Protein AF-A0A9P1MD81-F1 (afdb_monomer_lite)

pLDDT: mean 84.67, std 17.76, range [21.66, 98.81]

Radius of gyration: 27.83 Å; chains: 1; bounding box: 69×68×73 Å

Foldseek 3Di:
DPPQDPVNLCVLPPPDDLQPPVCSPPPFAKEFAVVLLLVLLVLLVLLCVLLVAAEEEEALLALDLVSLCSNQDDPLAHASHYEYQDLVSLVVCLVVLVVSVVSVHHAAYEDPDADDLVCQLSQLVSCLSNDPPHYEYEHAAQVCLVSQLSSCVSNVAGHEYEFEPELPPPPDGDDFPDPRNLVSLVSVLVCCVVRSHPDAAYEYEPPVLLLAQAQVSLLLSLLSLLVSRLVSVVSCCVPPVPDAHEREYDELLNSSSSSACVNNVVPDDPDDPPRSNVSSVSSSVSSVVSVVSRYRYYYYYYLSSQPFLSNLNNNNDDCVSRDPVSRRIWTKWFQQDKDAQPAPPRWIKTKIQAFCLQQPDAFADQNDPDPPQFGGAFWAWDQDVVFVRDDDGDDSPHRNDDWAWTFPAGDHGMTMTTGGDDRVPHDDPDRRMTIIRGGDSSSRNSVRDPDHDYDDDDDDDDDDDDDDDDDDDDDDDDDDFDFQLNFVCVDPQQNVLNVLLVLAVVSSVQRPDLVWAKEFAGEGPVQQVPDPDHQLDDPVLCVVPNPCSLPDPNNVVSSSVSSNVQRVQRMDRDPDDDPVCVPPSCPPPVWDWPAWRDATSRYTYIYTHHGGPSD

InterPro domains:
  IPR000782 FAS1 domain [PS50213] (481-615)
  IPR001608 Alanine racemase, N-terminal [PF01168] (33-258)
  IPR026956 D-serine dehydratase-like domain [PF14031] (329-426)
  IPR026956 D-serine dehydratase-like domain [SM01119] (328-450)
  IPR029066 PLP-binding barrel [G3DSA:3.20.20.10] (35-272)
  IPR029066 PLP-binding barrel [SSF51419] (33-256)
  IPR036378 FAS1 domain superfamily [SSF82153] (484-612)
  IPR042208 D-serine dehydratase-like domain superfamily [G3DSA:2.40.37.20] (283-443)
  IPR051466 D-amino acid metabolism enzyme [PTHR28004] (24-425)

Secondary structure (DSSP, 8-state):
-PPPPHHHHHHHHTT--TT-TT--SPSSEEEEEHHHHHHHHHHHHHHHHHTT-EEEEEGGGT--HHHHHHHH-S-TTS-EEEEESSHHHHHHHHHHHHHHHHTT--EEEEEEEE--GGGHHHHHHHHHHH-TT-EEEEE-STTHHHHHHHHHHHHSSPPEEEEEE--SS-SSSBPTT-HHHHHHHHHHHHHHHTTS-EEEEEEE--GGGGG--SHHHHHHHHHHHHHHHHHHHHTTGGG-TT---EEEE--HHHHHGGG-HHHH-TT--S---HHHHHHHHHHHHHHHHHHHTT-EEEEEESSTTT--HHHHTTT-S-TTTSSGGG--EEEEEEEEEEETT-SGGGPPEEEES--HHHH-SPPPPP-SSSTTTS---SEEEPPBGGGTB--PPPPTTTTTS--EEEEEEE-SS-EEEEEES-GGG-----SSEEEEEE-S-HHHHTTT-S-EEEES-----PPPP------------------HHHHTTT-GGGHHHHHHHHSSHHHHHHHH-TTS-EEEEEE-HHHHHT-SS-TT--HHHHHHH-TTTT-HHHHHHHHHHHHHHHHHTTEES--SPPTTTTTTSSTTT-PPEEEEEEEETTEEEEEESS-SS--

Sequence (615 aa):
MNRVTQETLRQRVLGKSLLDSSYAIESPSAILDLAVLEQNCERMLSAVGALGLEWRAHVKTHKTTELTRLQVGNDAASPVNLVVSTIIEAENLVPLLKEYQAAGRAVSILYGFPLPPAGVGRLATISRELGAGSLSVMIDHPDQLEYARALKEAAGHPPLVFVKVDGGYHRAGVIPQSQESLYLLDLLSRSDSQGIIEFYGLYIHAGHSYDSRENWQALKYLLEEFSVLGQFADSLRPNSPSKTLTLSVGASPTSTSLQHPCLTQSAQVRDCSHQDSEICRALLTQLQELKSKGYRLEAHAGVYPTLDLQQLATHARSPELLSSNDIGITILADVVSLYPGRGPNGTTEALINVGCLGLGREPCKDMGSEKGIHYTGWGLVKPWLEAGLDYPPPTPDFPAIHGGWQVVKVSQEHGILGWKGNKADEEHATTAVTLISISSPVCSLVLGLNLFRFLGETTQLPLMAPSNDKTNQPAAAGQGEVILSDVIGRDKSINIFSGFTRDVACIETRLDDFKVNTTVLAPLNSAIEKLPRKPWEDPRDYGAFGADAYEGEDGIDRAQRNLRRFVESHIVPRSPWAENDKVQAIKPDNIEVVNVASSVSNGEVWIIKGVINYA

Organism: NCBI:txid1442378

Structure (mmCIF, N/CA/C/O backbone):
data_AF-A0A9P1MD81-F1
#
_entry.id   AF-A0A9P1MD81-F1
#
loop_
_atom_site.group_PDB
_atom_site.id
_atom_site.type_symbol
_atom_site.label_atom_id
_atom_site.label_alt_id
_atom_site.label_comp_id
_atom_site.label_asym_id
_atom_site.label_entity_id
_atom_site.label_seq_id
_atom_site.pdbx_PDB_ins_code
_atom_site.Cartn_x
_atom_site.Cartn_y
_atom_site.Cartn_z
_atom_site.occupancy
_atom_site.B_iso_or_equiv
_atom_site.auth_seq_id
_atom_site.auth_comp_id
_atom_site.auth_asym_id
_atom_site.auth_atom_id
_atom_site.pdbx_PDB_model_num
ATOM 1 N N . MET A 1 1 ? -7.051 -28.292 -16.653 1.00 38.72 1 MET A N 1
ATOM 2 C CA . MET A 1 1 ? -5.614 -28.208 -16.308 1.00 38.72 1 MET A CA 1
ATOM 3 C C . MET A 1 1 ? -5.424 -28.792 -14.919 1.00 38.72 1 MET A C 1
ATOM 5 O O . MET A 1 1 ? -6.100 -28.338 -14.004 1.00 38.72 1 MET A O 1
ATOM 9 N N . ASN A 1 2 ? -4.575 -29.809 -14.755 1.00 41.16 2 ASN A N 1
ATOM 10 C CA . ASN A 1 2 ? -4.194 -30.285 -13.421 1.00 41.16 2 ASN A CA 1
ATOM 11 C C . ASN A 1 2 ? -3.499 -29.133 -12.680 1.00 41.16 2 ASN A C 1
ATOM 13 O O . ASN A 1 2 ? -2.551 -28.563 -13.217 1.00 41.16 2 ASN A O 1
ATOM 17 N N . ARG A 1 3 ? -3.980 -28.759 -11.487 1.00 54.56 3 ARG A N 1
ATOM 18 C CA . ARG A 1 3 ? -3.299 -27.764 -10.644 1.00 54.56 3 ARG A CA 1
ATOM 19 C C . ARG A 1 3 ? -1.910 -28.303 -10.305 1.00 54.56 3 ARG A C 1
ATOM 21 O O . ARG A 1 3 ? -1.800 -29.363 -9.695 1.00 54.56 3 ARG A O 1
ATOM 28 N N . VAL A 1 4 ? -0.866 -27.587 -10.712 1.00 71.31 4 VAL A N 1
ATOM 29 C CA . VAL A 1 4 ? 0.502 -27.878 -10.274 1.00 71.31 4 VAL A CA 1
ATOM 30 C C . VAL A 1 4 ? 0.542 -27.701 -8.755 1.00 71.31 4 VAL A C 1
ATOM 32 O O . VAL A 1 4 ? 0.061 -26.693 -8.238 1.00 71.31 4 VAL A O 1
ATOM 35 N N . THR A 1 5 ? 1.049 -28.695 -8.026 1.00 83.38 5 THR A N 1
ATOM 36 C CA . THR A 1 5 ? 1.148 -28.600 -6.561 1.00 83.38 5 THR A CA 1
ATOM 37 C C . THR A 1 5 ? 2.330 -27.715 -6.159 1.00 83.38 5 THR A C 1
ATOM 39 O O . THR A 1 5 ? 3.302 -27.600 -6.908 1.00 83.38 5 THR A O 1
ATOM 42 N N . GLN A 1 6 ? 2.282 -27.123 -4.960 1.00 79.62 6 GLN A N 1
ATOM 43 C CA . GLN A 1 6 ? 3.405 -26.346 -4.415 1.00 79.62 6 GLN A CA 1
ATOM 44 C C . GLN A 1 6 ? 4.696 -27.180 -4.358 1.00 79.62 6 GLN A C 1
ATOM 46 O O . GLN A 1 6 ? 5.771 -26.669 -4.653 1.00 79.62 6 GLN A O 1
ATOM 51 N N . GLU A 1 7 ? 4.586 -28.472 -4.047 1.00 83.75 7 GLU A N 1
ATOM 52 C CA . GLU A 1 7 ? 5.727 -29.389 -3.998 1.00 83.75 7 GLU A CA 1
ATOM 53 C C . GLU A 1 7 ? 6.355 -29.600 -5.380 1.00 83.75 7 GLU A C 1
ATOM 55 O O . GLU A 1 7 ? 7.567 -29.491 -5.546 1.00 83.75 7 GLU A O 1
ATOM 60 N N . THR A 1 8 ? 5.527 -29.806 -6.407 1.00 84.50 8 THR A N 1
ATOM 61 C CA . THR A 1 8 ? 6.004 -29.914 -7.792 1.00 84.50 8 THR A CA 1
ATOM 62 C C . THR A 1 8 ? 6.705 -28.632 -8.250 1.00 84.50 8 THR A C 1
ATOM 64 O O . THR A 1 8 ? 7.730 -28.701 -8.928 1.00 84.50 8 THR A O 1
ATOM 67 N N . LEU A 1 9 ? 6.190 -27.459 -7.864 1.00 82.31 9 LEU A N 1
ATOM 68 C CA . LEU A 1 9 ? 6.839 -26.179 -8.160 1.00 82.31 9 LEU A CA 1
ATOM 69 C C . LEU A 1 9 ? 8.195 -26.065 -7.462 1.00 82.31 9 LEU A C 1
ATOM 71 O O . LEU A 1 9 ? 9.168 -25.709 -8.121 1.00 82.31 9 LEU A O 1
ATOM 75 N N . ARG A 1 10 ? 8.284 -26.426 -6.173 1.00 84.25 10 ARG A N 1
ATOM 76 C CA . ARG A 1 10 ? 9.553 -26.435 -5.427 1.00 84.25 10 ARG A CA 1
ATOM 77 C C . ARG A 1 10 ? 10.589 -27.323 -6.099 1.00 84.25 10 ARG A C 1
ATOM 79 O O . ARG A 1 10 ? 11.677 -26.846 -6.389 1.00 84.25 10 ARG A O 1
ATOM 86 N N . GLN A 1 11 ? 10.243 -28.566 -6.424 1.00 85.12 11 GLN A N 1
ATOM 87 C CA . GLN A 1 11 ? 11.177 -29.487 -7.083 1.00 85.12 11 GLN A CA 1
ATOM 88 C C . GLN A 1 11 ? 11.686 -28.964 -8.431 1.00 85.12 11 GLN A C 1
ATOM 90 O O . GLN A 1 11 ? 12.827 -29.229 -8.804 1.00 85.12 11 GLN A O 1
ATOM 95 N N . ARG A 1 12 ? 10.857 -28.205 -9.159 1.00 82.81 12 ARG A N 1
ATOM 96 C CA . ARG A 1 12 ? 11.238 -27.617 -10.446 1.00 82.81 12 ARG A CA 1
ATOM 97 C C . ARG A 1 12 ? 12.214 -26.444 -10.302 1.00 82.81 12 ARG A C 1
ATOM 99 O O . ARG A 1 12 ? 13.080 -26.290 -11.158 1.00 82.81 12 ARG A O 1
ATOM 106 N N . VAL A 1 13 ? 12.048 -25.604 -9.279 1.00 84.19 13 VAL A N 1
ATOM 107 C CA . VAL A 1 13 ? 12.676 -24.266 -9.221 1.00 84.19 13 VAL A CA 1
ATOM 108 C C . VAL A 1 13 ? 13.725 -24.105 -8.124 1.00 84.19 13 VAL A C 1
ATOM 110 O O . VAL A 1 13 ? 14.572 -23.223 -8.225 1.00 84.19 13 VAL A O 1
ATOM 113 N N . LEU A 1 14 ? 13.686 -24.932 -7.079 1.00 86.81 14 LEU A N 1
ATOM 114 C CA . LEU A 1 14 ? 14.584 -24.800 -5.937 1.00 86.81 14 LEU A CA 1
ATOM 115 C C . LEU A 1 14 ? 16.035 -25.078 -6.360 1.00 86.81 14 LEU A C 1
ATOM 117 O O . LEU A 1 14 ? 16.318 -26.077 -7.023 1.00 86.81 14 LEU A O 1
ATOM 121 N N . GLY A 1 15 ? 16.946 -24.180 -5.978 1.00 85.75 15 GLY A N 1
ATOM 122 C CA . GLY A 1 15 ? 18.373 -24.272 -6.306 1.00 85.75 15 GLY A CA 1
ATOM 123 C C . GLY A 1 15 ? 18.716 -24.000 -7.776 1.00 85.75 15 GLY A C 1
ATOM 124 O O . GLY A 1 15 ? 19.849 -24.240 -8.189 1.00 85.75 15 GLY A O 1
ATOM 125 N N . LYS A 1 16 ? 17.759 -23.530 -8.586 1.00 86.56 16 LYS A N 1
ATOM 126 C CA . LYS A 1 16 ? 17.985 -23.184 -9.995 1.00 86.56 16 LYS A CA 1
ATOM 127 C C . LYS A 1 16 ? 18.448 -21.739 -10.145 1.00 86.56 16 LYS A C 1
ATOM 129 O O . LYS A 1 16 ? 17.974 -20.853 -9.440 1.00 86.56 16 LYS A O 1
ATOM 134 N N . SER A 1 17 ? 19.351 -21.512 -11.097 1.00 86.12 17 SER A N 1
ATOM 135 C CA . SER A 1 17 ? 19.766 -20.165 -11.497 1.00 86.12 17 SER A CA 1
ATOM 136 C C . SER A 1 17 ? 18.712 -19.523 -12.401 1.00 86.12 17 SER A C 1
ATOM 138 O O . SER A 1 17 ? 18.064 -20.208 -13.192 1.00 86.12 17 SER A O 1
ATOM 140 N N . LEU A 1 18 ? 18.578 -18.196 -12.334 1.00 84.88 18 LEU A N 1
ATOM 141 C CA . LEU A 1 18 ? 17.766 -17.423 -13.283 1.00 84.88 18 LEU A CA 1
ATOM 142 C C . LEU A 1 18 ? 18.350 -17.439 -14.707 1.00 84.88 18 LEU A C 1
ATOM 144 O O . LEU A 1 18 ? 17.613 -17.240 -15.664 1.00 84.88 18 LEU A O 1
ATOM 148 N N . LEU A 1 19 ? 19.655 -17.705 -14.842 1.00 81.44 19 LEU A N 1
ATOM 149 C CA . LEU A 1 19 ? 20.362 -17.852 -16.123 1.00 81.44 19 LEU A CA 1
ATOM 150 C C . LEU A 1 19 ? 20.495 -19.315 -16.561 1.00 81.44 19 LEU A C 1
ATOM 152 O O . LEU A 1 19 ? 21.299 -19.642 -17.434 1.00 81.44 19 LEU A O 1
ATOM 156 N N . ASP A 1 20 ? 19.762 -20.228 -15.923 1.00 78.12 20 ASP A N 1
ATOM 157 C CA . ASP A 1 20 ? 19.830 -21.644 -16.260 1.00 78.12 20 ASP A CA 1
ATOM 158 C C . ASP A 1 20 ? 19.351 -21.880 -17.704 1.00 78.12 20 ASP A C 1
ATOM 160 O O . ASP A 1 20 ? 18.182 -21.684 -18.031 1.00 78.12 20 ASP A O 1
ATOM 164 N N . SER A 1 21 ? 20.260 -22.371 -18.553 1.00 72.69 21 SER A N 1
ATOM 165 C CA . SER A 1 21 ? 19.995 -22.743 -19.952 1.00 72.69 21 SER A CA 1
ATOM 166 C C . SER A 1 21 ? 18.894 -23.797 -20.140 1.00 72.69 21 SER A C 1
ATOM 168 O O . SER A 1 21 ? 18.399 -23.977 -21.250 1.00 72.69 21 SER A O 1
ATOM 170 N N . SER A 1 22 ? 18.498 -24.502 -19.073 1.00 73.38 22 SER A N 1
ATOM 171 C CA . SER A 1 22 ? 17.361 -25.427 -19.087 1.00 73.38 22 SER A CA 1
ATOM 172 C C . SER A 1 22 ? 15.998 -24.735 -18.969 1.00 73.38 22 SER A C 1
ATOM 174 O O . SER A 1 22 ? 14.976 -25.418 -19.045 1.00 73.38 22 SER A O 1
ATOM 176 N N . TYR A 1 23 ? 15.962 -23.406 -18.783 1.00 74.50 23 TYR A N 1
ATOM 177 C CA . TYR A 1 23 ? 14.741 -22.609 -18.611 1.00 74.50 23 TYR A CA 1
ATOM 178 C C . TYR A 1 23 ? 13.821 -23.174 -17.515 1.00 74.50 23 TYR A C 1
ATOM 180 O O . TYR A 1 23 ? 12.593 -23.223 -17.634 1.00 74.50 23 TYR A O 1
ATOM 188 N N . ALA A 1 24 ? 14.421 -23.627 -16.406 1.00 77.56 24 ALA A N 1
ATOM 189 C CA . ALA A 1 24 ? 13.677 -24.146 -15.259 1.00 77.56 24 ALA A CA 1
ATOM 190 C C . ALA A 1 24 ? 12.684 -23.105 -14.700 1.00 77.56 24 ALA A C 1
ATOM 192 O O . ALA A 1 24 ? 11.598 -23.461 -14.219 1.00 77.56 24 ALA A O 1
ATOM 193 N N . ILE A 1 25 ? 13.039 -21.821 -14.814 1.00 83.62 25 ILE A N 1
ATOM 194 C CA . ILE A 1 25 ? 12.187 -20.671 -14.525 1.00 83.62 25 ILE A CA 1
ATOM 195 C C . ILE A 1 25 ? 11.693 -20.093 -15.853 1.00 83.62 25 ILE A C 1
ATOM 197 O O . ILE A 1 25 ? 12.451 -19.486 -16.597 1.00 83.62 25 ILE A O 1
ATOM 201 N N . GLU A 1 26 ? 10.413 -20.315 -16.147 1.00 84.88 26 GLU A N 1
ATOM 202 C CA . GLU A 1 26 ? 9.753 -19.794 -17.349 1.00 84.88 26 GLU A CA 1
ATOM 203 C C . GLU A 1 26 ? 9.512 -18.288 -17.220 1.00 84.88 26 GLU A C 1
ATOM 205 O O . GLU A 1 26 ? 9.054 -17.821 -16.173 1.00 84.88 26 GLU A O 1
ATOM 210 N N . SER A 1 27 ? 9.780 -17.535 -18.282 1.00 86.75 27 SER A N 1
ATOM 211 C CA . SER A 1 27 ? 9.389 -16.133 -18.400 1.00 86.75 27 SER A CA 1
ATOM 212 C C . SER A 1 27 ? 8.007 -16.006 -19.083 1.00 86.75 27 SER A C 1
ATOM 214 O O . SER A 1 27 ? 7.640 -16.857 -19.899 1.00 86.75 27 SER A O 1
ATOM 216 N N . PRO A 1 28 ? 7.220 -14.964 -18.761 1.00 89.44 28 PRO A N 1
ATOM 217 C CA . PRO A 1 28 ? 7.483 -13.988 -17.711 1.00 89.44 28 PRO A CA 1
ATOM 218 C C . PRO A 1 28 ? 7.279 -14.551 -16.294 1.00 89.44 28 PRO A C 1
ATOM 220 O O . PRO A 1 28 ? 6.339 -15.301 -16.040 1.00 89.44 28 PRO A O 1
ATOM 223 N N . SER A 1 29 ? 8.142 -14.162 -15.350 1.00 87.88 29 SER A N 1
ATOM 224 C CA . SER A 1 29 ? 8.016 -14.524 -13.926 1.00 87.88 29 SER A CA 1
ATOM 225 C C . SER A 1 29 ? 8.367 -13.349 -13.014 1.00 87.88 29 SER A C 1
ATOM 227 O O . SER A 1 29 ? 9.380 -12.690 -13.231 1.00 87.88 29 SER A O 1
ATOM 229 N N . ALA A 1 30 ? 7.584 -13.129 -11.952 1.00 90.56 30 ALA A N 1
ATOM 230 C CA . ALA A 1 30 ? 7.967 -12.219 -10.871 1.00 90.56 30 ALA A CA 1
ATOM 231 C C . ALA A 1 30 ? 9.014 -12.869 -9.963 1.00 90.56 30 ALA A C 1
ATOM 233 O O . ALA A 1 30 ? 8.791 -13.950 -9.403 1.00 90.56 30 ALA A O 1
ATOM 234 N N . ILE A 1 31 ? 10.140 -12.180 -9.813 1.00 90.69 31 ILE A N 1
ATOM 235 C CA . ILE A 1 31 ? 11.284 -12.587 -9.009 1.00 90.69 31 ILE A CA 1
ATOM 236 C C . ILE A 1 31 ? 11.356 -11.695 -7.776 1.00 90.69 31 ILE A C 1
ATOM 238 O O . ILE A 1 31 ? 11.378 -10.468 -7.890 1.00 90.69 31 ILE A O 1
ATOM 242 N N . LEU A 1 32 ? 11.388 -12.336 -6.610 1.00 92.50 32 LEU A N 1
ATOM 243 C CA . LEU A 1 32 ? 11.516 -11.703 -5.306 1.00 92.50 32 LEU A CA 1
ATOM 244 C C . LEU A 1 32 ? 12.905 -11.993 -4.722 1.00 92.50 32 LEU A C 1
ATOM 246 O O . LEU A 1 32 ? 13.243 -13.153 -4.467 1.00 92.50 32 LEU A O 1
ATOM 250 N N . ASP A 1 33 ? 13.693 -10.941 -4.506 1.00 93.38 33 ASP A N 1
ATOM 251 C CA . ASP A 1 33 ? 15.000 -11.013 -3.848 1.00 93.38 33 ASP A CA 1
ATOM 252 C C . ASP A 1 33 ? 14.811 -11.018 -2.328 1.00 93.38 33 ASP A C 1
ATOM 254 O O . ASP A 1 33 ? 14.594 -9.974 -1.715 1.00 93.38 33 ASP A O 1
ATOM 258 N N . LEU A 1 34 ? 14.847 -12.203 -1.713 1.00 94.56 34 LEU A N 1
ATOM 259 C CA . LEU A 1 34 ? 14.520 -12.357 -0.296 1.00 94.56 34 LEU A CA 1
ATOM 260 C C . LEU A 1 34 ? 15.412 -11.505 0.611 1.00 94.56 34 LEU A C 1
ATOM 262 O O . LEU A 1 34 ? 14.887 -10.904 1.541 1.00 94.56 34 LEU A O 1
ATOM 266 N N . ALA A 1 35 ? 16.711 -11.400 0.316 1.00 96.12 35 ALA A N 1
ATOM 267 C CA . ALA A 1 35 ? 17.646 -10.646 1.148 1.00 96.12 35 ALA A CA 1
ATOM 268 C C . ALA A 1 35 ? 17.293 -9.151 1.170 1.00 96.12 35 ALA A C 1
ATOM 270 O O . ALA A 1 35 ? 17.301 -8.516 2.225 1.00 96.12 35 ALA A O 1
ATOM 271 N N . VAL A 1 36 ? 16.910 -8.599 0.014 1.00 96.25 36 VAL A N 1
ATOM 272 C CA . VAL A 1 36 ? 16.438 -7.211 -0.088 1.00 96.25 36 VAL A CA 1
ATOM 273 C C . VAL A 1 36 ? 15.111 -7.025 0.655 1.00 96.25 36 VAL A C 1
ATOM 275 O O . VAL A 1 36 ? 14.939 -6.053 1.391 1.00 96.25 36 VAL A O 1
ATOM 278 N N . LEU A 1 37 ? 14.172 -7.967 0.512 1.00 96.75 37 LEU A N 1
ATOM 279 C CA . LEU A 1 37 ? 12.866 -7.899 1.179 1.00 96.75 37 LEU A CA 1
ATOM 280 C C . LEU A 1 37 ? 12.991 -7.979 2.708 1.00 96.75 37 LEU A C 1
ATOM 282 O O . LEU A 1 37 ? 12.323 -7.220 3.414 1.00 96.75 37 LEU A O 1
ATOM 286 N N . GLU A 1 38 ? 13.845 -8.872 3.214 1.00 97.50 38 GLU A N 1
ATOM 287 C CA . GLU A 1 38 ? 14.181 -9.006 4.636 1.00 97.50 38 GLU A CA 1
ATOM 288 C C . GLU A 1 38 ? 14.787 -7.707 5.162 1.00 97.50 38 GLU A C 1
ATOM 290 O O . GLU A 1 38 ? 14.259 -7.124 6.111 1.00 97.50 38 GLU A O 1
ATOM 295 N N . GLN A 1 39 ? 15.806 -7.181 4.479 1.00 97.25 39 GLN A N 1
ATOM 296 C CA . GLN A 1 39 ? 16.458 -5.933 4.861 1.00 97.25 39 GLN A CA 1
ATOM 297 C C . GLN A 1 39 ? 15.475 -4.752 4.902 1.00 97.25 39 GLN A C 1
ATOM 299 O O . GLN A 1 39 ? 15.480 -3.963 5.851 1.00 97.25 39 GLN A O 1
ATOM 304 N N . ASN A 1 40 ? 14.600 -4.626 3.903 1.00 97.56 40 ASN A N 1
ATOM 305 C CA . ASN A 1 40 ? 13.579 -3.579 3.863 1.00 97.56 40 ASN A CA 1
ATOM 306 C C . ASN A 1 40 ? 12.573 -3.706 5.020 1.00 97.56 40 ASN A C 1
ATOM 308 O O . ASN A 1 40 ? 12.192 -2.697 5.626 1.00 97.56 40 ASN A O 1
ATOM 312 N N . CYS A 1 41 ? 12.163 -4.935 5.353 1.00 98.12 41 CYS A N 1
ATOM 313 C CA . CYS A 1 41 ? 11.293 -5.218 6.494 1.00 98.12 41 CYS A CA 1
ATOM 314 C C . CYS A 1 41 ? 11.957 -4.860 7.827 1.00 98.12 41 CYS A C 1
ATOM 316 O O . CYS A 1 41 ? 11.373 -4.122 8.624 1.00 98.12 41 CYS A O 1
ATOM 318 N N . GLU A 1 42 ? 13.192 -5.306 8.036 1.00 97.31 42 GLU A N 1
ATOM 319 C CA . GLU A 1 42 ? 13.966 -5.052 9.250 1.00 97.31 42 GLU A CA 1
ATOM 320 C C . GLU A 1 42 ? 14.228 -3.562 9.477 1.00 97.31 42 GLU A C 1
ATOM 322 O O . GLU A 1 42 ? 14.037 -3.070 10.591 1.00 97.31 42 GLU A O 1
ATOM 327 N N . ARG A 1 43 ? 14.593 -2.806 8.429 1.00 96.44 43 ARG A N 1
ATOM 328 C CA . ARG A 1 43 ? 14.784 -1.347 8.525 1.00 96.44 43 ARG A CA 1
ATOM 329 C C . ARG A 1 43 ? 13.520 -0.642 9.017 1.00 96.44 43 ARG A C 1
ATOM 331 O O . ARG A 1 43 ? 13.603 0.259 9.850 1.00 96.44 43 ARG A O 1
ATOM 338 N N . MET A 1 44 ? 12.351 -1.050 8.524 1.00 97.62 44 MET A N 1
ATOM 339 C CA . MET A 1 44 ? 11.079 -0.453 8.932 1.00 97.62 44 MET A CA 1
ATOM 340 C C . MET A 1 44 ? 10.728 -0.800 10.380 1.00 97.62 44 MET A C 1
ATOM 342 O O . MET A 1 44 ? 10.411 0.103 11.152 1.00 97.62 44 MET A O 1
ATOM 346 N N . LEU A 1 45 ? 10.847 -2.076 10.764 1.00 97.75 45 LEU A N 1
ATOM 347 C CA . LEU A 1 45 ? 10.601 -2.542 12.134 1.00 97.75 45 LEU A CA 1
ATOM 348 C C . LEU A 1 45 ? 11.553 -1.882 13.146 1.00 97.75 45 LEU A C 1
ATOM 350 O O . LEU A 1 45 ? 11.131 -1.471 14.227 1.00 97.75 45 LEU A O 1
ATOM 354 N N . SER A 1 46 ? 12.821 -1.707 12.776 1.00 96.38 46 SER A N 1
ATOM 355 C CA . SER A 1 46 ? 13.809 -0.994 13.588 1.00 96.38 46 SER A CA 1
ATOM 356 C C . SER A 1 46 ? 13.442 0.485 13.764 1.00 96.38 46 SER A C 1
ATOM 358 O O . SER A 1 46 ? 13.452 0.995 14.884 1.00 96.38 46 SER A O 1
ATOM 360 N N . ALA A 1 47 ? 13.038 1.170 12.688 1.00 96.12 47 ALA A N 1
ATOM 361 C CA . ALA A 1 47 ? 12.676 2.587 12.740 1.00 96.12 47 ALA A CA 1
ATOM 362 C C . ALA A 1 47 ? 11.437 2.862 13.612 1.00 96.12 47 ALA A C 1
ATOM 364 O O . ALA A 1 47 ? 11.457 3.776 14.439 1.00 96.12 47 ALA A O 1
ATOM 365 N N . VAL A 1 48 ? 10.371 2.061 13.479 1.00 97.00 48 VAL A N 1
ATOM 366 C CA . VAL A 1 48 ? 9.180 2.198 14.345 1.00 97.00 48 VAL A CA 1
ATOM 367 C C . VAL A 1 48 ? 9.496 1.856 15.798 1.00 97.00 48 VAL A C 1
ATOM 369 O O . VAL A 1 48 ? 9.057 2.579 16.694 1.00 97.00 48 VAL A O 1
ATOM 372 N N . GLY A 1 49 ? 10.317 0.826 16.036 1.00 95.50 49 GLY A N 1
ATOM 373 C CA . GLY A 1 49 ? 10.769 0.443 17.372 1.00 95.50 49 GLY A CA 1
ATOM 374 C C . GLY A 1 49 ? 11.578 1.548 18.053 1.00 95.50 49 GLY A C 1
ATOM 375 O O . GLY A 1 49 ? 11.289 1.907 19.193 1.00 95.50 49 GLY A O 1
ATOM 376 N N . ALA A 1 50 ? 12.525 2.160 17.335 1.00 94.69 50 ALA A N 1
ATOM 377 C CA . ALA A 1 50 ? 13.348 3.263 17.837 1.00 94.69 50 ALA A CA 1
ATOM 378 C C . ALA A 1 50 ? 12.517 4.488 18.262 1.00 94.69 50 ALA A C 1
ATOM 380 O O . ALA A 1 50 ? 12.875 5.189 19.207 1.00 94.69 50 ALA A O 1
ATOM 381 N N . LEU A 1 51 ? 11.386 4.728 17.593 1.00 95.44 51 LEU A N 1
ATOM 382 C CA . LEU A 1 51 ? 10.474 5.836 17.890 1.00 95.44 51 LEU A CA 1
ATOM 383 C C . LEU A 1 51 ? 9.339 5.444 18.849 1.00 95.44 51 LEU A C 1
ATOM 385 O O . LEU A 1 51 ? 8.532 6.296 19.238 1.00 95.44 51 LEU A O 1
ATOM 389 N N . GLY A 1 52 ? 9.268 4.171 19.252 1.00 95.56 52 GLY A N 1
ATOM 390 C CA . GLY A 1 52 ? 8.194 3.609 20.069 1.00 95.56 52 GLY A CA 1
ATOM 391 C C . GLY A 1 52 ? 6.817 3.816 19.437 1.00 95.56 52 GLY A C 1
ATOM 392 O O . GLY A 1 52 ? 5.907 4.288 20.122 1.00 95.56 52 GLY A O 1
ATOM 393 N N . LEU A 1 53 ? 6.706 3.601 18.127 1.00 97.81 53 LEU A N 1
ATOM 394 C CA . LEU A 1 53 ? 5.445 3.604 17.385 1.00 97.81 53 LEU A CA 1
ATOM 395 C C . LEU A 1 53 ? 4.934 2.168 17.244 1.00 97.81 53 LEU A C 1
ATOM 397 O O . LEU A 1 53 ? 5.722 1.232 17.118 1.00 97.81 53 LEU A O 1
ATOM 401 N N . GLU A 1 54 ? 3.617 1.999 17.221 1.00 97.69 54 GLU A N 1
ATOM 402 C CA . GLU A 1 54 ? 3.003 0.755 16.767 1.00 97.69 54 GLU A CA 1
ATOM 403 C C . GLU A 1 54 ? 3.154 0.623 15.247 1.00 97.69 54 GLU A C 1
ATOM 405 O O . GLU A 1 54 ? 3.245 1.613 14.514 1.00 97.69 54 GLU A O 1
ATOM 410 N N . TRP A 1 55 ? 3.170 -0.615 14.765 1.00 98.31 55 TRP A N 1
ATOM 411 C CA . TRP A 1 55 ? 3.331 -0.919 13.351 1.00 98.31 55 TRP A CA 1
ATOM 412 C C . TRP A 1 55 ? 2.136 -1.692 12.830 1.00 98.31 55 TRP A C 1
ATOM 414 O O . TRP A 1 55 ? 1.754 -2.693 13.433 1.00 98.31 55 TRP A O 1
ATOM 424 N N . ARG A 1 56 ? 1.584 -1.263 11.691 1.00 98.56 56 ARG A N 1
ATOM 425 C CA . ARG A 1 56 ? 0.549 -2.003 10.971 1.00 98.56 56 ARG A CA 1
ATOM 426 C C . ARG A 1 56 ? 0.946 -2.229 9.517 1.00 98.56 56 ARG A C 1
ATOM 428 O O . ARG A 1 56 ? 0.931 -1.319 8.689 1.00 98.56 56 ARG A O 1
ATOM 435 N N . ALA A 1 57 ? 1.257 -3.475 9.186 1.00 98.44 57 ALA A N 1
ATOM 436 C CA . ALA A 1 57 ? 1.721 -3.859 7.861 1.00 98.44 57 ALA A CA 1
ATOM 437 C C . ALA A 1 57 ? 0.565 -3.946 6.856 1.00 98.44 57 ALA A C 1
ATOM 439 O O . ALA A 1 57 ? -0.400 -4.685 7.055 1.00 98.44 57 ALA A O 1
ATOM 440 N N . HIS A 1 58 ? 0.656 -3.226 5.738 1.00 98.19 58 HIS A N 1
ATOM 441 C CA . HIS A 1 58 ? -0.328 -3.340 4.668 1.00 98.19 58 HIS A CA 1
ATOM 442 C C . HIS A 1 58 ? 0.103 -4.403 3.649 1.00 98.19 58 HIS A C 1
ATOM 444 O O . HIS A 1 58 ? 1.122 -4.261 2.976 1.00 98.19 58 HIS A O 1
ATOM 450 N N . VAL A 1 59 ? -0.708 -5.449 3.483 1.00 96.69 59 VAL A N 1
ATOM 451 C CA . VAL A 1 59 ? -0.327 -6.634 2.687 1.00 96.69 59 VAL A CA 1
ATOM 452 C C . VAL A 1 59 ? -0.661 -6.531 1.194 1.00 96.69 59 VAL A C 1
ATOM 454 O O . VAL A 1 59 ? -0.286 -7.407 0.416 1.00 96.69 59 VAL A O 1
ATOM 457 N N . LYS A 1 60 ? -1.380 -5.479 0.765 1.00 93.00 60 LYS A N 1
ATOM 458 C CA . LYS A 1 60 ? -1.947 -5.367 -0.599 1.00 93.00 60 LYS A CA 1
ATOM 459 C C . LYS A 1 60 ? -0.912 -5.461 -1.724 1.00 93.00 60 LYS A C 1
ATOM 461 O O . LYS A 1 60 ? -1.273 -5.800 -2.846 1.00 93.00 60 LYS A O 1
ATOM 466 N N . THR A 1 61 ? 0.343 -5.147 -1.411 1.00 90.75 61 THR A N 1
ATOM 467 C CA . THR A 1 61 ? 1.477 -5.131 -2.339 1.00 90.75 61 THR A CA 1
ATOM 468 C C . THR A 1 61 ? 1.878 -6.515 -2.799 1.00 90.75 61 THR A C 1
ATOM 470 O O . THR A 1 61 ? 2.300 -6.647 -3.931 1.00 90.75 61 THR A O 1
ATOM 473 N N . HIS A 1 62 ? 1.770 -7.531 -1.946 1.00 92.69 62 HIS A N 1
ATOM 474 C CA . HIS A 1 62 ? 2.272 -8.875 -2.246 1.00 92.69 62 HIS A CA 1
ATOM 475 C C . HIS A 1 62 ? 1.201 -9.950 -2.027 1.00 92.69 62 HIS A C 1
ATOM 477 O O . HIS A 1 62 ? 1.174 -10.938 -2.746 1.00 92.69 62 HIS A O 1
ATOM 483 N N . LYS A 1 63 ? 0.276 -9.755 -1.075 1.00 93.25 63 LYS A N 1
ATOM 484 C CA . LYS A 1 63 ? -0.854 -10.658 -0.776 1.00 93.25 63 LYS A CA 1
ATOM 485 C C . LYS A 1 63 ? -0.442 -12.116 -0.501 1.00 93.25 63 LYS A C 1
ATOM 487 O O . LYS A 1 63 ? -1.200 -13.043 -0.763 1.00 93.25 63 LYS A O 1
ATOM 492 N N . THR A 1 64 ? 0.754 -12.306 0.051 1.00 93.88 64 THR A N 1
ATOM 493 C CA . THR A 1 64 ? 1.346 -13.611 0.392 1.00 93.88 64 THR A CA 1
ATOM 494 C C . THR A 1 64 ? 1.536 -13.755 1.897 1.00 93.88 64 THR A C 1
ATOM 496 O O . THR A 1 64 ? 2.041 -12.828 2.534 1.00 93.88 64 THR A O 1
ATOM 499 N N . THR A 1 65 ? 1.275 -14.942 2.439 1.00 95.81 65 THR A N 1
ATOM 500 C CA . THR A 1 65 ? 1.590 -15.299 3.831 1.00 95.81 65 THR A CA 1
ATOM 501 C C . THR A 1 65 ? 3.073 -15.100 4.146 1.00 95.81 65 THR A C 1
ATOM 503 O O . THR A 1 65 ? 3.412 -14.571 5.198 1.00 95.81 65 THR A O 1
ATOM 506 N N . GLU A 1 66 ? 3.957 -15.486 3.228 1.00 94.94 66 GLU A N 1
ATOM 507 C CA . GLU A 1 66 ? 5.409 -15.483 3.401 1.00 94.94 66 GLU A CA 1
ATOM 508 C C . GLU A 1 66 ? 5.945 -14.069 3.643 1.00 94.94 66 GLU A C 1
ATOM 510 O O . GLU A 1 66 ? 6.559 -13.816 4.676 1.00 94.94 66 GLU A O 1
ATOM 515 N N . LEU A 1 67 ? 5.642 -13.114 2.757 1.00 96.50 67 LEU A N 1
ATOM 516 C CA . LEU A 1 67 ? 6.074 -11.728 2.957 1.00 96.50 67 LEU A CA 1
ATOM 517 C C . LEU A 1 67 ? 5.361 -11.037 4.129 1.00 96.50 67 LEU A C 1
ATOM 519 O O . LEU A 1 67 ? 5.960 -10.174 4.763 1.00 96.50 67 LEU A O 1
ATOM 523 N N . THR A 1 68 ? 4.132 -11.443 4.485 1.00 98.06 68 THR A N 1
ATOM 524 C CA . THR A 1 68 ? 3.485 -10.947 5.712 1.00 98.06 68 THR A CA 1
ATOM 525 C C . THR A 1 68 ? 4.315 -11.298 6.947 1.00 98.06 68 THR A C 1
ATOM 527 O O . THR A 1 68 ? 4.440 -10.454 7.829 1.00 98.06 68 THR A O 1
ATOM 530 N N . ARG A 1 69 ? 4.934 -12.490 7.005 1.00 98.12 69 ARG A N 1
ATOM 531 C CA . ARG A 1 69 ? 5.821 -12.867 8.123 1.00 98.12 69 ARG A CA 1
ATOM 532 C C . ARG A 1 69 ? 7.011 -11.923 8.249 1.00 98.12 69 ARG A C 1
ATOM 534 O O . ARG A 1 69 ? 7.332 -11.513 9.360 1.00 98.12 69 ARG A O 1
ATOM 541 N N . LEU A 1 70 ? 7.616 -11.540 7.124 1.00 98.25 70 LEU A N 1
ATOM 542 C CA . LEU A 1 70 ? 8.720 -10.578 7.118 1.00 98.25 70 LEU A CA 1
ATOM 543 C C . LEU A 1 70 ? 8.254 -9.203 7.610 1.00 98.25 70 LEU A C 1
ATOM 545 O O . LEU A 1 70 ? 8.896 -8.611 8.473 1.00 98.25 70 LEU A O 1
ATOM 549 N N . GLN A 1 71 ? 7.097 -8.725 7.134 1.00 97.88 71 GLN A N 1
ATOM 550 C CA . GLN A 1 71 ? 6.567 -7.412 7.515 1.00 97.88 71 GLN A CA 1
ATOM 551 C C . GLN A 1 71 ? 6.272 -7.264 9.015 1.00 97.88 71 GLN A C 1
ATOM 553 O O . GLN A 1 71 ? 6.311 -6.142 9.520 1.00 97.88 71 GLN A O 1
ATOM 558 N N . VAL A 1 72 ? 5.927 -8.355 9.711 1.00 97.38 72 VAL A N 1
ATOM 559 C CA . VAL A 1 72 ? 5.560 -8.339 11.145 1.00 97.38 72 VAL A CA 1
ATOM 560 C C . VAL A 1 72 ? 6.663 -8.858 12.067 1.00 97.38 72 VAL A C 1
ATOM 562 O O . VAL A 1 72 ? 6.520 -8.797 13.291 1.00 97.38 72 VAL A O 1
ATOM 565 N N . GLY A 1 73 ? 7.747 -9.378 11.488 1.00 96.44 73 GLY A N 1
ATOM 566 C CA . GLY A 1 73 ? 8.909 -9.887 12.201 1.00 96.44 73 GLY A CA 1
ATOM 567 C C . GLY A 1 73 ? 8.621 -11.049 13.159 1.00 96.44 73 GLY A C 1
ATOM 568 O O . GLY A 1 73 ? 7.503 -11.564 13.287 1.00 96.44 73 GLY A O 1
ATOM 569 N N . ASN A 1 74 ? 9.676 -11.449 13.870 1.00 93.06 74 ASN A N 1
ATOM 570 C CA . ASN A 1 74 ? 9.674 -12.595 14.784 1.00 93.06 74 ASN A CA 1
ATOM 571 C C . ASN A 1 74 ? 9.604 -12.206 16.269 1.00 93.06 74 ASN A C 1
ATOM 573 O O . ASN A 1 74 ? 9.630 -13.087 17.125 1.00 93.06 74 ASN A O 1
ATOM 577 N N . ASP A 1 75 ? 9.520 -10.912 16.592 1.00 93.69 75 ASP A N 1
ATOM 578 C CA . ASP A 1 75 ? 9.399 -10.469 17.980 1.00 93.69 75 ASP A CA 1
ATOM 579 C C . ASP A 1 75 ? 8.043 -10.889 18.569 1.00 93.69 75 ASP A C 1
ATOM 581 O O . ASP A 1 75 ? 6.985 -10.389 18.179 1.00 93.69 75 ASP A O 1
ATOM 585 N N . ALA A 1 76 ? 8.088 -11.816 19.527 1.00 90.75 76 ALA A N 1
ATOM 586 C CA . ALA A 1 76 ? 6.912 -12.354 20.199 1.00 90.75 76 ALA A CA 1
ATOM 587 C C . ALA A 1 76 ? 6.203 -11.325 21.095 1.00 90.75 76 ALA A C 1
ATOM 589 O O . ALA A 1 76 ? 5.020 -11.497 21.383 1.00 90.75 76 ALA A O 1
ATOM 590 N N . ALA A 1 77 ? 6.892 -10.261 21.526 1.00 90.50 77 ALA A N 1
ATOM 591 C CA . ALA A 1 77 ? 6.277 -9.185 22.300 1.00 90.50 77 ALA A CA 1
ATOM 592 C C . ALA A 1 77 ? 5.488 -8.205 21.415 1.00 90.50 77 ALA A C 1
ATOM 594 O O . ALA A 1 77 ? 4.574 -7.536 21.898 1.00 90.50 77 ALA A O 1
ATOM 595 N N . SER A 1 78 ? 5.814 -8.138 20.121 1.00 93.44 78 SER A N 1
ATOM 596 C CA . SER A 1 78 ? 5.182 -7.222 19.176 1.00 93.44 78 SER A CA 1
ATOM 597 C C . SER A 1 78 ? 3.881 -7.804 18.594 1.00 93.44 78 SER A C 1
ATOM 599 O O . SER A 1 78 ? 3.873 -8.952 18.119 1.00 93.44 78 SER A O 1
ATOM 601 N N . PRO A 1 79 ? 2.776 -7.030 18.573 1.00 96.38 79 PRO A N 1
ATOM 602 C CA . PRO A 1 79 ? 1.514 -7.472 17.990 1.00 96.38 79 PRO A CA 1
ATOM 603 C C . PRO A 1 79 ? 1.625 -7.645 16.470 1.00 96.38 79 PRO A C 1
ATOM 605 O O . PRO A 1 79 ? 2.468 -7.044 15.805 1.00 96.38 79 PRO A O 1
ATOM 608 N N . VAL A 1 80 ? 0.732 -8.454 15.908 1.00 98.44 80 VAL A N 1
ATOM 609 C CA . VAL A 1 80 ? 0.586 -8.660 14.464 1.00 98.44 80 VAL A CA 1
ATOM 610 C C . VAL A 1 80 ? -0.604 -7.837 13.987 1.00 98.44 80 VAL A C 1
ATOM 612 O O . VAL A 1 80 ? -1.738 -8.316 13.940 1.00 98.44 80 VAL A O 1
ATOM 615 N N . ASN A 1 81 ? -0.342 -6.578 13.645 1.00 98.50 81 ASN A N 1
ATOM 616 C CA . ASN A 1 81 ? -1.350 -5.675 13.102 1.00 98.50 81 ASN A CA 1
ATOM 617 C C . ASN A 1 81 ? -1.212 -5.606 11.577 1.00 98.50 81 ASN A C 1
ATOM 619 O O . ASN A 1 81 ? -0.156 -5.247 11.055 1.00 98.50 81 ASN A O 1
ATOM 623 N N . LEU A 1 82 ? -2.290 -5.905 10.853 1.00 98.75 82 LEU A N 1
ATOM 624 C CA . LEU A 1 82 ? -2.331 -5.918 9.391 1.00 98.75 82 LEU A CA 1
ATOM 625 C C . LEU A 1 82 ? -3.378 -4.936 8.845 1.00 98.75 82 LEU A C 1
ATOM 627 O O . LEU A 1 82 ? -4.407 -4.698 9.482 1.00 98.75 82 LEU A O 1
ATOM 631 N N . VAL A 1 83 ? -3.140 -4.399 7.645 1.00 98.75 83 VAL A N 1
ATOM 632 C CA . VAL A 1 83 ? -4.162 -3.788 6.775 1.00 98.75 83 VAL A CA 1
ATOM 633 C C . VAL A 1 83 ? -4.326 -4.640 5.523 1.00 98.75 83 VAL A C 1
ATOM 635 O O . VAL A 1 83 ? -3.355 -4.895 4.800 1.00 98.75 83 VAL A O 1
ATOM 638 N N . VAL A 1 84 ? -5.567 -4.993 5.205 1.00 98.38 84 VAL A N 1
ATOM 639 C CA . VAL A 1 84 ? -5.943 -5.590 3.920 1.00 98.38 84 VAL A CA 1
ATOM 640 C C . VAL A 1 84 ? -6.753 -4.612 3.081 1.00 98.38 84 VAL A C 1
ATOM 642 O O . VAL A 1 84 ? -7.474 -3.770 3.604 1.00 98.38 84 VAL A O 1
ATOM 645 N N . SER A 1 85 ? -6.649 -4.724 1.763 1.00 95.75 85 SER A N 1
ATOM 646 C CA . SER A 1 85 ? -7.456 -3.953 0.811 1.00 95.75 85 SER A CA 1
ATOM 647 C C . SER A 1 85 ? -8.730 -4.680 0.383 1.00 95.75 85 SER A C 1
ATOM 649 O O . SER A 1 85 ? -9.679 -4.051 -0.077 1.00 95.75 85 SER A O 1
ATOM 651 N N . THR A 1 86 ? -8.774 -6.004 0.550 1.00 96.06 86 THR A N 1
ATOM 652 C CA . THR A 1 86 ? -9.920 -6.837 0.177 1.00 96.06 86 THR A CA 1
ATOM 653 C C . THR A 1 86 ? -10.263 -7.834 1.280 1.00 96.06 86 THR A C 1
ATOM 655 O O . THR A 1 86 ? -9.417 -8.223 2.080 1.00 96.06 86 THR A O 1
ATOM 658 N N . ILE A 1 87 ? -11.517 -8.282 1.319 1.00 97.38 87 ILE A N 1
ATOM 659 C C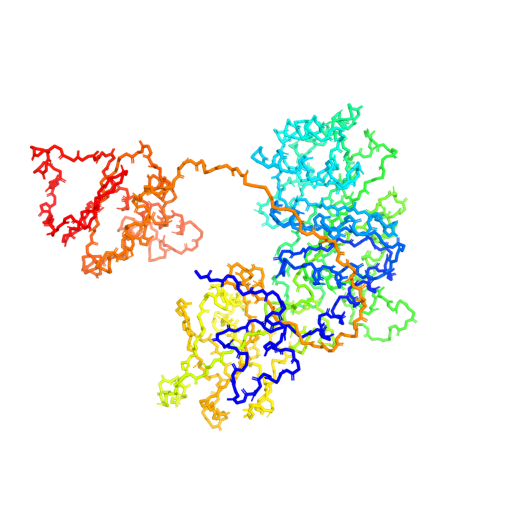A . ILE A 1 87 ? -11.959 -9.276 2.310 1.00 97.38 87 ILE A CA 1
ATOM 660 C C . ILE A 1 87 ? -11.299 -10.640 2.054 1.00 97.38 87 ILE A C 1
ATOM 662 O O . ILE A 1 87 ? -10.972 -11.345 3.001 1.00 97.38 87 ILE A O 1
ATOM 666 N N . ILE A 1 88 ? -11.029 -10.987 0.789 1.00 96.25 88 ILE A N 1
ATOM 667 C CA . ILE A 1 88 ? -10.362 -12.251 0.444 1.00 96.25 88 ILE A CA 1
ATOM 668 C C . ILE A 1 88 ? -8.911 -12.303 0.947 1.00 96.25 88 ILE A C 1
ATOM 670 O O . ILE A 1 88 ? -8.442 -13.360 1.355 1.00 96.25 88 ILE A O 1
ATOM 674 N N . GLU A 1 89 ? -8.210 -11.164 0.990 1.00 97.44 89 GLU A N 1
ATOM 675 C CA . GLU A 1 89 ? -6.902 -11.075 1.654 1.00 97.44 89 GLU A CA 1
ATOM 676 C C . GLU A 1 89 ? -7.018 -11.412 3.144 1.00 97.44 89 GLU A C 1
ATOM 678 O O . GLU A 1 89 ? -6.197 -12.170 3.653 1.00 97.44 89 GLU A O 1
ATOM 683 N N . ALA A 1 90 ? -8.045 -10.903 3.835 1.00 97.81 90 ALA A N 1
ATOM 684 C CA . ALA A 1 90 ? -8.254 -11.223 5.245 1.00 97.81 90 ALA A CA 1
ATOM 685 C C . ALA A 1 90 ? -8.572 -12.701 5.468 1.00 97.81 90 ALA A C 1
ATOM 687 O O . ALA A 1 90 ? -7.954 -13.318 6.329 1.00 97.81 90 ALA A O 1
ATOM 688 N N . GLU A 1 91 ? -9.475 -13.277 4.673 1.00 98.25 91 GLU A N 1
ATOM 689 C CA . GLU A 1 91 ? -9.819 -14.704 4.744 1.00 98.25 91 GLU A CA 1
ATOM 690 C C . GLU A 1 91 ? -8.582 -15.593 4.561 1.00 98.25 91 GLU A C 1
ATOM 692 O O . GLU A 1 91 ? -8.355 -16.507 5.353 1.00 98.25 91 GLU A O 1
ATOM 697 N N . ASN A 1 92 ? -7.734 -15.281 3.575 1.00 97.19 92 ASN A N 1
ATOM 698 C CA . ASN A 1 92 ? -6.504 -16.032 3.310 1.00 97.19 92 ASN A CA 1
ATOM 699 C C . ASN A 1 92 ? -5.467 -15.923 4.440 1.00 97.19 92 ASN A C 1
ATOM 701 O O . ASN A 1 92 ? -4.636 -16.816 4.595 1.00 97.19 92 ASN A O 1
ATOM 705 N N . LEU A 1 93 ? -5.498 -14.847 5.230 1.00 98.31 93 LEU A N 1
ATOM 706 C CA . LEU A 1 93 ? -4.556 -14.618 6.327 1.00 98.31 93 LEU A CA 1
ATOM 707 C C . LEU A 1 93 ? -5.025 -15.192 7.670 1.00 98.31 93 LEU A C 1
ATOM 709 O O . LEU A 1 93 ? -4.207 -15.297 8.582 1.00 98.31 93 LEU A O 1
ATOM 713 N N . VAL A 1 94 ? -6.285 -15.626 7.804 1.00 98.50 94 VAL A N 1
ATOM 714 C CA . VAL A 1 94 ? -6.807 -16.214 9.055 1.00 98.50 94 VAL A CA 1
ATOM 715 C C . VAL A 1 94 ? -5.934 -17.361 9.592 1.00 98.50 94 VAL A C 1
ATOM 717 O O . VAL A 1 94 ? -5.628 -17.331 10.787 1.00 98.50 94 VAL A O 1
ATOM 720 N N . PRO A 1 95 ? -5.468 -18.340 8.784 1.00 98.50 95 PRO A N 1
ATOM 721 C CA . PRO A 1 95 ? -4.601 -19.407 9.291 1.00 98.50 95 PRO A CA 1
ATOM 722 C C . PRO A 1 95 ? -3.292 -18.884 9.898 1.00 98.50 95 PRO A C 1
ATOM 724 O O . PRO A 1 95 ? -2.890 -19.341 10.966 1.00 98.50 95 PRO A O 1
ATOM 727 N N . LEU A 1 96 ? -2.663 -17.889 9.260 1.00 98.38 96 LEU A N 1
ATOM 728 C CA . LEU A 1 96 ? -1.440 -17.257 9.763 1.00 98.38 96 LEU A CA 1
ATOM 729 C C . LEU A 1 96 ? -1.699 -16.498 11.070 1.00 98.38 96 LEU A C 1
ATOM 731 O O . LEU A 1 96 ? -0.915 -16.583 12.010 1.00 98.38 96 LEU A O 1
ATOM 735 N N . LEU A 1 97 ? -2.806 -15.759 11.152 1.00 98.44 97 LEU A N 1
ATOM 736 C CA . LEU A 1 97 ? -3.160 -15.024 12.365 1.00 98.44 97 LEU A CA 1
ATOM 737 C C . LEU A 1 97 ? -3.448 -15.977 13.533 1.00 98.44 97 LEU A C 1
ATOM 739 O O . LEU A 1 97 ? -2.980 -15.729 14.640 1.00 98.44 97 LEU A O 1
ATOM 743 N N . LYS A 1 98 ? -4.119 -17.108 13.288 1.00 98.50 98 LYS A N 1
ATOM 744 C CA . LYS A 1 98 ? -4.322 -18.157 14.301 1.00 98.50 98 LYS A CA 1
ATOM 745 C C . LYS A 1 98 ? -3.009 -18.775 14.779 1.00 98.50 98 LYS A C 1
ATOM 747 O O . LYS A 1 98 ? -2.872 -19.050 15.968 1.00 98.50 98 LYS A O 1
ATOM 752 N N . GLU A 1 99 ? -2.040 -18.968 13.885 1.00 97.94 99 GLU A N 1
ATOM 753 C CA . GLU A 1 99 ? -0.693 -19.411 14.262 1.00 97.94 99 GLU A CA 1
ATOM 754 C C . GLU A 1 99 ? -0.033 -18.418 15.230 1.00 97.94 99 GLU A C 1
ATOM 756 O O . GLU A 1 99 ? 0.478 -18.818 16.276 1.00 97.94 99 GLU A O 1
ATOM 761 N N . TYR A 1 100 ? -0.113 -17.117 14.943 1.00 98.25 100 TYR A N 1
ATOM 762 C CA . TYR A 1 100 ? 0.420 -16.089 15.836 1.00 98.25 100 TYR A CA 1
ATOM 763 C C . TYR A 1 100 ? -0.322 -16.007 17.176 1.00 98.25 100 TYR A C 1
ATOM 765 O O . TYR A 1 100 ? 0.326 -15.865 18.213 1.00 98.25 100 TYR A O 1
ATOM 773 N N . GLN A 1 101 ? -1.647 -16.176 17.185 1.00 97.56 101 GLN A N 1
ATOM 774 C CA . GLN A 1 101 ? -2.425 -16.268 18.425 1.00 97.56 101 GLN A CA 1
ATOM 775 C C . GLN A 1 101 ? -2.021 -17.479 19.268 1.00 97.56 101 GLN A C 1
ATOM 777 O O . GLN A 1 101 ? -1.866 -17.356 20.482 1.00 97.56 101 GLN A O 1
ATOM 782 N N . ALA A 1 102 ? -1.807 -18.638 18.639 1.00 97.50 102 ALA A N 1
ATOM 783 C CA . ALA A 1 102 ? -1.328 -19.837 19.323 1.00 97.50 102 ALA A CA 1
ATOM 784 C C . ALA A 1 102 ? 0.078 -19.641 19.916 1.00 97.50 102 ALA A C 1
ATOM 786 O O . ALA A 1 102 ? 0.389 -20.210 20.961 1.00 97.50 102 ALA A O 1
ATOM 787 N N . ALA A 1 103 ? 0.900 -18.792 19.293 1.00 96.75 103 ALA A N 1
ATOM 788 C CA . ALA A 1 103 ? 2.189 -18.348 19.821 1.00 96.75 103 ALA A CA 1
ATOM 789 C C . ALA A 1 103 ? 2.081 -17.221 20.875 1.00 96.75 103 ALA A C 1
ATOM 791 O O . ALA A 1 103 ? 3.104 -16.716 21.333 1.00 96.75 103 ALA A O 1
ATOM 792 N N . GLY A 1 104 ? 0.868 -16.814 21.267 1.00 96.38 104 GLY A N 1
ATOM 793 C CA . GLY A 1 104 ? 0.622 -15.792 22.288 1.00 96.38 104 GLY A CA 1
ATOM 794 C C . GLY A 1 104 ? 0.722 -14.344 21.801 1.00 96.38 104 GLY A C 1
ATOM 795 O O . GLY A 1 104 ? 0.659 -13.430 22.622 1.00 96.38 104 GLY A O 1
ATOM 796 N N . ARG A 1 105 ? 0.857 -14.104 20.490 1.00 97.25 105 ARG A N 1
ATOM 797 C CA . ARG A 1 105 ? 0.893 -12.749 19.922 1.00 97.25 105 ARG A CA 1
ATOM 798 C C . ARG A 1 105 ? -0.526 -12.224 19.719 1.00 97.25 105 ARG A C 1
ATOM 800 O O . ARG A 1 105 ? -1.377 -12.909 19.150 1.00 97.25 105 ARG A O 1
ATOM 807 N N . ALA A 1 106 ? -0.773 -10.985 20.138 1.00 97.00 106 ALA A N 1
ATOM 808 C CA . ALA A 1 106 ? -2.008 -10.286 19.799 1.00 97.00 106 ALA A CA 1
ATOM 809 C C . ALA A 1 106 ? -2.081 -10.062 18.282 1.00 97.00 106 ALA A C 1
ATOM 811 O O . ALA A 1 106 ? -1.071 -9.741 17.653 1.00 97.00 106 ALA A O 1
ATOM 812 N N . VAL A 1 107 ? -3.270 -10.218 17.700 1.00 98.25 107 VAL A N 1
ATOM 813 C CA . VAL A 1 107 ? -3.492 -10.047 16.260 1.00 98.25 107 VAL A CA 1
ATOM 814 C C . VAL A 1 107 ? -4.607 -9.046 16.006 1.00 98.25 107 VAL A C 1
ATOM 816 O O . VAL A 1 107 ? -5.616 -9.053 16.707 1.00 98.25 107 VAL A O 1
ATOM 819 N N . SER A 1 108 ? -4.441 -8.210 14.986 1.00 97.75 108 SER A N 1
ATOM 820 C CA . SER A 1 108 ? -5.467 -7.286 14.509 1.00 97.75 108 SER A CA 1
ATOM 821 C C . SER A 1 108 ? -5.411 -7.196 12.991 1.00 97.75 108 SER A C 1
ATOM 823 O O . SER A 1 108 ? -4.361 -6.919 12.419 1.00 97.75 108 SER A O 1
ATOM 825 N N . ILE A 1 109 ? -6.545 -7.368 12.323 1.00 98.56 109 ILE A N 1
ATOM 826 C CA . ILE A 1 109 ? -6.681 -7.166 10.886 1.00 98.56 109 ILE A CA 1
ATOM 827 C C . ILE A 1 109 ? -7.663 -6.032 10.610 1.00 98.56 109 ILE A C 1
ATOM 829 O O . ILE A 1 109 ? -8.822 -6.074 11.009 1.00 98.56 109 ILE A O 1
ATOM 833 N N . LEU A 1 110 ? -7.182 -4.994 9.933 1.00 98.81 110 LEU A N 1
ATOM 834 C CA . LEU A 1 110 ? -7.979 -3.857 9.495 1.00 98.81 110 LEU A CA 1
ATOM 835 C C . LEU A 1 110 ? -8.417 -4.068 8.048 1.00 98.81 110 LEU A C 1
ATOM 837 O O . LEU A 1 110 ? -7.575 -4.171 7.152 1.00 98.81 110 LEU A O 1
ATOM 841 N N . TYR A 1 111 ? -9.727 -4.067 7.806 1.00 98.50 111 TYR A N 1
ATOM 842 C CA . TYR A 1 111 ? -10.249 -3.895 6.456 1.00 98.50 111 TYR A CA 1
ATOM 843 C C . TYR A 1 111 ? -10.103 -2.424 6.039 1.00 98.50 111 TYR A C 1
ATOM 845 O O . TYR A 1 111 ? -10.804 -1.547 6.538 1.00 98.50 111 TYR A O 1
ATOM 853 N N . GLY A 1 112 ? -9.143 -2.158 5.151 1.00 96.44 112 GLY A N 1
ATOM 854 C CA . GLY A 1 112 ? -8.650 -0.831 4.773 1.00 96.44 112 GLY A CA 1
ATOM 855 C C . GLY A 1 112 ? -9.544 -0.030 3.825 1.00 96.44 112 GLY A C 1
ATOM 856 O O . GLY A 1 112 ? -9.035 0.793 3.062 1.00 96.44 112 GLY A O 1
ATOM 857 N N . PHE A 1 113 ? -10.849 -0.291 3.831 1.00 95.38 113 PHE A N 1
ATOM 858 C CA . PHE A 1 113 ? -11.846 0.392 3.013 1.00 95.38 113 PHE A CA 1
ATOM 859 C C . PHE A 1 113 ? -13.109 0.652 3.852 1.00 95.38 113 PHE A C 1
ATOM 861 O O . PHE A 1 113 ? -13.417 -0.179 4.715 1.00 95.38 113 PHE A O 1
ATOM 868 N N . PRO A 1 114 ? -13.836 1.771 3.638 1.00 96.50 114 PRO A N 1
ATOM 869 C CA . PRO A 1 114 ? -15.059 2.056 4.384 1.00 96.50 114 PRO A CA 1
ATOM 870 C C . PRO A 1 114 ? -16.060 0.905 4.294 1.00 96.50 114 PRO A C 1
ATOM 872 O O . PRO A 1 114 ? -16.289 0.371 3.210 1.00 96.50 114 PRO A O 1
ATOM 875 N N . LEU A 1 115 ? -16.612 0.493 5.437 1.00 97.38 115 LEU A N 1
ATOM 876 C CA . LEU A 1 115 ? -17.368 -0.752 5.590 1.00 97.38 115 LEU A CA 1
ATOM 877 C C . LEU A 1 115 ? -18.587 -0.815 4.644 1.00 97.38 115 LEU A C 1
ATOM 879 O O . LEU A 1 115 ? -19.556 -0.087 4.864 1.00 97.38 115 LEU A O 1
ATOM 883 N N . PRO A 1 116 ? -18.606 -1.708 3.633 1.00 95.12 116 PRO A N 1
ATOM 884 C CA . PRO A 1 116 ? -19.766 -1.886 2.774 1.00 95.12 116 PRO A CA 1
ATOM 885 C C . PRO A 1 116 ? -20.733 -2.928 3.363 1.00 95.12 116 PRO A C 1
ATOM 887 O O . PRO A 1 116 ? -20.291 -3.900 3.989 1.00 95.12 116 PRO A O 1
ATOM 890 N N . PRO A 1 117 ? -22.045 -2.835 3.074 1.00 96.25 117 PRO A N 1
ATOM 891 C CA . PRO A 1 117 ? -23.033 -3.798 3.567 1.00 96.25 117 PRO A CA 1
ATOM 892 C C . PRO A 1 117 ? -22.755 -5.228 3.077 1.00 96.25 117 PRO A C 1
ATOM 894 O O . PRO A 1 117 ? -22.879 -6.188 3.836 1.00 96.25 117 PRO A O 1
ATOM 897 N N . ALA A 1 118 ? -22.296 -5.383 1.830 1.00 94.38 118 ALA A N 1
ATOM 898 C CA . ALA A 1 118 ? -21.980 -6.686 1.239 1.00 94.38 118 ALA A CA 1
ATOM 899 C C . ALA A 1 118 ? -20.817 -7.420 1.941 1.00 94.38 118 ALA A C 1
ATOM 901 O O . ALA A 1 118 ? -20.673 -8.633 1.795 1.00 94.38 118 ALA A O 1
ATOM 902 N N . GLY A 1 119 ? -19.981 -6.703 2.702 1.00 95.56 119 GLY A N 1
ATOM 903 C CA . GLY A 1 119 ? -18.833 -7.277 3.404 1.00 95.56 119 GLY A CA 1
ATOM 904 C C . GLY A 1 119 ? -19.153 -7.860 4.781 1.00 95.56 119 GLY A C 1
ATOM 905 O O . GLY A 1 119 ? -18.374 -8.668 5.288 1.00 95.56 119 GLY A O 1
ATOM 906 N N . VAL A 1 120 ? -20.293 -7.488 5.376 1.00 98.19 120 VAL A N 1
ATOM 907 C CA . VAL A 1 120 ? -20.609 -7.731 6.795 1.00 98.19 120 VAL A CA 1
ATOM 908 C C . VAL A 1 120 ? -20.513 -9.208 7.176 1.00 98.19 120 VAL A C 1
ATOM 910 O O . VAL A 1 120 ? -19.802 -9.545 8.117 1.00 98.19 120 VAL A O 1
ATOM 913 N N . GLY A 1 121 ? -21.168 -10.109 6.437 1.00 98.38 121 GLY A N 1
ATOM 914 C CA . GLY A 1 121 ? -21.199 -11.535 6.796 1.00 98.38 121 GLY A CA 1
ATOM 915 C C . GLY A 1 121 ? -19.828 -12.224 6.733 1.00 98.38 121 GLY A C 1
ATOM 916 O O . GLY A 1 121 ? -19.494 -13.049 7.588 1.00 98.38 121 GLY A O 1
ATOM 917 N N . ARG A 1 122 ? -19.004 -11.855 5.745 1.00 98.50 122 ARG A N 1
ATOM 918 C CA . ARG A 1 122 ? -17.648 -12.401 5.576 1.00 98.50 122 ARG A CA 1
ATOM 919 C C . ARG A 1 122 ? -16.708 -11.879 6.662 1.00 98.50 122 ARG A C 1
ATOM 921 O O . ARG A 1 122 ? -16.021 -12.663 7.311 1.00 98.50 122 ARG A O 1
ATOM 928 N N . LEU A 1 123 ? -16.755 -10.575 6.935 1.00 98.75 123 LEU A N 1
ATOM 929 C CA . LEU A 1 123 ? -15.988 -9.952 8.015 1.00 98.75 123 LEU A CA 1
ATOM 930 C C . LEU A 1 123 ? -16.401 -10.479 9.397 1.00 98.75 123 LEU A C 1
ATOM 932 O O . LEU A 1 123 ? -15.535 -10.768 10.215 1.00 98.75 123 LEU A O 1
ATOM 936 N N . ALA A 1 124 ? -17.694 -10.701 9.645 1.00 98.69 124 ALA A N 1
ATOM 937 C CA . ALA A 1 124 ? -18.169 -11.307 10.888 1.00 98.69 124 ALA A CA 1
ATOM 938 C C . ALA A 1 124 ? -17.630 -12.733 11.094 1.00 98.69 124 ALA A C 1
ATOM 940 O O . ALA A 1 124 ? -17.344 -13.130 12.222 1.00 98.69 124 ALA A O 1
ATOM 941 N N . THR A 1 125 ? -17.448 -13.496 10.012 1.00 98.69 125 THR A N 1
ATOM 942 C CA . THR A 1 125 ? -16.832 -14.830 10.077 1.00 98.69 125 THR A CA 1
ATOM 943 C C . THR A 1 125 ? -15.364 -14.746 10.483 1.00 98.69 125 THR A C 1
ATOM 945 O O . THR A 1 125 ? -14.970 -15.429 11.423 1.00 98.69 125 THR A O 1
ATOM 948 N N . ILE A 1 126 ? -14.590 -13.848 9.865 1.00 98.56 126 ILE A N 1
ATOM 949 C CA . ILE A 1 126 ? -13.198 -13.577 10.262 1.00 98.56 126 ILE A CA 1
ATOM 950 C C . ILE A 1 126 ? -13.129 -13.142 11.732 1.00 98.56 126 ILE A C 1
ATOM 952 O O . ILE A 1 126 ? -12.338 -13.681 12.501 1.00 98.56 126 ILE A O 1
ATOM 956 N N . SER A 1 127 ? -13.991 -12.202 12.132 1.00 98.50 127 SER A N 1
ATOM 957 C CA . SER A 1 127 ? -14.057 -11.673 13.497 1.00 98.50 127 SER A CA 1
ATOM 958 C C . SER A 1 127 ? -14.312 -12.778 14.521 1.00 98.50 127 SER A C 1
ATOM 960 O O . SER A 1 127 ? -13.583 -12.879 15.500 1.00 98.50 127 SER A O 1
ATOM 962 N N . ARG A 1 128 ? -15.277 -13.666 14.259 1.00 98.38 128 ARG A N 1
ATOM 963 C CA . ARG A 1 128 ? -15.588 -14.811 15.125 1.00 98.38 128 ARG A CA 1
ATOM 964 C C . ARG A 1 128 ? -14.451 -15.831 15.185 1.00 98.38 128 ARG A C 1
ATOM 966 O O . ARG A 1 128 ? -14.213 -16.418 16.234 1.00 98.38 128 ARG A O 1
ATOM 973 N N . GLU A 1 129 ? -13.767 -16.071 14.068 1.00 98.25 129 GLU A N 1
ATOM 974 C CA . GLU A 1 129 ? -12.659 -17.028 14.007 1.00 98.25 129 GLU A CA 1
ATOM 975 C C . GLU A 1 129 ? -11.402 -16.563 14.743 1.00 98.25 129 GLU A C 1
ATOM 977 O O . GLU A 1 129 ? -10.671 -17.406 15.264 1.00 98.25 129 GLU A O 1
ATOM 982 N N . LEU A 1 130 ? -11.149 -15.255 14.758 1.00 98.25 130 LEU A N 1
ATOM 983 C CA . LEU A 1 130 ? -9.997 -14.643 15.418 1.00 98.25 130 LEU A CA 1
ATOM 984 C C . LEU A 1 130 ? -10.336 -14.106 16.822 1.00 98.25 130 LEU A C 1
ATOM 986 O O . LEU A 1 130 ? -9.433 -13.859 17.615 1.00 98.25 130 LEU A O 1
ATOM 990 N N . GLY A 1 131 ? -11.615 -13.957 17.166 1.00 98.06 131 GLY A N 1
ATOM 991 C CA . GLY A 1 131 ? -12.089 -13.521 18.481 1.00 98.06 131 GLY A CA 1
ATOM 992 C C . GLY A 1 131 ? -12.138 -12.001 18.676 1.00 98.06 131 GLY A C 1
ATOM 993 O O . GLY A 1 131 ? -11.827 -11.210 17.782 1.00 98.06 131 GLY A O 1
ATOM 994 N N . ALA A 1 132 ? -12.556 -11.571 19.868 1.00 97.19 132 ALA A N 1
ATOM 995 C CA . ALA A 1 132 ? -12.722 -10.156 20.201 1.00 97.19 132 ALA A CA 1
ATOM 996 C C . ALA A 1 132 ? -11.405 -9.365 20.085 1.00 97.19 132 ALA A C 1
ATOM 998 O O . ALA A 1 132 ? -10.329 -9.883 20.373 1.00 97.19 132 ALA A O 1
ATOM 999 N N . GLY A 1 133 ? -11.496 -8.107 19.641 1.00 95.94 133 GLY A N 1
ATOM 1000 C CA . GLY A 1 133 ? -10.338 -7.223 19.444 1.00 95.94 133 GLY A CA 1
ATOM 1001 C C . GLY A 1 133 ? -9.481 -7.521 18.204 1.00 95.94 133 GLY A C 1
ATOM 1002 O O . GLY A 1 133 ? -8.508 -6.815 17.957 1.00 95.94 133 GLY A O 1
ATOM 1003 N N . SER A 1 134 ? -9.831 -8.534 17.402 1.00 97.56 134 SER A N 1
ATOM 1004 C CA . SER A 1 134 ? -9.018 -8.955 16.252 1.00 97.56 134 SER A CA 1
ATOM 1005 C C . SER A 1 134 ? -9.391 -8.304 14.921 1.00 97.56 134 SER A C 1
ATOM 1007 O O . SER A 1 134 ? -8.559 -8.251 14.020 1.00 97.56 134 SER A O 1
ATOM 1009 N N . LEU A 1 135 ? -10.622 -7.811 14.763 1.00 98.62 135 LEU A N 1
ATOM 1010 C CA . LEU A 1 135 ? -11.087 -7.194 13.523 1.00 98.62 135 LEU A CA 1
ATOM 1011 C C . LEU A 1 135 ? -11.311 -5.700 13.724 1.00 98.62 135 LEU A C 1
ATOM 1013 O O . LEU A 1 135 ? -12.118 -5.300 14.565 1.00 98.62 135 LEU A O 1
ATOM 1017 N N . SER A 1 136 ? -10.675 -4.909 12.865 1.00 98.50 136 SER A N 1
ATOM 1018 C CA . SER A 1 136 ? -10.931 -3.481 12.724 1.00 98.50 136 SER A CA 1
ATOM 1019 C C . SER A 1 136 ? -11.586 -3.167 11.377 1.00 98.50 136 SER A C 1
ATOM 1021 O O . SER A 1 136 ? -11.245 -3.756 10.348 1.00 98.50 136 SER A O 1
ATOM 1023 N N . VAL A 1 137 ? -12.508 -2.207 11.363 1.00 98.62 137 VAL A N 1
ATOM 1024 C CA . VAL A 1 137 ? -13.172 -1.692 10.152 1.00 98.62 137 VAL A CA 1
ATOM 1025 C C . VAL A 1 137 ? -13.039 -0.173 10.066 1.00 98.62 137 VAL A C 1
ATOM 1027 O O . VAL A 1 137 ? -12.824 0.495 11.080 1.00 98.62 137 VAL A O 1
ATOM 1030 N N . MET A 1 138 ? -13.164 0.374 8.856 1.00 98.00 138 MET A N 1
ATOM 1031 C CA . MET A 1 138 ? -13.188 1.820 8.634 1.00 98.00 138 MET A CA 1
ATOM 1032 C C . MET A 1 138 ? -14.620 2.340 8.540 1.00 98.00 138 MET A C 1
ATOM 1034 O O . MET A 1 138 ? -15.450 1.752 7.844 1.00 98.00 138 MET A O 1
ATOM 1038 N N . ILE A 1 139 ? -14.875 3.463 9.208 1.00 98.19 139 ILE A N 1
ATOM 1039 C CA . ILE A 1 139 ? -16.114 4.232 9.097 1.00 98.19 139 ILE A CA 1
ATOM 1040 C C . ILE A 1 139 ? -15.775 5.677 8.717 1.00 98.19 139 ILE A C 1
ATOM 1042 O O . ILE A 1 139 ? -14.903 6.301 9.316 1.00 98.19 139 ILE A O 1
ATOM 1046 N N . ASP A 1 140 ? -16.468 6.213 7.723 1.00 97.31 140 ASP A N 1
ATOM 1047 C CA . ASP A 1 140 ? -16.452 7.625 7.331 1.00 97.31 140 ASP A CA 1
ATOM 1048 C C . ASP A 1 140 ? -17.851 8.191 7.052 1.00 97.31 140 ASP A C 1
ATOM 1050 O O . ASP A 1 140 ? -17.983 9.376 6.754 1.00 97.31 140 ASP A O 1
ATOM 1054 N N . HIS A 1 141 ? -18.903 7.382 7.208 1.00 98.00 141 HIS A N 1
ATOM 1055 C CA . HIS A 1 141 ? -20.286 7.803 7.017 1.00 98.00 141 HIS A CA 1
ATOM 1056 C C . HIS A 1 141 ? -21.219 7.220 8.099 1.00 98.00 141 HIS A C 1
ATOM 1058 O O . HIS A 1 141 ? -21.092 6.038 8.428 1.00 98.00 141 HIS A O 1
ATOM 1064 N N . PRO A 1 142 ? -22.198 7.990 8.624 1.00 97.62 142 PRO A N 1
ATOM 1065 C CA . PRO A 1 142 ? -23.138 7.525 9.653 1.00 97.62 142 PRO A CA 1
ATOM 1066 C C . PRO A 1 142 ? -23.850 6.204 9.335 1.00 97.62 142 PRO A C 1
ATOM 1068 O O . PRO A 1 142 ? -23.939 5.337 10.201 1.00 97.62 142 PRO A O 1
ATOM 1071 N N . ASP A 1 143 ? -24.299 6.016 8.092 1.00 96.75 143 ASP A N 1
ATOM 1072 C CA . ASP A 1 143 ? -25.030 4.809 7.666 1.00 96.75 143 ASP A CA 1
ATOM 1073 C C . ASP A 1 143 ? -24.240 3.508 7.882 1.00 96.75 143 ASP A C 1
ATOM 1075 O O . ASP A 1 143 ? -24.824 2.437 8.054 1.00 96.75 143 ASP A O 1
ATOM 1079 N N . GLN A 1 144 ? -22.906 3.586 7.926 1.00 98.25 144 GLN A N 1
ATOM 1080 C CA . GLN A 1 144 ? -22.046 2.421 8.133 1.00 98.25 144 GLN A CA 1
ATOM 1081 C C . GLN A 1 144 ? -22.129 1.867 9.566 1.00 98.25 144 GLN A C 1
ATOM 1083 O O . GLN A 1 144 ? -21.737 0.722 9.803 1.00 98.25 144 GLN A O 1
ATOM 1088 N N . LEU A 1 145 ? -22.675 2.627 10.524 1.00 97.88 145 LEU A N 1
ATOM 1089 C CA . LEU A 1 145 ? -22.894 2.157 11.897 1.00 97.88 145 LEU A CA 1
ATOM 1090 C C . LEU A 1 145 ? -23.904 1.014 11.970 1.00 97.88 145 LEU A C 1
ATOM 1092 O O . LEU A 1 145 ? -23.728 0.097 12.773 1.00 97.88 145 LEU A O 1
ATOM 1096 N N . GLU A 1 146 ? -24.917 1.012 11.104 1.00 97.94 146 GLU A N 1
ATOM 1097 C CA . GLU A 1 146 ? -25.870 -0.099 11.039 1.00 97.94 146 GLU A CA 1
ATOM 1098 C C . GLU A 1 146 ? -25.203 -1.373 10.500 1.00 97.94 146 GLU A C 1
ATOM 1100 O O . GLU A 1 146 ? -25.503 -2.481 10.948 1.00 97.94 146 GLU A O 1
ATOM 1105 N N . TYR A 1 147 ? -24.207 -1.236 9.622 1.00 98.50 147 TYR A N 1
ATOM 1106 C CA . TYR A 1 147 ? -23.406 -2.371 9.158 1.00 98.50 147 TYR A CA 1
ATOM 1107 C C . TYR A 1 147 ? -22.470 -2.883 10.255 1.00 98.50 147 TYR A C 1
ATOM 1109 O O . TYR A 1 147 ? -22.302 -4.093 10.399 1.00 98.50 147 TYR A O 1
ATOM 1117 N N . ALA A 1 148 ? -21.896 -1.989 11.063 1.00 98.38 148 ALA A N 1
ATOM 1118 C CA . ALA A 1 148 ? -21.090 -2.368 12.220 1.00 98.38 148 ALA A CA 1
ATOM 1119 C C . ALA A 1 148 ? -21.932 -3.074 13.301 1.00 98.38 148 ALA A C 1
ATOM 1121 O O . ALA A 1 148 ? -21.476 -4.061 13.882 1.00 98.38 148 ALA A O 1
ATOM 1122 N N . ARG A 1 149 ? -23.184 -2.639 13.512 1.00 98.50 149 ARG A N 1
ATOM 1123 C CA . ARG A 1 149 ? -24.164 -3.327 14.370 1.00 98.50 149 ARG A CA 1
ATOM 1124 C C . ARG A 1 149 ? -24.455 -4.737 13.863 1.00 98.50 149 ARG A C 1
ATOM 1126 O O . ARG A 1 149 ? -24.312 -5.689 14.626 1.00 98.50 149 ARG A O 1
ATOM 1133 N N . ALA A 1 150 ? -24.788 -4.880 12.581 1.00 98.56 150 ALA A N 1
ATOM 1134 C CA . ALA A 1 150 ? -25.032 -6.186 11.971 1.00 98.56 150 ALA A CA 1
ATOM 1135 C C . ALA A 1 150 ? -23.791 -7.099 12.041 1.00 98.56 150 ALA A C 1
ATOM 1137 O O . ALA A 1 150 ? -23.908 -8.301 12.282 1.00 98.56 150 ALA A O 1
ATOM 1138 N N . LEU A 1 151 ? -22.589 -6.530 11.887 1.00 98.62 151 LEU A N 1
ATOM 1139 C CA . LEU A 1 151 ? -21.329 -7.254 12.051 1.00 98.62 151 LEU A CA 1
ATOM 1140 C C . LEU A 1 151 ? -21.181 -7.768 13.482 1.00 98.62 151 LEU A C 1
ATOM 1142 O O . LEU A 1 151 ? -20.943 -8.961 13.659 1.00 98.62 151 LEU A O 1
ATOM 1146 N N . LYS A 1 152 ? -21.376 -6.910 14.493 1.00 98.50 152 LYS A N 1
ATOM 1147 C CA . LYS A 1 152 ? -21.358 -7.316 15.904 1.00 98.50 152 LYS A CA 1
ATOM 1148 C C . LYS A 1 152 ? -22.333 -8.459 16.168 1.00 98.50 152 LYS A C 1
ATOM 1150 O O . LYS A 1 152 ? -21.957 -9.433 16.812 1.00 98.50 152 LYS A O 1
ATOM 1155 N N . GLU A 1 153 ? -23.577 -8.337 15.711 1.00 98.31 153 GLU A N 1
ATOM 1156 C CA . GLU A 1 153 ? -24.615 -9.352 15.929 1.00 98.31 153 GLU A CA 1
ATOM 1157 C C . GLU A 1 153 ? -24.217 -10.705 15.325 1.00 98.31 153 GLU A C 1
ATOM 1159 O O . GLU A 1 153 ? -24.381 -11.742 15.965 1.00 98.31 153 GLU A O 1
ATOM 1164 N N . ALA A 1 154 ? -23.623 -10.698 14.129 1.00 98.12 154 ALA A N 1
ATOM 1165 C CA . ALA A 1 154 ? -23.167 -11.908 13.452 1.00 98.12 154 ALA A CA 1
ATOM 1166 C C . ALA A 1 154 ? -21.846 -12.485 14.014 1.00 98.12 154 ALA A C 1
ATOM 1168 O O . ALA A 1 154 ? -21.619 -13.698 13.937 1.00 98.12 154 ALA A O 1
ATOM 1169 N N . ALA A 1 155 ? -20.958 -11.642 14.548 1.00 98.12 155 ALA A N 1
ATOM 1170 C CA . ALA A 1 155 ? -19.673 -12.049 15.124 1.00 98.12 155 ALA A CA 1
ATOM 1171 C C . ALA A 1 155 ? -19.789 -12.478 16.598 1.00 98.12 155 ALA A C 1
ATOM 1173 O O . ALA A 1 155 ? -19.049 -13.352 17.043 1.00 98.12 155 ALA A O 1
ATOM 1174 N N . GLY A 1 156 ? -20.728 -11.887 17.343 1.00 98.06 156 GLY A N 1
ATOM 1175 C CA . GLY A 1 156 ? -20.921 -12.073 18.784 1.00 98.06 156 GLY A CA 1
ATOM 1176 C C . GLY A 1 156 ? -20.189 -11.050 19.665 1.00 98.06 156 GLY A C 1
ATOM 1177 O O . GLY A 1 156 ? -20.380 -11.051 20.879 1.00 98.06 156 GLY A O 1
ATOM 1178 N N . HIS A 1 157 ? -19.379 -10.162 19.084 1.00 98.06 157 HIS A N 1
ATOM 1179 C CA . HIS A 1 157 ? -18.643 -9.102 19.782 1.00 98.06 157 HIS A CA 1
ATOM 1180 C C . HIS A 1 157 ? -18.431 -7.885 18.864 1.00 98.06 157 HIS A C 1
ATOM 1182 O O . HIS A 1 157 ? -18.450 -8.040 17.640 1.00 98.06 157 HIS A O 1
ATOM 1188 N N . PRO A 1 158 ? -18.271 -6.669 19.422 1.00 98.12 158 PRO A N 1
ATOM 1189 C CA . PRO A 1 158 ? -18.104 -5.460 18.620 1.00 98.12 158 PRO A CA 1
ATOM 1190 C C . PRO A 1 158 ? -16.817 -5.496 17.773 1.00 98.12 158 PRO A C 1
ATOM 1192 O O . PRO A 1 158 ? -15.796 -6.015 18.234 1.00 98.12 158 PRO A O 1
ATOM 1195 N N . PRO A 1 159 ? -16.830 -4.942 16.544 1.00 98.25 159 PRO A N 1
ATOM 1196 C CA . PRO A 1 159 ? -15.602 -4.664 15.809 1.00 98.25 159 PRO A CA 1
ATOM 1197 C C . PRO A 1 159 ? -14.894 -3.431 16.383 1.00 98.25 159 PRO A C 1
ATOM 1199 O O . PRO A 1 159 ? -15.540 -2.494 16.867 1.00 98.25 159 PRO A O 1
ATOM 1202 N N . LEU A 1 160 ? -13.570 -3.388 16.240 1.00 98.44 160 LEU A N 1
ATOM 1203 C CA . LEU A 1 160 ? -12.803 -2.159 16.418 1.00 98.44 160 LEU A CA 1
ATOM 1204 C C . LEU A 1 160 ? -13.111 -1.203 15.252 1.00 98.44 160 LEU A C 1
ATOM 1206 O O . LEU A 1 160 ? -13.188 -1.624 14.097 1.00 98.44 160 LEU A O 1
ATOM 1210 N N . VAL A 1 161 ? -13.256 0.092 15.521 1.00 98.44 161 VAL A N 1
ATOM 1211 C CA . VAL A 1 161 ? -13.557 1.095 14.487 1.00 98.44 161 VAL A CA 1
ATOM 1212 C C . VAL A 1 161 ? -12.464 2.145 14.406 1.00 98.44 161 VAL A C 1
ATOM 1214 O O . VAL A 1 161 ? -12.177 2.839 15.383 1.00 98.44 161 VAL A O 1
ATOM 1217 N N . PHE A 1 162 ? -11.911 2.302 13.207 1.00 98.50 162 PHE A N 1
ATOM 1218 C CA . PHE A 1 162 ? -11.169 3.492 12.817 1.00 98.50 162 PHE A CA 1
ATOM 1219 C C . PHE A 1 162 ? -12.083 4.460 12.071 1.00 98.50 162 PHE A C 1
ATOM 1221 O O . PHE A 1 162 ? -12.798 4.053 11.154 1.00 98.50 162 PHE A O 1
ATOM 1228 N N . VAL A 1 163 ? -12.002 5.750 12.395 1.00 98.00 163 VAL A N 1
ATOM 1229 C CA . VAL A 1 163 ? -12.543 6.786 11.508 1.00 98.00 163 VAL A CA 1
ATOM 1230 C C . VAL A 1 163 ? -11.533 7.067 10.414 1.00 98.00 163 VAL A C 1
ATOM 1232 O O . VAL A 1 163 ? -10.389 7.427 10.705 1.00 98.00 163 VAL A O 1
ATOM 1235 N N . LYS A 1 164 ? -11.947 6.907 9.157 1.00 97.69 164 LYS A N 1
ATOM 1236 C CA . LYS A 1 164 ? -11.115 7.301 8.024 1.00 97.69 164 LYS A CA 1
ATOM 1237 C C . LYS A 1 164 ? -11.179 8.817 7.883 1.00 97.69 164 LYS A C 1
ATOM 1239 O O . LYS A 1 164 ? -12.259 9.387 7.772 1.00 97.69 164 LYS A O 1
ATOM 1244 N N . VAL A 1 165 ? -10.020 9.456 7.881 1.00 97.31 165 VAL A N 1
ATOM 1245 C CA . VAL A 1 165 ? -9.873 10.908 7.790 1.00 97.31 165 VAL A CA 1
ATOM 1246 C C . VAL A 1 165 ? -9.226 11.256 6.453 1.00 97.31 165 VAL A C 1
ATOM 1248 O O . VAL A 1 165 ? -8.267 10.596 6.035 1.00 97.31 165 VAL A O 1
ATOM 1251 N N . ASP A 1 166 ? -9.756 12.275 5.779 1.00 94.69 166 ASP A N 1
ATOM 1252 C CA . ASP A 1 166 ? -9.127 12.833 4.585 1.00 94.69 166 ASP A CA 1
ATOM 1253 C C . ASP A 1 166 ? -7.954 13.731 4.998 1.00 94.69 166 ASP A C 1
ATOM 1255 O O . ASP A 1 166 ? -8.131 14.783 5.610 1.00 94.69 166 ASP A O 1
ATOM 1259 N N . GLY A 1 167 ? -6.741 13.290 4.668 1.00 84.12 167 GLY A N 1
ATOM 1260 C CA . GLY A 1 167 ? -5.504 14.045 4.873 1.00 84.12 167 GLY A CA 1
ATOM 1261 C C . GLY A 1 167 ? -5.125 14.943 3.691 1.00 84.12 167 GLY A C 1
ATOM 1262 O O . GLY A 1 167 ? -3.955 15.276 3.565 1.00 84.12 167 GLY A O 1
ATOM 1263 N N . GLY A 1 168 ? -6.057 15.258 2.782 1.00 81.62 168 GLY A N 1
ATOM 1264 C CA . GLY A 1 168 ? -5.822 16.090 1.592 1.00 81.62 168 GLY A CA 1
ATOM 1265 C C . GLY A 1 168 ? -5.582 15.303 0.300 1.00 81.62 168 GLY A C 1
ATOM 1266 O O . GLY A 1 168 ? -5.204 15.877 -0.713 1.00 81.62 168 GLY A O 1
ATOM 1267 N N . TYR A 1 169 ? -5.773 13.979 0.314 1.00 75.12 169 TYR A N 1
ATOM 1268 C CA . TYR A 1 169 ? -5.722 13.166 -0.911 1.00 75.12 169 TYR A CA 1
ATOM 1269 C C . TYR A 1 169 ? -7.085 13.111 -1.622 1.00 75.12 169 TYR A C 1
ATOM 1271 O O . TYR A 1 169 ? -7.148 12.682 -2.771 1.00 75.12 169 TYR A O 1
ATOM 1279 N N . HIS A 1 170 ? -8.172 13.515 -0.947 1.00 84.81 170 HIS A N 1
ATOM 1280 C CA . HIS A 1 170 ? -9.525 13.626 -1.510 1.00 84.81 170 HIS A CA 1
ATOM 1281 C C . HIS A 1 170 ? -10.076 12.329 -2.121 1.00 84.81 170 HIS A C 1
ATOM 1283 O O . HIS A 1 170 ? -10.907 12.343 -3.024 1.00 84.81 170 HIS A O 1
ATOM 1289 N N . ARG A 1 171 ? -9.621 11.177 -1.610 1.00 85.94 171 ARG A N 1
ATOM 1290 C CA . ARG A 1 171 ? -10.097 9.858 -2.052 1.00 85.94 171 ARG A CA 1
ATOM 1291 C C . ARG A 1 171 ? -11.257 9.329 -1.215 1.00 85.94 171 ARG A C 1
ATOM 1293 O O . ARG A 1 171 ? -12.198 8.769 -1.762 1.00 85.94 171 ARG A O 1
ATOM 1300 N N . ALA A 1 172 ? -11.116 9.383 0.104 1.00 91.50 172 ALA A N 1
ATOM 1301 C CA . ALA A 1 172 ? -12.073 8.871 1.081 1.00 91.50 172 ALA A CA 1
ATOM 1302 C C . ALA A 1 172 ? -11.741 9.446 2.461 1.00 91.50 172 ALA A C 1
ATOM 1304 O O . ALA A 1 172 ? -10.599 9.857 2.697 1.00 91.50 172 ALA A O 1
ATOM 1305 N N . GLY A 1 173 ? -12.696 9.357 3.382 1.00 95.94 173 GLY A N 1
ATOM 1306 C CA . GLY A 1 173 ? -12.565 9.869 4.736 1.00 95.94 173 GLY A CA 1
ATOM 1307 C C . GLY A 1 173 ? -13.277 11.192 4.966 1.00 95.94 173 GLY A C 1
ATOM 1308 O O . GLY A 1 173 ? -13.565 11.948 4.042 1.00 95.94 173 GLY A O 1
ATOM 1309 N N . VAL A 1 174 ? -13.556 11.458 6.237 1.00 96.88 174 VAL A N 1
ATOM 1310 C CA . VAL A 1 174 ? -14.189 12.702 6.667 1.00 96.88 174 VAL A CA 1
ATOM 1311 C C . VAL A 1 174 ? -13.200 13.858 6.619 1.00 96.88 174 VAL A C 1
ATOM 1313 O O . VAL A 1 174 ? -12.018 13.689 6.928 1.00 96.88 174 VAL A O 1
ATOM 1316 N N . ILE A 1 175 ? -13.704 15.046 6.296 1.00 95.88 175 ILE A N 1
ATOM 1317 C CA . ILE A 1 175 ? -12.947 16.288 6.442 1.00 95.88 175 ILE A CA 1
ATOM 1318 C C . ILE A 1 175 ? -12.812 16.571 7.949 1.00 95.88 175 ILE A C 1
ATOM 1320 O O . ILE A 1 175 ? -13.838 16.700 8.623 1.00 95.88 175 ILE A O 1
ATOM 1324 N N . PRO A 1 176 ? -11.590 16.660 8.505 1.00 93.44 176 PRO A N 1
ATOM 1325 C CA . PRO A 1 176 ? -11.397 16.910 9.930 1.00 93.44 176 PRO A CA 1
ATOM 1326 C C . PRO A 1 176 ? -12.127 18.175 10.394 1.00 93.44 176 PRO A C 1
ATOM 1328 O O . PRO A 1 176 ? -12.069 19.207 9.730 1.00 93.44 176 PRO A O 1
ATOM 1331 N N . GLN A 1 177 ? -12.768 18.111 11.564 1.00 90.56 177 GLN A N 1
ATOM 1332 C CA . GLN A 1 177 ? -13.447 19.244 12.219 1.00 90.56 177 GLN A CA 1
ATOM 1333 C C . GLN A 1 177 ? -14.627 19.854 11.431 1.00 90.56 177 GLN A C 1
ATOM 1335 O O . GLN A 1 177 ? -15.181 20.869 11.853 1.00 90.56 177 GLN A O 1
ATOM 1340 N N . SER A 1 178 ? -15.069 19.232 10.332 1.00 94.69 178 SER A N 1
ATOM 1341 C CA . SER A 1 178 ? -16.326 19.606 9.673 1.00 94.69 178 SER A CA 1
ATOM 1342 C C . SER A 1 178 ? -17.530 19.263 10.557 1.00 94.69 178 SER A C 1
ATOM 1344 O O . SER A 1 178 ? -17.446 18.373 11.412 1.00 94.69 178 SER A O 1
ATOM 1346 N N . GLN A 1 179 ? -18.673 19.915 10.329 1.00 94.88 179 GLN A N 1
ATOM 1347 C CA . GLN A 1 179 ? -19.905 19.630 11.070 1.00 94.88 179 GLN A CA 1
ATOM 1348 C C . GLN A 1 179 ? -20.319 18.153 10.946 1.00 94.88 179 GLN A C 1
ATOM 1350 O O . GLN A 1 179 ? -20.720 17.533 11.930 1.00 94.88 179 GLN A O 1
ATOM 1355 N N . GLU A 1 180 ? -20.168 17.575 9.756 1.00 95.19 180 GLU A N 1
ATOM 1356 C CA . GLU A 1 180 ? -20.469 16.176 9.447 1.00 95.19 180 GLU A CA 1
ATOM 1357 C C . GLU A 1 180 ? -19.527 15.228 10.193 1.00 95.19 180 GLU A C 1
ATOM 1359 O O . GLU A 1 180 ? -19.975 14.240 10.776 1.00 95.19 180 GLU A O 1
ATOM 1364 N N . SER A 1 181 ? -18.229 15.546 10.229 1.00 95.56 181 SER A N 1
ATOM 1365 C CA . SER A 1 181 ? -17.237 14.739 10.942 1.00 95.56 181 SER A CA 1
ATOM 1366 C C . SER A 1 181 ? -17.496 14.737 12.453 1.00 95.56 181 SER A C 1
ATOM 1368 O O . SER A 1 181 ? -17.479 13.679 13.078 1.00 95.56 181 SER A O 1
ATOM 1370 N N . LEU A 1 182 ? -17.829 15.893 13.039 1.00 93.38 182 LEU A N 1
ATOM 1371 C CA . LEU A 1 182 ? -18.152 16.022 14.461 1.00 93.38 182 LEU A CA 1
ATOM 1372 C C . LEU A 1 182 ? -19.458 15.295 14.813 1.00 93.38 182 LEU A C 1
ATOM 1374 O O . LEU A 1 182 ? -19.547 14.658 15.862 1.00 93.38 182 LEU A O 1
ATOM 1378 N N . TYR A 1 183 ? -20.452 15.335 13.922 1.00 94.38 183 TYR A N 1
ATOM 1379 C CA . TYR A 1 183 ? -21.686 14.565 14.070 1.00 94.38 183 TYR A CA 1
ATOM 1380 C C . TYR A 1 183 ? -21.430 13.050 14.044 1.00 94.38 183 TYR A C 1
ATOM 1382 O O . TYR A 1 183 ? -21.949 12.318 14.891 1.00 94.38 183 TYR A O 1
ATOM 1390 N N . LEU A 1 184 ? -20.593 12.574 13.118 1.00 95.62 184 LEU A N 1
ATOM 1391 C CA . LEU A 1 184 ? -20.195 11.167 13.059 1.00 95.62 184 LEU A CA 1
ATOM 1392 C C . LEU A 1 184 ? -19.480 10.731 14.346 1.00 95.62 184 LEU A C 1
ATOM 1394 O O . LEU A 1 184 ? -19.766 9.662 14.881 1.00 95.62 184 LEU A O 1
ATOM 1398 N N . LEU A 1 185 ? -18.581 11.565 14.869 1.00 93.00 185 LEU A N 1
ATOM 1399 C CA . LEU A 1 185 ? -17.873 11.304 16.120 1.00 93.00 185 LEU A CA 1
ATOM 1400 C C . LEU A 1 185 ? -18.817 11.162 17.327 1.00 93.00 185 LEU A C 1
ATOM 1402 O O . LEU A 1 185 ? -18.630 10.258 18.145 1.00 93.00 185 LEU A O 1
ATOM 1406 N N . ASP A 1 186 ? -19.853 11.998 17.427 1.00 92.12 186 ASP A N 1
ATOM 1407 C CA . ASP A 1 186 ? -20.884 11.869 18.466 1.00 92.12 186 ASP A CA 1
ATOM 1408 C C . ASP A 1 186 ? -21.663 10.545 18.346 1.00 92.12 186 ASP A C 1
ATOM 1410 O O . ASP A 1 186 ? -21.861 9.831 19.335 1.00 92.12 186 ASP A O 1
ATOM 1414 N N . LEU A 1 187 ? -22.051 10.160 17.125 1.00 94.94 187 LEU A N 1
ATOM 1415 C CA . LEU A 1 187 ? -22.711 8.875 16.875 1.00 94.94 187 LEU A CA 1
ATOM 1416 C C . LEU A 1 187 ? -21.825 7.678 17.245 1.00 94.94 187 LEU A C 1
ATOM 1418 O O . LEU A 1 187 ? -22.314 6.700 17.822 1.00 94.94 187 LEU A O 1
ATOM 1422 N N . LEU A 1 188 ? -20.529 7.750 16.939 1.00 94.44 188 LEU A N 1
ATOM 1423 C CA . LEU A 1 188 ? -19.550 6.724 17.293 1.00 94.44 188 LEU A CA 1
ATOM 1424 C C . LEU A 1 188 ? -19.395 6.602 18.810 1.00 94.44 188 LEU A C 1
ATOM 1426 O O . LEU A 1 188 ? -19.429 5.489 19.325 1.00 94.44 188 LEU A O 1
ATOM 1430 N N . SER A 1 189 ? -19.303 7.722 19.534 1.00 91.94 189 SER A N 1
ATOM 1431 C CA . SER A 1 189 ? -19.216 7.731 21.003 1.00 91.94 189 SER A CA 1
ATOM 1432 C C . SER A 1 189 ? -20.449 7.089 21.661 1.00 91.94 189 SER A C 1
ATOM 1434 O O . SER A 1 189 ? -20.330 6.262 22.573 1.00 91.94 189 SER A O 1
ATOM 1436 N N . ARG A 1 190 ? -21.650 7.386 21.144 1.00 92.88 190 ARG A N 1
ATOM 1437 C CA . ARG A 1 190 ? -22.896 6.742 21.592 1.00 92.88 190 ARG A CA 1
ATOM 1438 C C . ARG A 1 190 ? -22.918 5.245 21.283 1.00 92.88 190 ARG A C 1
ATOM 1440 O O . ARG A 1 190 ? -23.288 4.452 22.147 1.00 92.88 190 ARG A O 1
ATOM 1447 N N . SER A 1 191 ? -22.504 4.856 20.079 1.00 95.75 191 SER A N 1
ATOM 1448 C CA . SER A 1 191 ? -22.467 3.450 19.646 1.00 95.75 191 SER A CA 1
ATOM 1449 C C . SER A 1 191 ? -21.462 2.626 20.453 1.00 95.75 191 SER A C 1
ATOM 1451 O O . SER A 1 191 ? -21.733 1.479 20.809 1.00 95.75 191 SER A O 1
ATOM 1453 N N . ASP A 1 192 ? -20.327 3.230 20.791 1.00 94.75 192 ASP A N 1
ATOM 1454 C CA . ASP A 1 192 ? -19.299 2.662 21.656 1.00 94.75 192 ASP A CA 1
ATOM 1455 C C . ASP A 1 192 ? -19.807 2.447 23.088 1.00 94.75 192 ASP A C 1
ATOM 1457 O O . ASP A 1 192 ? -19.694 1.353 23.634 1.00 94.75 192 ASP A O 1
ATOM 1461 N N . SER A 1 193 ? -20.490 3.443 23.662 1.00 93.12 193 SER A N 1
ATOM 1462 C CA . SER A 1 193 ? -21.109 3.335 24.995 1.00 93.12 193 SER A CA 1
ATOM 1463 C C . SER A 1 193 ? -22.205 2.260 25.064 1.00 93.12 193 SER A C 1
ATOM 1465 O O . SER A 1 193 ? -22.469 1.695 26.123 1.00 93.12 193 SER A O 1
ATOM 1467 N N . GLN A 1 194 ? -22.846 1.957 23.930 1.00 95.50 194 GLN A N 1
ATOM 1468 C CA . GLN A 1 194 ? -23.821 0.869 23.778 1.00 95.50 194 GLN A CA 1
ATOM 1469 C C . GLN A 1 194 ? -23.159 -0.494 23.494 1.00 95.50 194 GLN A C 1
ATOM 1471 O O . GLN A 1 194 ? -23.852 -1.505 23.331 1.00 95.50 194 GLN A O 1
ATOM 1476 N N . GLY A 1 195 ? -21.828 -0.535 23.388 1.00 96.19 195 GLY A N 1
ATOM 1477 C CA . GLY A 1 195 ? -21.054 -1.720 23.036 1.00 96.19 195 GLY A CA 1
ATOM 1478 C C . GLY A 1 195 ? -21.380 -2.258 21.645 1.00 96.19 195 GLY A C 1
ATOM 1479 O O . GLY A 1 195 ? -21.308 -3.468 21.439 1.00 96.19 195 GLY A O 1
ATOM 1480 N N . ILE A 1 196 ? -21.850 -1.417 20.717 1.00 97.69 196 ILE A N 1
ATOM 1481 C CA . ILE A 1 196 ? -22.109 -1.793 19.313 1.00 97.69 196 ILE A CA 1
ATOM 1482 C C . ILE A 1 196 ? -20.787 -1.931 18.561 1.00 97.69 196 ILE A C 1
ATOM 1484 O O . ILE A 1 196 ? -20.610 -2.848 17.764 1.00 97.69 196 ILE A O 1
ATOM 1488 N N . ILE A 1 197 ? -19.866 -1.026 18.860 1.00 97.75 197 ILE A N 1
ATOM 1489 C CA . ILE A 1 197 ? -18.517 -0.959 18.318 1.00 97.75 197 ILE A CA 1
ATOM 1490 C C . ILE A 1 197 ? -17.538 -0.740 19.466 1.00 97.75 197 ILE A C 1
ATOM 1492 O O . ILE A 1 197 ? -17.947 -0.376 20.565 1.00 97.75 197 ILE A O 1
ATOM 1496 N N . GLU A 1 198 ? -16.255 -0.894 19.174 1.00 96.81 198 GLU A N 1
ATOM 1497 C CA . GLU A 1 198 ? -15.175 -0.361 19.992 1.00 96.81 198 GLU A CA 1
ATOM 1498 C C . GLU A 1 198 ? -14.484 0.752 19.206 1.00 96.81 198 GLU A C 1
ATOM 1500 O O . GLU A 1 198 ? -13.718 0.498 18.275 1.00 96.81 198 GLU A O 1
ATOM 1505 N N . PHE A 1 199 ? -14.767 2.012 19.542 1.00 95.75 199 PHE A N 1
ATOM 1506 C CA . PHE A 1 199 ? -14.144 3.139 18.847 1.00 95.75 199 PHE A CA 1
ATOM 1507 C C . PHE A 1 199 ? -12.637 3.183 19.144 1.00 95.75 199 PHE A C 1
ATOM 1509 O O . PHE A 1 199 ? -12.224 3.565 20.240 1.00 95.75 199 PHE A O 1
ATOM 1516 N N . TYR A 1 200 ? -11.828 2.743 18.185 1.00 96.31 200 TYR A N 1
ATOM 1517 C CA . TYR A 1 200 ? -10.423 2.405 18.386 1.00 96.31 200 TYR A CA 1
ATOM 1518 C C . TYR A 1 200 ? -9.485 3.568 18.066 1.00 96.31 200 TYR A C 1
ATOM 1520 O O . TYR A 1 200 ? -8.485 3.764 18.763 1.00 96.31 200 TYR A O 1
ATOM 1528 N N . GLY A 1 201 ? -9.792 4.362 17.037 1.00 96.81 201 GLY A N 1
ATOM 1529 C CA . GLY A 1 201 ? -8.882 5.421 16.625 1.00 96.81 201 GLY A CA 1
ATOM 1530 C C . GLY A 1 201 ? -9.253 6.178 15.359 1.00 96.81 201 GLY A C 1
ATOM 1531 O O . GLY A 1 201 ? -10.338 6.028 14.800 1.00 96.81 201 GLY A O 1
ATOM 1532 N N . LEU A 1 202 ? -8.300 6.976 14.888 1.00 97.81 202 LEU A N 1
ATOM 1533 C CA . LEU A 1 202 ? -8.372 7.732 13.641 1.00 97.81 202 LEU A CA 1
ATOM 1534 C C . LEU A 1 202 ? -7.300 7.230 12.667 1.00 97.81 202 LEU A C 1
ATOM 1536 O O . LEU A 1 202 ? -6.221 6.817 13.093 1.00 97.81 202 LEU A O 1
ATOM 1540 N N . TYR A 1 203 ? -7.597 7.266 11.369 1.00 98.38 203 TYR A N 1
ATOM 1541 C CA . TYR A 1 203 ? -6.732 6.718 10.327 1.00 98.38 203 TYR A CA 1
ATOM 1542 C C . TYR A 1 203 ? -6.610 7.681 9.140 1.00 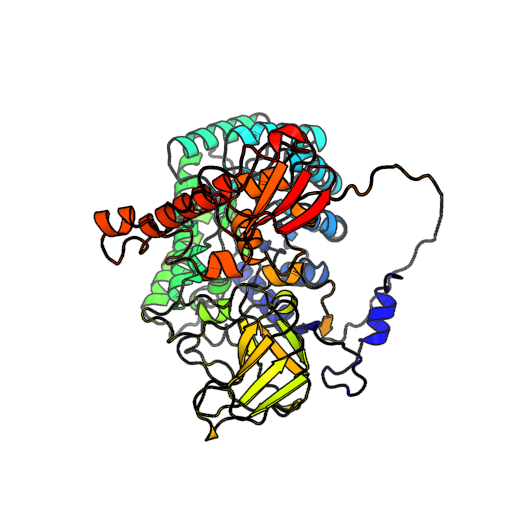98.38 203 TYR A C 1
ATOM 1544 O O . TYR A 1 203 ? -7.616 7.992 8.497 1.00 98.38 203 TYR A O 1
ATOM 1552 N N . ILE A 1 204 ? -5.387 8.079 8.779 1.00 97.06 204 ILE A N 1
ATOM 1553 C CA . ILE A 1 204 ? -5.071 8.838 7.552 1.00 97.06 204 ILE A CA 1
ATOM 1554 C C . ILE A 1 204 ? -4.220 7.986 6.615 1.00 97.06 204 ILE A C 1
ATOM 1556 O O . ILE A 1 204 ? -3.421 7.179 7.060 1.00 97.06 204 ILE A O 1
ATOM 1560 N N . HIS A 1 205 ? -4.396 8.170 5.304 1.00 95.62 205 HIS A N 1
ATOM 1561 C CA . HIS A 1 205 ? -3.435 7.694 4.308 1.00 95.62 205 HIS A CA 1
ATOM 1562 C C . HIS A 1 205 ? -2.994 8.862 3.420 1.00 95.62 205 HIS A C 1
ATOM 1564 O O . HIS A 1 205 ? -3.785 9.307 2.583 1.00 95.62 205 HIS A O 1
ATOM 1570 N N . ALA A 1 206 ? -1.753 9.336 3.562 1.00 90.31 206 ALA A N 1
ATOM 1571 C CA . ALA A 1 206 ? -1.188 10.400 2.727 1.00 90.31 206 ALA A CA 1
ATOM 1572 C C . ALA A 1 206 ? -0.825 9.920 1.309 1.00 90.31 206 ALA A C 1
ATOM 1574 O O . ALA A 1 206 ? 0.344 9.821 0.936 1.00 90.31 206 ALA A O 1
ATOM 1575 N N . GLY A 1 207 ? -1.834 9.631 0.480 1.00 83.44 207 GLY A N 1
ATOM 1576 C CA . GLY A 1 207 ? -1.638 9.245 -0.925 1.00 83.44 207 GLY A CA 1
ATOM 1577 C C . GLY A 1 207 ? -0.926 10.312 -1.770 1.00 83.44 207 GLY A C 1
ATOM 1578 O O . GLY A 1 207 ? -0.220 9.971 -2.713 1.00 83.44 207 GLY A O 1
ATOM 1579 N N . HIS A 1 208 ? -1.030 11.589 -1.394 1.00 85.38 208 HIS A N 1
ATOM 1580 C CA . HIS A 1 208 ? -0.320 12.698 -2.043 1.00 85.38 208 HIS A CA 1
ATOM 1581 C C . HIS A 1 208 ? 1.204 12.660 -1.809 1.00 85.38 208 HIS A C 1
ATOM 1583 O O . HIS A 1 208 ? 1.959 13.259 -2.566 1.00 85.38 208 HIS A O 1
ATOM 1589 N N . SER A 1 209 ? 1.693 11.906 -0.816 1.00 89.00 209 SER A N 1
ATOM 1590 C CA . SER A 1 209 ? 3.135 11.797 -0.540 1.00 89.00 209 SER A CA 1
ATOM 1591 C C . SER A 1 209 ? 3.940 11.121 -1.656 1.00 89.00 209 SER A C 1
ATOM 1593 O O . SER A 1 209 ? 5.155 11.270 -1.701 1.00 89.00 209 SER A O 1
ATOM 1595 N N . TYR A 1 210 ? 3.289 10.431 -2.601 1.00 87.50 210 TYR A N 1
ATOM 1596 C CA . TYR A 1 210 ? 3.948 9.897 -3.802 1.00 87.50 210 TYR A CA 1
ATOM 1597 C C . TYR A 1 210 ? 4.451 11.003 -4.747 1.00 87.50 210 TYR A C 1
ATOM 1599 O O . TYR A 1 210 ? 5.261 10.743 -5.645 1.00 87.50 210 TYR A O 1
ATOM 1607 N N . ASP A 1 211 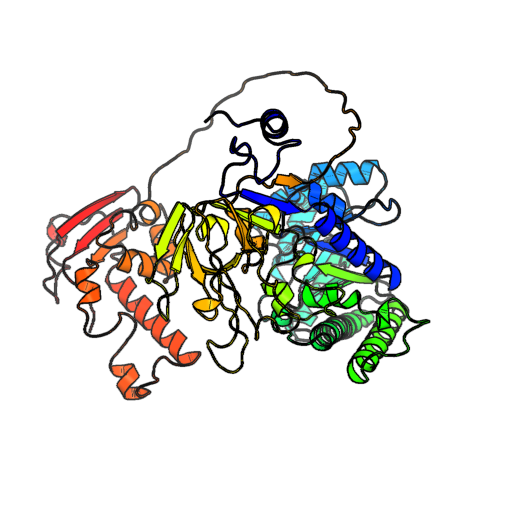? 4.022 12.244 -4.516 1.00 85.69 211 ASP A N 1
ATOM 1608 C CA . ASP A 1 211 ? 4.489 13.421 -5.233 1.00 85.69 211 ASP A CA 1
ATOM 1609 C C . ASP A 1 211 ? 5.730 14.076 -4.589 1.00 85.69 211 ASP A C 1
ATOM 1611 O O . ASP A 1 211 ? 6.251 15.034 -5.152 1.00 85.69 211 ASP A O 1
ATOM 1615 N N . SER A 1 212 ? 6.257 13.551 -3.469 1.00 85.75 212 SER A N 1
ATOM 1616 C CA . SER A 1 212 ? 7.486 14.071 -2.839 1.00 85.75 212 SER A CA 1
ATOM 1617 C C . SER A 1 212 ? 8.702 13.922 -3.750 1.00 85.75 212 SER A C 1
ATOM 1619 O O . SER A 1 212 ? 8.859 12.887 -4.373 1.00 85.75 212 SER A O 1
ATOM 1621 N N . ARG A 1 213 ? 9.604 14.894 -3.821 1.00 84.44 213 ARG A N 1
ATOM 1622 C CA . ARG A 1 213 ? 10.838 14.827 -4.631 1.00 84.44 213 ARG A CA 1
ATOM 1623 C C . ARG A 1 213 ? 12.099 15.136 -3.842 1.00 84.44 213 ARG A C 1
ATOM 1625 O O . ARG A 1 213 ? 13.183 15.148 -4.404 1.00 84.44 213 ARG A O 1
ATOM 1632 N N . GLU A 1 214 ? 11.951 15.347 -2.543 1.00 83.75 214 GLU A N 1
ATOM 1633 C CA . GLU A 1 214 ? 13.049 15.595 -1.622 1.00 83.75 214 GLU A CA 1
ATOM 1634 C C . GLU A 1 214 ? 12.766 14.843 -0.316 1.00 83.75 214 GLU A C 1
ATOM 1636 O O . GLU A 1 214 ? 11.607 14.688 0.092 1.00 83.75 214 GLU A O 1
ATOM 1641 N N . ASN A 1 215 ? 13.826 14.389 0.350 1.00 79.25 215 ASN A N 1
ATOM 1642 C CA . ASN A 1 215 ? 13.770 13.598 1.584 1.00 79.25 215 ASN A CA 1
ATOM 1643 C C . ASN A 1 215 ? 12.906 14.249 2.682 1.00 79.25 215 ASN A C 1
ATOM 1645 O O . ASN A 1 215 ? 12.129 13.568 3.357 1.00 79.25 215 ASN A O 1
ATOM 1649 N N . TRP A 1 216 ? 12.974 15.572 2.828 1.00 86.06 216 TRP A N 1
ATOM 1650 C CA . TRP A 1 216 ? 12.213 16.311 3.831 1.00 86.06 216 TRP A CA 1
ATOM 1651 C C . TRP A 1 216 ? 10.720 16.419 3.532 1.00 86.06 216 TRP A C 1
ATOM 1653 O O . TRP A 1 216 ? 9.931 16.592 4.461 1.00 86.06 216 TRP A O 1
ATOM 1663 N N . GLN A 1 217 ? 10.297 16.317 2.270 1.00 90.69 217 GLN A N 1
ATOM 1664 C CA . GLN A 1 217 ? 8.887 16.480 1.908 1.00 90.69 217 GLN A CA 1
ATOM 1665 C C . GLN A 1 217 ? 8.045 15.336 2.476 1.00 90.69 217 GLN A C 1
ATOM 1667 O O . GLN A 1 217 ? 6.988 15.578 3.055 1.00 90.69 217 GLN A O 1
ATOM 1672 N N . ALA A 1 218 ? 8.545 14.099 2.399 1.00 92.50 218 ALA A N 1
ATOM 1673 C CA . ALA A 1 218 ? 7.892 12.947 3.016 1.00 92.50 218 ALA A CA 1
ATOM 1674 C C . ALA A 1 218 ? 7.829 13.068 4.552 1.00 92.50 218 ALA A C 1
ATOM 1676 O O . ALA A 1 218 ? 6.787 12.781 5.144 1.00 92.50 218 ALA A O 1
ATOM 1677 N N . LEU A 1 219 ? 8.897 13.571 5.189 1.00 92.81 219 LEU A N 1
ATOM 1678 C CA . LEU A 1 219 ? 8.915 13.868 6.629 1.00 92.81 219 LEU A CA 1
ATOM 1679 C C . LEU A 1 219 ? 7.892 14.942 7.015 1.00 92.81 219 LEU A C 1
ATOM 1681 O O . LEU A 1 219 ? 7.227 14.828 8.045 1.00 92.81 219 LEU A O 1
ATOM 1685 N N . LYS A 1 220 ? 7.759 15.986 6.193 1.00 93.75 220 LYS A N 1
ATOM 1686 C CA . LYS A 1 220 ? 6.785 17.056 6.402 1.00 93.75 220 LYS A CA 1
ATOM 1687 C C . LYS A 1 220 ? 5.356 16.525 6.311 1.00 93.75 220 LYS A C 1
ATOM 1689 O O . LYS A 1 220 ? 4.575 16.786 7.220 1.00 93.75 220 LYS A O 1
ATOM 1694 N N . TYR A 1 221 ? 5.039 15.729 5.289 1.00 95.00 221 TYR A N 1
ATOM 1695 C CA . TYR A 1 221 ? 3.726 15.088 5.183 1.00 95.00 221 TYR A CA 1
ATOM 1696 C C . TYR A 1 221 ? 3.440 14.188 6.389 1.00 95.00 221 TYR A C 1
ATOM 1698 O O . TYR A 1 221 ? 2.360 14.275 6.960 1.00 95.00 221 TYR A O 1
ATOM 1706 N N . LEU A 1 222 ? 4.416 13.401 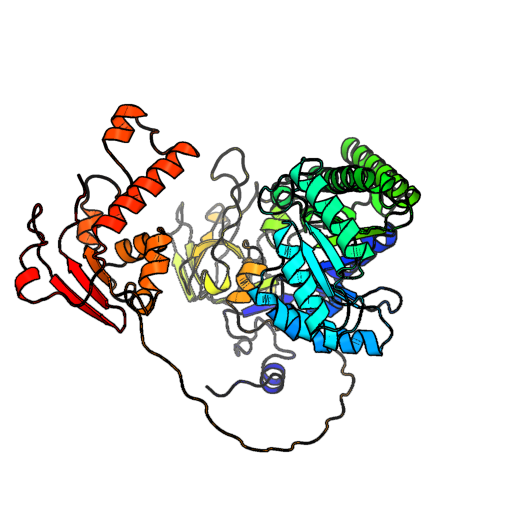6.855 1.00 96.06 222 LEU A N 1
ATOM 1707 C CA . LEU A 1 222 ? 4.259 12.588 8.065 1.00 96.06 222 LEU A CA 1
ATOM 1708 C C . LEU A 1 222 ? 3.918 13.436 9.309 1.00 96.06 222 LEU A C 1
ATOM 1710 O O . LEU A 1 222 ? 3.040 13.078 10.097 1.00 96.06 222 LEU A O 1
ATOM 1714 N N . LEU A 1 223 ? 4.614 14.562 9.496 1.00 96.31 223 LEU A N 1
ATOM 1715 C CA . LEU A 1 223 ? 4.340 15.512 10.578 1.00 96.31 223 LEU A CA 1
ATOM 1716 C C . LEU A 1 223 ? 2.924 16.098 10.466 1.00 96.31 223 LEU A C 1
ATOM 1718 O O . LEU A 1 223 ? 2.221 16.210 11.475 1.00 96.31 223 LEU A O 1
ATOM 1722 N N . GLU A 1 224 ? 2.495 16.453 9.257 1.00 95.75 224 GLU A N 1
ATOM 1723 C CA . GLU A 1 224 ? 1.148 16.956 8.981 1.00 95.75 224 GLU A CA 1
ATOM 1724 C C . GLU A 1 224 ? 0.079 15.893 9.279 1.00 95.75 224 GLU A C 1
ATOM 1726 O O . GLU A 1 224 ? -0.894 16.209 9.964 1.00 95.75 224 GLU A O 1
ATOM 1731 N N . GLU A 1 225 ? 0.283 14.627 8.889 1.00 97.12 225 GLU A N 1
ATOM 1732 C CA . GLU A 1 225 ? -0.631 13.516 9.202 1.00 97.12 225 GLU A CA 1
ATOM 1733 C C . GLU A 1 225 ? -0.879 13.405 10.721 1.00 97.12 225 GLU A C 1
ATOM 1735 O O . GLU A 1 225 ? -2.029 13.383 11.172 1.00 97.12 225 GLU A O 1
ATOM 1740 N N . PHE A 1 226 ? 0.188 13.393 11.532 1.00 97.94 226 PHE A N 1
ATOM 1741 C CA . PHE A 1 226 ? 0.066 13.345 12.996 1.00 97.94 226 PHE A CA 1
ATOM 1742 C C . PHE A 1 226 ? -0.568 14.608 13.584 1.00 97.94 226 PHE A C 1
ATOM 1744 O O . PHE A 1 226 ? -1.319 14.526 14.560 1.00 97.94 226 PHE A O 1
ATOM 1751 N N . SER A 1 227 ? -0.276 15.774 13.011 1.00 96.31 227 SER A N 1
ATOM 1752 C CA . SER A 1 227 ? -0.842 17.051 13.456 1.00 96.31 227 SER A CA 1
ATOM 1753 C C . SER A 1 227 ? -2.353 17.098 13.223 1.00 96.31 227 SER A C 1
ATOM 1755 O O . SER A 1 227 ? -3.106 17.417 14.145 1.00 96.31 227 SER A O 1
ATOM 1757 N N . VAL A 1 228 ? -2.808 16.707 12.028 1.00 96.44 228 VAL A N 1
ATOM 1758 C CA . VAL A 1 228 ? -4.232 16.645 11.670 1.00 96.44 228 VAL A CA 1
ATOM 1759 C C . VAL A 1 228 ? -4.971 15.657 12.569 1.00 96.44 228 VAL A C 1
ATOM 1761 O O . VAL A 1 228 ? -5.993 16.012 13.162 1.00 96.44 228 VAL A O 1
ATOM 1764 N N . LEU A 1 229 ? -4.443 14.437 12.733 1.00 97.25 229 LEU A N 1
ATOM 1765 C CA . LEU A 1 229 ? -5.072 13.445 13.604 1.00 97.25 229 LEU A CA 1
ATOM 1766 C C . LEU A 1 229 ? -5.095 13.877 15.068 1.00 97.25 229 LEU A C 1
ATOM 1768 O O . LEU A 1 229 ? -6.100 13.666 15.741 1.00 97.25 229 LEU A O 1
ATOM 1772 N N . GLY A 1 230 ? -4.024 14.499 15.558 1.00 95.75 230 GLY A N 1
ATOM 1773 C CA . GLY A 1 230 ? -3.944 15.006 16.924 1.00 95.75 230 GLY A CA 1
ATOM 1774 C C . GLY A 1 230 ? -4.996 16.072 17.219 1.00 95.75 230 GLY A C 1
ATOM 1775 O O . GLY A 1 230 ? -5.730 15.958 18.198 1.00 95.75 230 GLY A O 1
ATOM 1776 N N . GLN A 1 231 ? -5.122 17.073 16.344 1.00 94.12 231 GLN A N 1
ATOM 1777 C CA . GLN A 1 231 ? -6.125 18.135 16.487 1.00 94.12 231 GLN A CA 1
ATOM 1778 C C . GLN A 1 231 ? -7.553 17.585 16.405 1.00 94.12 231 GLN A C 1
ATOM 1780 O O . GLN A 1 231 ? -8.429 17.977 17.183 1.00 94.12 231 GLN A O 1
ATOM 1785 N N . PHE A 1 232 ? -7.797 16.644 15.489 1.00 94.75 232 PHE A N 1
ATOM 1786 C CA . PHE A 1 232 ? -9.114 16.031 15.363 1.00 94.75 232 PHE A CA 1
ATOM 1787 C C . PHE A 1 232 ? -9.451 15.145 16.572 1.00 94.75 232 PHE A C 1
ATOM 1789 O O . PHE A 1 232 ? -10.569 15.199 17.082 1.00 94.75 232 PHE A O 1
ATOM 1796 N N . ALA A 1 233 ? -8.474 14.411 17.109 1.00 93.38 233 ALA A N 1
ATOM 1797 C CA . ALA A 1 233 ? -8.636 13.637 18.336 1.00 93.38 233 ALA A CA 1
ATOM 1798 C C . ALA A 1 233 ? -8.863 14.523 19.572 1.00 93.38 233 ALA A C 1
ATOM 1800 O O . ALA A 1 233 ? -9.651 14.171 20.447 1.00 93.38 233 ALA A O 1
ATOM 1801 N N . ASP A 1 234 ? -8.243 15.702 19.645 1.00 89.12 234 ASP A N 1
ATOM 1802 C CA . ASP A 1 234 ? -8.463 16.639 20.753 1.00 89.12 234 ASP A CA 1
ATOM 1803 C C . ASP A 1 234 ? -9.911 17.163 20.789 1.00 89.12 234 ASP A C 1
ATOM 1805 O O . ASP A 1 234 ? -10.448 17.400 21.873 1.00 89.12 234 ASP A O 1
ATOM 1809 N N . SER A 1 235 ? -10.594 17.212 19.638 1.00 85.56 235 SER A N 1
ATOM 1810 C CA . SER A 1 235 ? -12.027 17.540 19.555 1.00 85.56 235 SER A CA 1
ATOM 1811 C C . SER A 1 235 ? -12.934 16.481 20.214 1.00 85.56 235 SER A C 1
ATOM 1813 O O . SER A 1 235 ? -14.074 16.781 20.563 1.00 85.56 235 SER A O 1
ATOM 1815 N N . LEU A 1 236 ? -12.437 15.256 20.437 1.00 80.38 236 LEU A N 1
ATOM 1816 C CA . LEU A 1 236 ? -13.165 14.159 21.097 1.00 80.38 236 LEU A CA 1
ATOM 1817 C C . LEU A 1 236 ? -13.030 14.154 22.622 1.00 80.38 236 LEU A C 1
ATOM 1819 O O . LEU A 1 236 ? -13.911 13.642 23.319 1.00 80.38 236 LEU A O 1
ATOM 1823 N N . ARG A 1 237 ? -11.934 14.707 23.158 1.00 73.75 237 ARG A N 1
ATOM 1824 C CA . ARG A 1 237 ? -11.604 14.624 24.592 1.00 73.75 237 ARG A CA 1
ATOM 1825 C C . ARG A 1 237 ? -12.706 15.107 25.535 1.00 73.75 237 ARG A C 1
ATOM 1827 O O . ARG A 1 237 ? -12.894 14.434 26.548 1.00 73.75 237 ARG A O 1
ATOM 1834 N N . PRO A 1 238 ? -13.446 16.200 25.256 1.00 67.94 238 PRO A N 1
ATOM 1835 C CA . PRO A 1 238 ? -14.503 16.655 26.160 1.00 67.94 238 PRO A CA 1
ATOM 1836 C C . PRO A 1 238 ? -15.583 15.595 26.416 1.00 67.94 238 PRO A C 1
ATOM 1838 O O . PRO A 1 238 ? -16.139 15.544 27.509 1.00 67.94 238 PRO A O 1
ATOM 1841 N N . ASN A 1 239 ? -15.838 14.719 25.438 1.00 64.06 239 ASN A N 1
ATOM 1842 C CA . ASN A 1 239 ? -16.912 13.725 25.485 1.00 64.06 239 ASN A CA 1
ATOM 1843 C C . ASN A 1 239 ? -16.416 12.308 25.817 1.00 64.06 239 ASN A C 1
ATOM 1845 O O . ASN A 1 239 ? -17.223 11.411 26.052 1.00 64.06 239 ASN A O 1
ATOM 1849 N N . SER A 1 240 ? -15.102 12.058 25.813 1.00 67.69 240 SER A N 1
ATOM 1850 C CA . SER A 1 240 ? -14.520 10.730 26.079 1.00 67.69 240 SER A CA 1
ATOM 1851 C C . SER A 1 240 ? -13.100 10.817 26.675 1.00 67.69 240 SER A C 1
ATOM 1853 O O . SER A 1 240 ? -12.145 10.313 26.082 1.00 67.69 240 SER A O 1
ATOM 1855 N N . PRO A 1 241 ? -12.922 11.442 27.857 1.00 62.75 241 PRO A N 1
ATOM 1856 C CA . PRO A 1 241 ? -11.601 11.791 28.394 1.00 62.75 241 PRO A CA 1
ATOM 1857 C C . PRO A 1 241 ? -10.746 10.595 28.843 1.00 62.75 241 PRO A C 1
ATOM 1859 O O . PRO A 1 241 ? -9.535 10.736 28.984 1.00 62.75 241 PRO A O 1
ATOM 1862 N N . SER A 1 242 ? -11.345 9.425 29.086 1.00 66.31 242 SER A N 1
ATOM 1863 C CA . SER A 1 242 ? -10.652 8.234 29.599 1.00 66.31 242 SER A CA 1
ATOM 1864 C C . SER A 1 242 ? -10.219 7.238 28.520 1.00 66.31 242 SER A C 1
ATOM 1866 O O . SER A 1 242 ? -9.583 6.236 28.847 1.00 66.31 242 SER A O 1
ATOM 1868 N N . LYS A 1 243 ? -10.563 7.469 27.245 1.00 76.75 243 LYS A N 1
ATOM 1869 C CA . LYS A 1 243 ? -10.340 6.481 26.186 1.00 76.75 243 LYS A CA 1
ATOM 1870 C C . LYS A 1 243 ? -9.024 6.709 25.444 1.00 76.75 243 LYS A C 1
ATOM 1872 O O . LYS A 1 243 ? -8.805 7.756 24.842 1.00 76.75 243 LYS A O 1
ATOM 1877 N N . THR A 1 244 ? -8.168 5.691 25.430 1.00 89.19 244 THR A N 1
ATOM 1878 C CA . THR A 1 244 ? -6.932 5.678 24.637 1.00 89.19 244 THR A CA 1
ATOM 1879 C C . THR A 1 244 ? -7.244 5.392 23.166 1.00 89.19 244 THR A C 1
ATOM 1881 O O . THR A 1 244 ? -7.534 4.249 22.799 1.00 89.19 244 THR A O 1
ATOM 1884 N N . LEU A 1 245 ? -7.154 6.425 22.327 1.00 94.88 245 LEU A N 1
ATOM 1885 C CA . LEU A 1 245 ? -7.299 6.326 20.871 1.00 94.88 245 LEU A CA 1
ATOM 1886 C C . LEU A 1 245 ? -5.955 6.032 20.192 1.00 94.88 245 LEU A C 1
ATOM 1888 O O . LEU A 1 245 ? -4.916 6.548 20.613 1.00 94.88 245 LEU A O 1
ATOM 1892 N N . THR A 1 246 ? -5.996 5.239 19.120 1.00 97.62 246 THR A N 1
ATOM 1893 C CA . THR A 1 246 ? -4.868 5.048 18.197 1.00 97.62 246 THR A CA 1
ATOM 1894 C C . THR A 1 246 ? -4.929 6.081 17.068 1.00 97.62 246 THR A C 1
ATOM 1896 O O . THR A 1 246 ? -5.960 6.222 16.414 1.00 97.62 246 THR A O 1
ATOM 1899 N N . LEU A 1 247 ? -3.832 6.787 16.805 1.00 98.38 247 LEU A N 1
ATOM 1900 C CA . LEU A 1 247 ? -3.669 7.663 15.644 1.00 98.38 247 LEU A CA 1
ATOM 1901 C C . LEU A 1 247 ? -2.781 6.940 14.629 1.00 98.38 247 LEU A C 1
ATOM 1903 O O . LEU A 1 247 ? -1.579 6.806 14.854 1.00 98.38 247 LEU A O 1
ATOM 1907 N N . SER A 1 248 ? -3.391 6.430 13.557 1.00 98.62 248 SER A N 1
ATOM 1908 C CA . SER A 1 248 ? -2.711 5.640 12.527 1.00 98.62 248 SER A CA 1
ATOM 1909 C C . SER A 1 248 ? -2.463 6.479 11.277 1.00 98.62 248 SER A C 1
ATOM 1911 O O . SER A 1 248 ? -3.410 6.947 10.639 1.00 98.62 248 SER A O 1
ATOM 1913 N N . VAL A 1 249 ? -1.196 6.673 10.921 1.00 98.31 249 VAL A N 1
ATOM 1914 C CA . VAL A 1 249 ? -0.769 7.490 9.772 1.00 98.31 249 VAL A CA 1
ATOM 1915 C C . VAL A 1 249 ? 0.117 6.685 8.833 1.00 98.31 249 VAL A C 1
ATOM 1917 O O . VAL A 1 249 ? 0.766 5.726 9.260 1.00 98.31 249 VAL A O 1
ATOM 1920 N N . GLY A 1 250 ? 0.179 7.077 7.563 1.00 96.25 250 GLY A N 1
ATOM 1921 C CA . GLY A 1 250 ? 1.183 6.521 6.676 1.00 96.25 250 GLY A CA 1
ATOM 1922 C C . GLY A 1 250 ? 0.785 6.346 5.217 1.00 96.25 250 GLY A C 1
ATOM 1923 O O . GLY A 1 250 ? -0.325 5.989 4.821 1.00 96.25 250 GLY A O 1
ATOM 1924 N N . ALA A 1 251 ? 1.800 6.488 4.387 1.00 95.25 251 ALA A N 1
ATOM 1925 C CA . ALA A 1 251 ? 1.967 5.841 3.102 1.00 95.25 251 ALA A CA 1
ATOM 1926 C C . ALA A 1 251 ? 3.404 5.301 3.041 1.00 95.25 251 ALA A C 1
ATOM 1928 O O . ALA A 1 251 ? 4.194 5.527 3.955 1.00 95.25 251 ALA A O 1
ATOM 1929 N N . SER A 1 252 ? 3.780 4.580 1.984 1.00 95.50 252 SER A N 1
ATOM 1930 C CA . SER A 1 252 ? 5.165 4.100 1.871 1.00 95.50 252 SER A CA 1
ATOM 1931 C C . SER A 1 252 ? 6.204 5.235 1.888 1.00 95.50 252 SER A C 1
ATOM 1933 O O . SER A 1 252 ? 7.151 5.102 2.665 1.00 95.50 252 SER A O 1
ATOM 1935 N N . PRO A 1 253 ? 6.011 6.378 1.198 1.00 95.19 253 PRO A N 1
ATOM 1936 C CA . PRO A 1 253 ? 6.908 7.527 1.342 1.00 95.19 253 PRO A CA 1
ATOM 1937 C C . PRO A 1 253 ? 7.005 8.046 2.790 1.00 95.19 253 PRO A C 1
ATOM 1939 O O . PRO A 1 253 ? 8.099 8.080 3.346 1.00 95.19 253 PRO A O 1
ATOM 1942 N N . THR A 1 254 ? 5.878 8.360 3.446 1.00 96.31 254 THR A N 1
ATOM 1943 C CA . THR A 1 254 ? 5.886 8.942 4.808 1.00 96.31 254 THR A CA 1
ATOM 1944 C C . THR A 1 254 ? 6.312 7.957 5.899 1.00 96.31 254 THR A C 1
ATOM 1946 O O . THR A 1 254 ? 7.000 8.325 6.844 1.00 96.31 254 THR A O 1
ATOM 1949 N N . SER A 1 255 ? 5.974 6.672 5.781 1.00 97.12 255 SER A N 1
ATOM 1950 C CA . SER A 1 255 ? 6.418 5.668 6.756 1.00 97.12 255 SER A CA 1
ATOM 1951 C C . SER A 1 255 ? 7.905 5.385 6.619 1.00 97.12 255 SER A C 1
ATOM 1953 O O . SER A 1 255 ? 8.612 5.323 7.618 1.00 97.12 255 SER A O 1
ATOM 1955 N N . THR A 1 256 ? 8.417 5.238 5.395 1.00 95.88 256 THR A N 1
ATOM 1956 C CA . THR A 1 256 ? 9.846 4.948 5.213 1.00 95.88 256 THR A CA 1
ATOM 1957 C C . THR A 1 256 ? 10.730 6.141 5.576 1.00 95.88 256 THR A C 1
ATOM 1959 O O . THR A 1 256 ? 11.866 5.925 5.994 1.00 95.88 256 THR A O 1
ATOM 1962 N N . SER A 1 257 ? 10.212 7.376 5.557 1.00 94.94 257 SER A N 1
ATOM 1963 C CA . SER A 1 257 ? 10.949 8.535 6.072 1.00 94.94 257 SER A CA 1
ATOM 1964 C C . SER A 1 257 ? 11.221 8.474 7.584 1.00 94.94 257 SER A C 1
ATOM 1966 O O . SER A 1 257 ? 12.142 9.133 8.054 1.00 94.94 257 SER A O 1
ATOM 1968 N N . LEU A 1 258 ? 10.523 7.627 8.358 1.00 95.12 258 LEU A N 1
ATOM 1969 C CA . LEU A 1 258 ? 10.872 7.347 9.766 1.00 95.12 258 LEU A CA 1
ATOM 1970 C C . LEU A 1 258 ? 12.299 6.789 9.926 1.00 95.12 258 LEU A C 1
ATOM 1972 O O . LEU A 1 258 ? 12.880 6.887 11.003 1.00 95.12 258 LEU A O 1
ATOM 1976 N N . GLN A 1 259 ? 12.877 6.226 8.860 1.00 93.75 259 GLN A N 1
ATOM 1977 C CA . GLN A 1 259 ? 14.246 5.701 8.828 1.00 93.75 259 GLN A CA 1
ATOM 1978 C C . GLN A 1 259 ? 15.311 6.815 8.812 1.00 93.75 259 GLN A C 1
ATOM 1980 O O . GLN A 1 259 ? 16.503 6.515 8.800 1.00 93.75 259 GLN A O 1
ATOM 1985 N N . HIS A 1 260 ? 14.912 8.093 8.814 1.00 91.31 260 HIS A N 1
ATOM 1986 C CA . HIS A 1 260 ? 15.842 9.218 8.781 1.00 91.31 260 HIS A CA 1
ATOM 1987 C C . HIS A 1 260 ? 16.836 9.178 9.962 1.00 91.31 260 HIS A C 1
ATOM 1989 O O . HIS A 1 260 ? 16.411 9.015 11.114 1.00 91.31 260 HIS A O 1
ATOM 1995 N N . PRO A 1 261 ? 18.150 9.385 9.736 1.00 85.38 261 PRO A N 1
ATOM 1996 C CA . PRO A 1 261 ? 19.151 9.312 10.802 1.00 85.38 261 PRO A CA 1
ATOM 1997 C C . PRO A 1 261 ? 18.895 10.274 11.969 1.00 85.38 261 PRO A C 1
ATOM 1999 O O . PRO A 1 261 ? 19.044 9.879 13.124 1.00 85.38 261 PRO A O 1
ATOM 2002 N N . CYS A 1 262 ? 18.431 11.508 11.711 1.00 85.31 262 CYS A N 1
ATOM 2003 C CA . CYS A 1 262 ? 18.133 12.451 12.803 1.00 85.31 262 CYS A CA 1
ATOM 2004 C C . CYS A 1 262 ? 16.926 12.016 13.679 1.00 85.31 262 CYS A C 1
ATOM 2006 O O . CYS A 1 262 ? 16.733 12.588 14.749 1.00 85.31 262 CYS A O 1
ATOM 2008 N N . LEU A 1 263 ? 16.121 11.024 13.262 1.00 87.38 263 LEU A N 1
ATOM 2009 C CA . LEU A 1 263 ? 15.028 10.449 14.066 1.00 87.38 263 LEU A CA 1
ATOM 2010 C C . LEU A 1 263 ? 15.479 9.229 14.876 1.00 87.38 263 LEU A C 1
ATOM 2012 O O . LEU A 1 263 ? 15.090 9.072 16.031 1.00 87.38 263 LEU A O 1
ATOM 2016 N N . THR A 1 264 ? 16.299 8.368 14.273 1.00 78.00 264 THR A N 1
ATOM 2017 C CA . THR A 1 264 ? 16.658 7.051 14.827 1.00 78.00 264 THR A CA 1
ATOM 2018 C C . THR A 1 264 ? 17.993 7.041 15.579 1.00 78.00 264 THR A C 1
ATOM 2020 O O . THR A 1 264 ? 18.207 6.179 16.428 1.00 78.00 264 THR A O 1
ATOM 2023 N N . GLN A 1 265 ? 18.882 8.007 15.324 1.00 69.38 265 GLN A N 1
ATOM 2024 C CA . GLN A 1 265 ? 20.243 8.078 15.879 1.00 69.38 265 GLN A CA 1
ATOM 2025 C C . GLN A 1 265 ? 20.481 9.390 16.646 1.00 69.38 265 GLN A C 1
ATOM 2027 O O . GLN A 1 265 ? 21.485 10.080 16.451 1.00 69.38 265 GLN A O 1
ATOM 2032 N N . SER A 1 266 ? 19.557 9.736 17.548 1.00 53.41 266 SER A N 1
ATOM 2033 C CA . SER A 1 266 ? 19.490 11.029 18.260 1.00 53.41 266 SER A CA 1
ATOM 2034 C C . SER A 1 266 ? 20.756 11.448 19.032 1.00 53.41 266 SER A C 1
ATOM 2036 O O . SER A 1 266 ? 20.870 12.607 19.423 1.00 53.41 266 SER A O 1
ATOM 2038 N N . ALA A 1 267 ? 21.730 10.551 19.225 1.00 45.88 267 ALA A N 1
ATOM 2039 C CA . ALA A 1 267 ? 22.973 10.822 19.945 1.00 45.88 267 ALA A CA 1
ATOM 2040 C C . ALA A 1 267 ? 24.199 11.171 19.067 1.00 45.88 267 ALA A C 1
ATOM 2042 O O . ALA A 1 267 ? 25.228 11.538 19.636 1.00 45.88 267 ALA A O 1
ATOM 2043 N N . GLN A 1 268 ? 24.158 11.049 17.728 1.00 44.75 268 GLN A N 1
ATOM 2044 C CA . GLN A 1 268 ? 25.395 11.093 16.915 1.00 44.75 268 GLN A CA 1
ATOM 2045 C C . GLN A 1 268 ? 25.364 11.836 15.569 1.00 44.75 268 GLN A C 1
ATOM 2047 O O . GLN A 1 268 ? 26.318 11.692 14.806 1.00 44.75 268 GLN A O 1
ATOM 2052 N N . VAL A 1 269 ? 24.376 12.674 15.241 1.00 46.22 269 VAL A N 1
ATOM 2053 C CA . VAL A 1 269 ? 24.408 13.308 13.907 1.00 46.22 269 VAL A CA 1
ATOM 2054 C C . VAL A 1 269 ? 25.183 14.631 13.896 1.00 46.22 269 VAL A C 1
ATOM 2056 O O . VAL A 1 269 ? 24.749 15.624 14.475 1.00 46.22 269 VAL A O 1
ATOM 2059 N N . ARG A 1 270 ? 26.355 14.616 13.239 1.00 44.44 270 ARG A N 1
ATOM 2060 C CA . ARG A 1 270 ? 27.221 15.786 12.989 1.00 44.44 270 ARG A CA 1
ATOM 2061 C C . ARG A 1 270 ? 26.938 16.520 11.671 1.00 44.44 270 ARG A C 1
ATOM 2063 O O . ARG A 1 270 ? 27.430 17.627 11.542 1.00 44.44 270 ARG A O 1
ATOM 2070 N N . ASP A 1 271 ? 26.130 15.971 10.763 1.00 47.75 271 ASP A N 1
ATOM 2071 C CA . ASP A 1 271 ? 25.805 16.595 9.469 1.00 47.75 271 ASP A CA 1
ATOM 2072 C C . ASP A 1 271 ? 24.405 16.157 8.987 1.00 47.75 271 ASP A C 1
ATOM 2074 O O . ASP A 1 271 ? 24.265 15.281 8.140 1.00 47.75 271 ASP A O 1
ATOM 2078 N N . CYS A 1 272 ? 23.340 16.732 9.555 1.00 52.53 272 CYS A N 1
ATOM 2079 C CA . CYS A 1 272 ? 22.029 16.770 8.894 1.00 52.53 272 CYS A CA 1
ATOM 2080 C C . CYS A 1 272 ? 21.930 18.135 8.183 1.00 52.53 272 CYS A C 1
ATOM 2082 O O . CYS A 1 272 ? 22.383 19.141 8.737 1.00 52.53 272 CYS A O 1
ATOM 2084 N N . SER A 1 273 ? 21.322 18.210 6.993 1.00 57.44 273 SER A N 1
ATOM 2085 C CA . SER A 1 273 ? 20.998 19.510 6.386 1.00 57.44 273 SER A CA 1
ATOM 2086 C C . SER A 1 273 ? 20.127 20.340 7.358 1.00 57.44 273 SER A C 1
ATOM 2088 O O . SER A 1 273 ? 19.413 19.789 8.211 1.00 57.44 273 SER A O 1
ATOM 2090 N N . HIS A 1 274 ? 20.205 21.677 7.296 1.00 60.41 274 HIS A N 1
ATOM 2091 C CA . HIS A 1 274 ? 19.533 22.544 8.280 1.00 60.41 274 HIS A CA 1
ATOM 2092 C C . HIS A 1 274 ? 18.001 22.360 8.279 1.00 60.41 274 HIS A C 1
ATOM 2094 O O . HIS A 1 274 ? 17.377 22.448 9.334 1.00 60.41 274 HIS A O 1
ATOM 2100 N N . GLN A 1 275 ? 17.398 22.062 7.121 1.00 65.88 275 GLN A N 1
ATOM 2101 C CA . GLN A 1 275 ? 15.944 21.919 6.961 1.00 65.88 275 GLN A CA 1
ATOM 2102 C C . GLN A 1 275 ? 15.418 20.570 7.485 1.00 65.88 275 GLN A C 1
ATOM 2104 O O . GLN A 1 275 ? 14.446 20.549 8.244 1.00 65.88 275 GLN A O 1
ATOM 2109 N N . ASP A 1 276 ? 16.097 19.455 7.189 1.00 76.00 276 ASP A N 1
ATOM 2110 C CA . ASP A 1 276 ? 15.689 18.113 7.647 1.00 76.00 276 ASP A CA 1
ATOM 2111 C C . ASP A 1 276 ? 15.696 18.025 9.179 1.00 76.00 276 ASP A C 1
ATOM 2113 O O . ASP A 1 276 ? 14.810 17.437 9.806 1.00 76.00 276 ASP A O 1
ATOM 2117 N N . SER A 1 277 ? 16.694 18.665 9.793 1.00 78.19 277 SER A N 1
ATOM 2118 C CA . SER A 1 277 ? 16.897 18.691 11.243 1.00 78.19 277 SER A CA 1
ATOM 2119 C C . SER A 1 277 ? 15.743 19.356 11.994 1.00 78.19 277 SER A C 1
ATOM 2121 O O . SER A 1 277 ? 15.377 18.921 13.089 1.00 78.19 277 SER A O 1
ATOM 2123 N N . GLU A 1 278 ? 15.171 20.422 11.432 1.00 86.38 278 GLU A N 1
ATOM 2124 C CA . GLU A 1 278 ? 14.056 21.149 12.040 1.00 86.38 278 GLU A CA 1
ATOM 2125 C C . GLU A 1 278 ? 12.762 20.342 11.988 1.00 86.38 278 GLU A C 1
ATOM 2127 O O . GLU A 1 278 ? 12.095 20.210 13.016 1.00 86.38 278 GLU A O 1
ATOM 2132 N N . ILE A 1 279 ? 12.451 19.738 10.837 1.00 91.31 279 ILE A N 1
ATOM 2133 C CA . ILE A 1 279 ? 11.263 18.889 10.676 1.00 91.31 279 ILE A CA 1
ATOM 2134 C C . ILE A 1 279 ? 11.377 17.647 11.563 1.00 91.31 279 ILE A C 1
ATOM 2136 O O . ILE A 1 279 ? 10.417 17.302 12.249 1.00 91.31 279 ILE A O 1
ATOM 2140 N N . CYS A 1 280 ? 12.555 17.016 11.632 1.00 91.25 280 CYS A N 1
ATOM 2141 C CA . CYS A 1 280 ? 12.785 15.884 12.532 1.00 91.25 280 CYS A CA 1
ATOM 2142 C C . CYS A 1 280 ? 12.544 16.268 13.998 1.00 91.25 280 CYS A C 1
ATOM 2144 O O . CYS A 1 280 ? 11.877 15.536 14.728 1.00 91.25 280 CYS A O 1
ATOM 2146 N N . ARG A 1 281 ? 13.046 17.432 14.438 1.00 90.31 281 ARG A N 1
ATOM 2147 C CA . ARG A 1 281 ? 12.819 17.929 15.802 1.00 90.31 281 ARG A CA 1
ATOM 2148 C C . ARG A 1 281 ? 11.338 18.194 16.060 1.00 90.31 281 ARG A C 1
ATOM 2150 O O . ARG A 1 281 ? 10.830 17.764 17.090 1.00 90.31 281 ARG A O 1
ATOM 2157 N N . ALA A 1 282 ? 10.655 18.854 15.125 1.00 93.69 282 ALA A N 1
ATOM 2158 C CA . ALA A 1 282 ? 9.224 19.124 15.219 1.00 93.69 282 ALA A CA 1
ATOM 2159 C C . ALA A 1 282 ? 8.409 17.825 15.304 1.00 93.69 282 ALA A C 1
ATOM 2161 O O . ALA A 1 282 ? 7.538 17.710 16.163 1.00 93.69 282 ALA A O 1
ATOM 2162 N N . LEU A 1 283 ? 8.744 16.818 14.491 1.00 95.56 283 LEU A N 1
ATOM 2163 C CA . LEU A 1 283 ? 8.126 15.496 14.547 1.00 95.56 283 LEU A CA 1
ATOM 2164 C C . LEU A 1 283 ? 8.354 14.826 15.902 1.00 95.56 283 LEU A C 1
ATOM 2166 O O . LEU A 1 283 ? 7.390 14.403 16.529 1.00 95.56 283 LEU A O 1
ATOM 2170 N N . LEU A 1 284 ? 9.591 14.773 16.404 1.00 95.00 284 LEU A N 1
ATOM 2171 C CA . LEU A 1 284 ? 9.877 14.185 17.718 1.00 95.00 284 LEU A CA 1
ATOM 2172 C C . LEU A 1 284 ? 9.105 14.887 18.846 1.00 95.00 284 LEU A C 1
ATOM 2174 O O . LEU A 1 284 ? 8.537 14.210 19.704 1.00 95.00 284 LEU A O 1
ATOM 2178 N N . THR A 1 285 ? 9.035 16.221 18.825 1.00 95.31 285 THR A N 1
ATOM 2179 C CA . THR A 1 285 ? 8.225 17.000 19.773 1.00 95.31 285 THR A CA 1
ATOM 2180 C C . THR A 1 285 ? 6.740 16.655 19.655 1.00 95.31 285 THR A C 1
ATOM 2182 O O . THR A 1 285 ? 6.109 16.368 20.672 1.00 95.31 285 THR A O 1
ATOM 2185 N N . GLN A 1 286 ? 6.196 16.596 18.437 1.00 96.62 286 GLN A N 1
ATOM 2186 C CA . GLN A 1 286 ? 4.795 16.248 18.189 1.00 96.62 286 GLN A CA 1
ATOM 2187 C C . GLN A 1 286 ? 4.462 14.834 18.686 1.00 96.62 286 GLN A C 1
ATOM 2189 O O . GLN A 1 286 ? 3.452 14.628 19.359 1.00 96.62 286 GLN A O 1
ATOM 2194 N N . LEU A 1 287 ? 5.322 13.848 18.406 1.00 97.31 287 LEU A N 1
ATOM 2195 C CA . LEU A 1 287 ? 5.142 12.472 18.873 1.00 97.31 287 LEU A CA 1
ATOM 2196 C C . LEU A 1 287 ? 5.140 12.401 20.408 1.00 97.31 287 LEU A C 1
ATOM 2198 O O . LEU A 1 287 ? 4.310 11.700 20.989 1.00 97.31 287 LEU A O 1
ATOM 2202 N N . GLN A 1 288 ? 6.041 13.129 21.075 1.00 96.19 288 GLN A N 1
ATOM 2203 C CA . GLN A 1 288 ? 6.083 13.204 22.539 1.00 96.19 288 GLN A CA 1
ATOM 2204 C C . GLN A 1 288 ? 4.826 13.864 23.116 1.00 96.19 288 GLN A C 1
ATOM 2206 O O . GLN A 1 288 ? 4.248 13.336 24.067 1.00 96.19 288 GLN A O 1
ATOM 2211 N N . GLU A 1 289 ? 4.366 14.972 22.529 1.00 96.25 289 GLU A N 1
ATOM 2212 C CA . GLU A 1 289 ? 3.142 15.656 22.950 1.00 96.25 289 GLU A CA 1
ATOM 2213 C C . GLU A 1 289 ? 1.924 14.731 22.839 1.00 96.25 289 GLU A C 1
ATOM 2215 O O . GLU A 1 289 ? 1.199 14.544 23.820 1.00 96.25 289 GLU A O 1
ATOM 2220 N N . LEU A 1 290 ? 1.720 14.091 21.686 1.00 96.25 290 LEU A N 1
ATOM 2221 C CA . LEU A 1 290 ? 0.594 13.180 21.473 1.00 96.25 290 LEU A CA 1
ATOM 2222 C C . LEU A 1 290 ? 0.637 11.967 22.419 1.00 96.25 290 LEU A C 1
ATOM 2224 O O . LEU A 1 290 ? -0.399 11.557 22.948 1.00 96.25 290 LEU A O 1
ATOM 2228 N N . LYS A 1 291 ? 1.829 11.430 22.706 1.00 95.81 291 LYS A N 1
ATOM 2229 C CA . LYS A 1 291 ? 2.006 10.366 23.707 1.00 95.81 291 LYS A CA 1
ATOM 2230 C C . LYS A 1 291 ? 1.690 10.848 25.123 1.00 95.81 291 LYS A C 1
ATOM 2232 O O . LYS A 1 291 ? 0.994 10.148 25.851 1.00 95.81 291 LYS A O 1
ATOM 2237 N N . SER A 1 292 ? 2.130 12.052 25.507 1.00 94.31 292 SER A N 1
ATOM 2238 C CA . SER A 1 292 ? 1.826 12.658 26.820 1.00 94.31 292 SER A CA 1
ATOM 2239 C C . SER A 1 292 ? 0.328 12.887 27.032 1.00 94.31 292 SER A C 1
ATOM 2241 O O . SER A 1 292 ? -0.185 12.790 28.145 1.00 94.31 292 SER A O 1
ATOM 2243 N N . LYS A 1 293 ? -0.385 13.126 25.930 1.00 92.56 293 LYS A N 1
ATOM 2244 C CA . LYS A 1 293 ? -1.837 13.235 25.873 1.00 92.56 293 LYS A CA 1
ATOM 2245 C C . LYS A 1 293 ? -2.516 11.869 26.072 1.00 92.56 293 LYS A C 1
ATOM 2247 O O . LYS A 1 293 ? -3.706 11.840 26.377 1.00 92.56 293 LYS A O 1
ATOM 2252 N N . GLY A 1 294 ? -1.792 10.758 25.958 1.00 92.94 294 GLY A N 1
ATOM 2253 C CA . GLY A 1 294 ? -2.295 9.397 26.144 1.00 92.94 294 GLY A CA 1
ATOM 2254 C C . GLY A 1 294 ? -2.773 8.732 24.853 1.00 92.94 294 GLY A C 1
ATOM 2255 O O . GLY A 1 294 ? -3.548 7.784 24.930 1.00 92.94 294 GLY A O 1
ATOM 2256 N N . TYR A 1 295 ? -2.359 9.219 23.678 1.00 95.62 295 TYR A N 1
ATOM 2257 C CA . TYR A 1 295 ? -2.641 8.556 22.403 1.00 95.62 295 TYR A CA 1
ATOM 2258 C C . TYR A 1 295 ? -1.637 7.432 22.118 1.00 95.62 295 TYR A C 1
ATOM 2260 O O . TYR A 1 295 ? -0.441 7.569 22.388 1.00 95.62 295 TYR A O 1
ATOM 2268 N N . ARG A 1 296 ? -2.117 6.339 21.511 1.00 96.88 296 ARG A N 1
ATOM 2269 C CA . ARG A 1 296 ? -1.251 5.365 20.829 1.00 96.88 296 ARG A CA 1
ATOM 2270 C C . ARG A 1 296 ? -0.967 5.881 19.427 1.00 96.88 296 ARG A C 1
ATOM 2272 O O . ARG A 1 296 ? -1.872 6.379 18.764 1.00 96.88 296 ARG A O 1
ATOM 2279 N N . LEU A 1 297 ? 0.276 5.778 18.979 1.00 98.50 297 LEU A N 1
ATOM 2280 C CA . LEU A 1 297 ? 0.693 6.249 17.660 1.00 98.50 297 LEU A CA 1
ATOM 2281 C C . LEU A 1 297 ? 1.095 5.041 16.824 1.00 98.50 297 LEU A C 1
ATOM 2283 O O . LEU A 1 297 ? 1.936 4.262 17.264 1.00 98.50 297 LEU A O 1
ATOM 2287 N N . GLU A 1 298 ? 0.494 4.893 15.648 1.00 98.56 298 GLU A N 1
ATOM 2288 C CA . GLU A 1 298 ? 0.695 3.760 14.743 1.00 98.56 298 GLU A CA 1
ATOM 2289 C C . GLU A 1 298 ? 1.141 4.279 13.367 1.00 98.56 298 GLU A C 1
ATOM 2291 O O . GLU A 1 298 ? 0.601 5.265 12.863 1.00 98.56 298 GLU A O 1
ATOM 2296 N N . ALA A 1 299 ? 2.120 3.615 12.754 1.00 98.50 299 ALA A N 1
ATOM 2297 C CA . ALA A 1 299 ? 2.515 3.844 11.366 1.00 98.50 299 ALA A CA 1
ATOM 2298 C C . ALA A 1 299 ? 2.102 2.657 10.484 1.00 98.50 299 ALA A C 1
ATOM 2300 O O . ALA A 1 299 ? 2.104 1.509 10.942 1.00 98.50 299 ALA A O 1
ATOM 2301 N N . HIS A 1 300 ? 1.782 2.912 9.212 1.00 98.50 300 HIS A N 1
ATOM 2302 C CA . HIS A 1 300 ? 1.421 1.856 8.267 1.00 98.50 300 HIS A CA 1
ATOM 2303 C C . HIS A 1 300 ? 1.923 2.091 6.836 1.00 98.50 300 HIS A C 1
ATOM 2305 O O . HIS A 1 300 ? 1.778 3.163 6.248 1.00 98.50 300 HIS A O 1
ATOM 2311 N N . ALA A 1 301 ? 2.434 1.033 6.206 1.00 97.50 301 ALA A N 1
ATOM 2312 C CA . ALA A 1 301 ? 2.796 1.042 4.791 1.00 97.50 301 ALA A CA 1
ATOM 2313 C C . ALA A 1 301 ? 2.755 -0.360 4.178 1.00 97.50 301 ALA A C 1
ATOM 2315 O O . ALA A 1 301 ? 2.701 -1.361 4.889 1.00 97.50 301 ALA A O 1
ATOM 2316 N N . GLY A 1 302 ? 2.775 -0.426 2.840 1.00 94.88 302 GLY A N 1
ATOM 2317 C CA . GLY A 1 302 ? 2.671 -1.701 2.125 1.00 94.88 302 GLY A CA 1
ATOM 2318 C C . GLY A 1 302 ? 3.665 -1.926 0.998 1.00 94.88 302 GLY A C 1
ATOM 2319 O O . GLY A 1 302 ? 4.039 -3.067 0.775 1.00 94.88 302 GLY A O 1
ATOM 2320 N N . VAL A 1 303 ? 4.094 -0.900 0.258 1.00 94.19 303 VAL A N 1
ATOM 2321 C CA . VAL A 1 303 ? 5.010 -1.077 -0.895 1.00 94.19 303 VAL A CA 1
ATOM 2322 C C . VAL A 1 303 ? 6.461 -1.250 -0.445 1.00 94.19 303 VAL A C 1
ATOM 2324 O O . VAL A 1 303 ? 7.265 -1.861 -1.136 1.00 94.19 303 VAL A O 1
ATOM 2327 N N . TYR A 1 304 ? 6.782 -0.770 0.757 1.00 95.69 304 TYR A N 1
ATOM 2328 C CA . TYR A 1 304 ? 8.142 -0.709 1.280 1.00 95.69 304 TYR A CA 1
ATOM 2329 C C . TYR A 1 304 ? 8.926 -2.038 1.329 1.00 95.69 304 TYR A C 1
ATOM 2331 O O . TYR A 1 304 ? 10.145 -1.932 1.246 1.00 95.69 304 TYR A O 1
ATOM 2339 N N . PRO A 1 305 ? 8.327 -3.252 1.443 1.00 96.38 305 PRO A N 1
ATOM 2340 C CA . PRO A 1 305 ? 9.122 -4.475 1.426 1.00 96.38 305 PRO A CA 1
ATOM 2341 C C . PRO A 1 305 ? 9.791 -4.668 0.070 1.00 96.38 305 PRO A C 1
ATOM 2343 O O . PRO A 1 305 ? 10.969 -4.986 0.016 1.00 96.38 305 PRO A O 1
ATOM 2346 N N . THR A 1 306 ? 9.046 -4.448 -1.017 1.00 95.06 306 THR A N 1
ATOM 2347 C CA . THR A 1 306 ? 9.502 -4.695 -2.389 1.00 95.06 306 THR A CA 1
ATOM 2348 C C . THR A 1 306 ? 10.135 -3.469 -3.025 1.00 95.06 306 THR A C 1
ATOM 2350 O O . THR A 1 306 ? 11.064 -3.619 -3.808 1.00 95.06 306 THR A O 1
ATOM 2353 N N . LEU A 1 307 ? 9.615 -2.276 -2.712 1.00 94.06 307 LEU A N 1
ATOM 2354 C CA . LEU A 1 307 ? 9.854 -1.036 -3.454 1.00 94.06 307 LEU A CA 1
ATOM 2355 C C . LEU A 1 307 ? 9.561 -1.197 -4.961 1.00 94.06 307 LEU A C 1
ATOM 2357 O O . LEU A 1 307 ? 9.145 -2.256 -5.432 1.00 94.06 307 LEU A O 1
ATOM 2361 N N . ASP A 1 308 ? 9.680 -0.104 -5.700 1.00 92.19 308 ASP A N 1
ATOM 2362 C CA . ASP A 1 308 ? 9.533 -0.036 -7.154 1.00 92.19 308 ASP A CA 1
ATOM 2363 C C . ASP A 1 308 ? 10.177 1.269 -7.656 1.00 92.19 308 ASP A C 1
ATOM 2365 O O . ASP A 1 308 ? 10.679 2.078 -6.864 1.00 92.19 308 ASP A O 1
ATOM 2369 N N . LEU A 1 309 ? 10.190 1.489 -8.973 1.00 91.75 309 LEU A N 1
ATOM 2370 C CA . LEU A 1 309 ? 10.764 2.716 -9.533 1.00 91.75 309 LEU A CA 1
ATOM 2371 C C . LEU A 1 309 ? 9.975 3.969 -9.132 1.00 91.75 309 LEU A C 1
ATOM 2373 O O . LEU A 1 309 ? 10.572 5.033 -8.997 1.00 91.75 309 LEU A O 1
ATOM 2377 N N . GLN A 1 310 ? 8.666 3.862 -8.887 1.00 90.12 310 GLN A N 1
ATOM 2378 C CA . GLN A 1 310 ? 7.885 4.997 -8.400 1.00 90.12 310 GLN A CA 1
ATOM 2379 C C . GLN A 1 310 ? 8.335 5.397 -6.989 1.00 90.12 310 GLN A C 1
ATOM 2381 O O . GLN A 1 310 ? 8.423 6.590 -6.720 1.00 90.12 310 GLN A O 1
ATOM 2386 N N . GLN A 1 311 ? 8.653 4.438 -6.107 1.00 91.56 311 GLN A N 1
ATOM 2387 C CA . GLN A 1 311 ? 9.250 4.713 -4.793 1.00 91.56 311 GLN A CA 1
ATOM 2388 C C . GLN A 1 311 ? 10.633 5.347 -4.912 1.00 91.56 311 GLN A C 1
ATOM 2390 O O . GLN A 1 311 ? 10.925 6.281 -4.173 1.00 91.56 311 GLN A O 1
ATOM 2395 N N . LEU A 1 312 ? 11.468 4.890 -5.847 1.00 91.81 312 LEU A N 1
ATOM 2396 C CA . LEU A 1 312 ? 12.764 5.526 -6.093 1.00 91.81 312 LEU A CA 1
ATOM 2397 C C . LEU A 1 312 ? 12.586 6.989 -6.537 1.00 91.81 312 LEU A C 1
ATOM 2399 O O . LEU A 1 312 ? 13.266 7.875 -6.030 1.00 91.81 312 LEU A O 1
ATOM 2403 N N . ALA A 1 313 ? 11.603 7.256 -7.402 1.00 90.62 313 ALA A N 1
ATOM 2404 C CA . ALA A 1 313 ? 11.285 8.600 -7.878 1.00 90.62 313 ALA A CA 1
ATOM 2405 C C . ALA A 1 313 ? 10.730 9.545 -6.798 1.00 90.62 313 ALA A C 1
ATOM 2407 O O . ALA A 1 313 ? 10.617 10.744 -7.060 1.00 90.62 313 ALA A O 1
ATOM 2408 N N . THR A 1 314 ? 10.357 9.052 -5.607 1.00 89.94 314 THR A N 1
ATOM 2409 C CA . THR A 1 314 ? 9.835 9.924 -4.546 1.00 89.94 314 THR A CA 1
ATOM 2410 C C . THR A 1 314 ? 10.910 10.578 -3.685 1.00 89.94 314 THR A C 1
ATOM 2412 O O . THR A 1 314 ? 10.579 11.464 -2.897 1.00 89.94 314 THR A O 1
ATOM 2415 N N . HIS A 1 315 ? 12.165 10.115 -3.749 1.00 89.94 315 HIS A N 1
ATOM 2416 C CA . HIS A 1 315 ? 13.262 10.618 -2.902 1.00 89.94 315 HIS A CA 1
ATOM 2417 C C . HIS A 1 315 ? 12.908 10.683 -1.412 1.00 89.94 315 HIS A C 1
ATOM 2419 O O . HIS A 1 315 ? 13.445 11.497 -0.674 1.00 89.94 315 HIS A O 1
ATOM 2425 N N . ALA A 1 316 ? 11.985 9.842 -0.936 1.00 90.12 316 ALA A N 1
ATOM 2426 C CA . ALA A 1 316 ? 11.429 9.966 0.418 1.00 90.12 316 ALA A CA 1
ATOM 2427 C C . ALA A 1 316 ? 12.452 9.662 1.532 1.00 90.12 316 ALA A C 1
ATOM 2429 O O . ALA A 1 316 ? 12.151 9.779 2.720 1.00 90.12 316 ALA A O 1
ATOM 2430 N N . ARG A 1 317 ? 13.652 9.225 1.147 1.00 88.69 317 ARG A N 1
ATOM 2431 C CA . ARG A 1 317 ? 14.767 8.842 2.005 1.00 88.69 317 ARG A CA 1
ATOM 2432 C C . ARG A 1 317 ? 16.078 9.237 1.340 1.00 88.69 317 ARG A C 1
ATOM 2434 O O . ARG A 1 317 ? 16.132 9.433 0.130 1.00 88.69 317 ARG A O 1
ATOM 2441 N N . SER A 1 318 ? 17.130 9.276 2.151 1.00 86.62 318 SER A N 1
ATOM 2442 C CA . SER A 1 318 ? 18.500 9.444 1.675 1.00 86.62 318 SER A CA 1
ATOM 2443 C C . SER A 1 318 ? 18.887 8.337 0.679 1.00 86.62 318 SER A C 1
ATOM 2445 O O . SER A 1 318 ? 18.446 7.196 0.873 1.00 86.62 318 SER A O 1
ATOM 2447 N N . PRO A 1 319 ? 19.730 8.614 -0.332 1.00 86.25 319 PRO A N 1
ATOM 2448 C CA . PRO A 1 319 ? 20.165 7.613 -1.309 1.00 86.25 319 PRO A CA 1
ATOM 2449 C C . PRO A 1 319 ? 20.866 6.387 -0.706 1.00 86.25 319 PRO A C 1
ATOM 2451 O O . PRO A 1 319 ? 20.845 5.314 -1.301 1.00 86.25 319 PRO A O 1
ATOM 2454 N N . GLU A 1 320 ? 21.439 6.502 0.496 1.00 87.06 320 GLU A N 1
ATOM 2455 C CA . GLU A 1 320 ? 22.034 5.380 1.238 1.00 87.06 320 GLU A CA 1
ATOM 2456 C C . GLU A 1 320 ? 20.987 4.380 1.763 1.00 87.06 320 GLU A C 1
ATOM 2458 O O . GLU A 1 320 ? 21.332 3.256 2.124 1.00 87.06 320 GLU A O 1
ATOM 2463 N N . LEU A 1 321 ? 19.715 4.787 1.844 1.00 88.12 321 LEU A N 1
ATOM 2464 C CA . LEU A 1 321 ? 18.587 3.982 2.335 1.00 88.12 321 LEU A CA 1
ATOM 2465 C C . LEU A 1 321 ? 17.550 3.665 1.246 1.00 88.12 321 LEU A C 1
ATOM 2467 O O . LEU A 1 321 ? 16.632 2.872 1.485 1.00 88.12 321 LEU A O 1
ATOM 2471 N N . LEU A 1 322 ? 17.647 4.331 0.094 1.00 91.44 322 LEU A N 1
ATOM 2472 C CA . LEU A 1 322 ? 16.749 4.184 -1.042 1.00 91.44 322 LEU A CA 1
ATOM 2473 C C . LEU A 1 322 ? 17.529 4.330 -2.346 1.00 91.44 322 LEU A C 1
ATOM 2475 O O . LEU A 1 322 ? 17.739 5.426 -2.858 1.00 91.44 322 LEU A O 1
ATOM 2479 N N . SER A 1 323 ? 17.900 3.185 -2.897 1.00 92.44 323 SER A N 1
ATOM 2480 C CA . SER A 1 323 ? 18.554 3.039 -4.186 1.00 92.44 323 SER A CA 1
ATOM 2481 C C . SER A 1 323 ? 17.837 1.986 -5.032 1.00 92.44 323 SER A C 1
ATOM 2483 O O . SER A 1 323 ? 16.948 1.265 -4.573 1.00 92.44 323 SER A O 1
ATOM 2485 N N . SER A 1 324 ? 18.251 1.853 -6.288 1.00 91.69 324 SER A N 1
ATOM 2486 C CA . SER A 1 324 ? 17.781 0.784 -7.174 1.00 91.69 324 SER A CA 1
ATOM 2487 C C . SER A 1 324 ? 18.133 -0.628 -6.677 1.00 91.69 324 SER A C 1
ATOM 2489 O O . SER A 1 324 ? 17.445 -1.578 -7.048 1.00 91.69 324 SER A O 1
ATOM 2491 N N . ASN A 1 325 ? 19.142 -0.775 -5.809 1.00 91.56 325 ASN A N 1
ATOM 2492 C CA . ASN A 1 325 ? 19.493 -2.055 -5.186 1.00 91.56 325 ASN A CA 1
ATOM 2493 C C . ASN A 1 325 ? 18.498 -2.478 -4.099 1.00 91.56 325 ASN A C 1
ATOM 2495 O O . ASN A 1 325 ? 18.409 -3.662 -3.791 1.00 91.56 325 ASN A O 1
ATOM 2499 N N . ASP A 1 326 ? 17.730 -1.537 -3.548 1.00 94.06 326 ASP A N 1
ATOM 2500 C CA . ASP A 1 326 ? 16.708 -1.828 -2.541 1.00 94.06 326 ASP A CA 1
ATOM 2501 C C . ASP A 1 326 ? 15.379 -2.290 -3.179 1.00 94.06 326 ASP A C 1
ATOM 2503 O O . ASP A 1 326 ? 14.444 -2.664 -2.467 1.00 94.06 326 ASP A O 1
ATOM 2507 N N . ILE A 1 327 ? 15.273 -2.291 -4.517 1.00 94.19 327 ILE A N 1
ATOM 2508 C CA . ILE A 1 327 ? 14.117 -2.836 -5.241 1.00 94.19 327 ILE A CA 1
ATOM 2509 C C . ILE A 1 327 ? 14.206 -4.368 -5.241 1.00 94.19 327 ILE A C 1
ATOM 2511 O O . ILE A 1 327 ? 14.954 -4.977 -6.007 1.00 94.19 327 ILE A O 1
ATOM 2515 N N . GLY A 1 328 ? 13.400 -4.991 -4.383 1.00 93.31 328 GLY A N 1
ATOM 2516 C CA . GLY A 1 328 ? 13.353 -6.436 -4.167 1.00 93.31 328 GLY A CA 1
ATOM 25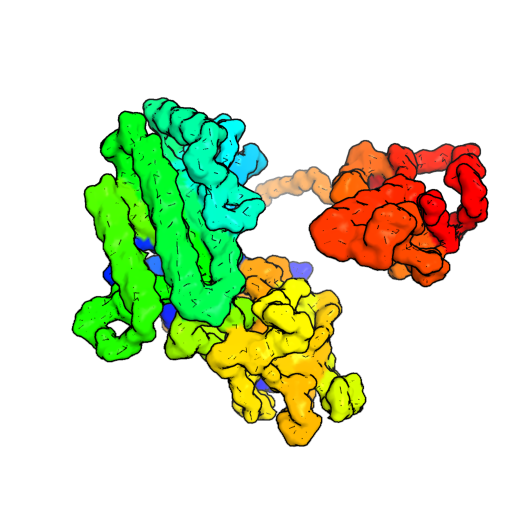17 C C . GLY A 1 328 ? 12.445 -7.201 -5.130 1.00 93.31 328 GLY A C 1
ATOM 2518 O O . GLY A 1 328 ? 12.357 -8.422 -5.023 1.00 93.31 328 GLY A O 1
ATOM 2519 N N . ILE A 1 329 ? 11.758 -6.523 -6.057 1.00 92.62 329 ILE A N 1
ATOM 2520 C CA . ILE A 1 329 ? 10.942 -7.165 -7.095 1.00 92.62 329 ILE A CA 1
ATOM 2521 C C . ILE A 1 329 ? 11.427 -6.824 -8.503 1.00 92.62 329 ILE A C 1
ATOM 2523 O O . ILE A 1 329 ? 11.637 -5.665 -8.855 1.00 92.62 329 ILE A O 1
ATOM 2527 N N . THR A 1 330 ? 11.537 -7.850 -9.340 1.00 92.56 330 THR A N 1
ATOM 2528 C CA . THR A 1 330 ? 11.809 -7.710 -10.774 1.00 92.56 330 THR A CA 1
ATOM 2529 C C . THR A 1 330 ? 10.967 -8.689 -11.581 1.00 92.56 330 THR A C 1
ATOM 2531 O O . THR A 1 330 ? 10.433 -9.662 -11.047 1.00 92.56 330 THR A O 1
ATOM 2534 N N . ILE A 1 331 ? 10.840 -8.435 -12.880 1.00 92.62 331 ILE A N 1
ATOM 2535 C CA . ILE A 1 331 ? 10.175 -9.336 -13.819 1.00 92.62 331 ILE A CA 1
ATOM 2536 C C . ILE A 1 331 ? 11.213 -9.938 -14.749 1.00 92.62 331 ILE A C 1
ATOM 2538 O O . ILE A 1 331 ? 11.871 -9.217 -15.496 1.00 92.62 331 ILE A O 1
ATOM 2542 N N . LEU A 1 332 ? 11.352 -11.260 -14.690 1.00 91.69 332 LEU A N 1
ATOM 2543 C CA . LEU A 1 332 ? 12.152 -12.027 -15.630 1.00 91.69 332 LEU A CA 1
ATOM 2544 C C . LEU A 1 332 ? 11.428 -12.064 -16.974 1.00 91.69 332 LEU A C 1
ATOM 2546 O O . LEU A 1 332 ? 10.280 -12.506 -17.024 1.00 91.69 332 LEU A O 1
ATOM 2550 N N . ALA A 1 333 ? 12.089 -11.625 -18.039 1.00 91.50 333 ALA A N 1
ATOM 2551 C CA . ALA A 1 333 ? 11.540 -11.568 -19.389 1.00 91.50 333 ALA A CA 1
ATOM 2552 C C . ALA A 1 333 ? 12.555 -12.073 -20.418 1.00 91.50 333 ALA A C 1
ATOM 2554 O O . ALA A 1 333 ? 13.750 -11.819 -20.283 1.00 91.50 333 ALA A O 1
ATOM 2555 N N . ASP A 1 334 ? 12.081 -12.729 -21.472 1.00 90.81 334 ASP A N 1
ATOM 2556 C CA . ASP A 1 334 ? 12.912 -13.092 -22.620 1.00 90.81 334 ASP A CA 1
ATOM 2557 C C . ASP A 1 334 ? 12.960 -11.935 -23.613 1.00 90.81 334 ASP A C 1
ATOM 2559 O O . ASP A 1 334 ? 11.918 -11.408 -24.013 1.00 90.81 334 ASP A O 1
ATOM 2563 N N . VAL A 1 335 ? 14.160 -11.602 -24.088 1.00 91.50 335 VAL A N 1
ATOM 2564 C CA . VAL A 1 335 ? 14.351 -10.808 -25.303 1.00 91.50 335 VAL A CA 1
ATOM 2565 C C . VAL A 1 335 ? 14.182 -11.727 -26.511 1.00 91.50 335 VAL A C 1
ATOM 2567 O O . VAL A 1 335 ? 15.079 -12.477 -26.894 1.00 91.50 335 VAL A O 1
ATOM 2570 N N . VAL A 1 336 ? 13.003 -11.659 -27.124 1.00 91.88 336 VAL A N 1
ATOM 2571 C CA . VAL A 1 336 ? 12.568 -12.550 -28.208 1.00 91.88 336 VAL A CA 1
ATOM 2572 C C . VAL A 1 336 ? 13.206 -12.171 -29.542 1.00 91.88 336 VAL A C 1
ATOM 2574 O O . VAL A 1 336 ? 13.484 -13.028 -30.379 1.00 91.88 336 VAL A O 1
ATOM 2577 N N . SER A 1 337 ? 13.389 -10.876 -29.804 1.00 92.94 337 SER A N 1
ATOM 2578 C CA . SER A 1 337 ? 13.917 -10.387 -31.083 1.00 92.94 337 SER A CA 1
ATOM 2579 C C . SER A 1 337 ? 14.500 -8.985 -30.963 1.00 92.94 337 SER A C 1
ATOM 2581 O O . SER A 1 337 ? 14.027 -8.181 -30.162 1.00 92.94 337 SER A O 1
ATOM 2583 N N . LEU A 1 338 ? 15.475 -8.680 -31.819 1.00 93.25 338 LEU A N 1
ATOM 2584 C CA . LEU A 1 338 ? 16.121 -7.372 -31.927 1.00 93.25 338 LEU A CA 1
ATOM 2585 C C . LEU A 1 338 ? 15.773 -6.718 -33.267 1.00 93.25 338 LEU A C 1
ATOM 2587 O O . LEU A 1 338 ? 15.718 -7.385 -34.300 1.00 93.25 338 LEU A O 1
ATOM 2591 N N . TYR A 1 339 ? 15.599 -5.400 -33.258 1.00 93.81 339 TYR A N 1
ATOM 2592 C CA . TYR A 1 339 ? 15.308 -4.584 -34.435 1.00 93.81 339 TYR A CA 1
ATOM 2593 C C . TYR A 1 339 ? 16.301 -3.414 -34.521 1.00 93.81 339 TYR A C 1
ATOM 2595 O O . TYR A 1 339 ? 15.980 -2.294 -34.103 1.00 93.81 339 TYR A O 1
ATOM 2603 N N . PRO A 1 340 ? 17.521 -3.653 -35.040 1.00 92.12 340 PRO A N 1
ATOM 2604 C CA . PRO A 1 340 ? 18.535 -2.613 -35.173 1.00 92.12 340 PRO A CA 1
ATOM 2605 C C . PRO A 1 340 ? 18.043 -1.438 -36.025 1.00 92.12 340 PRO A C 1
ATOM 2607 O O . PRO A 1 340 ? 17.447 -1.636 -37.084 1.00 92.12 340 PRO A O 1
ATOM 2610 N N . GLY A 1 341 ? 18.291 -0.211 -35.564 1.00 90.88 341 GLY A N 1
ATOM 2611 C CA . GLY A 1 341 ? 17.957 1.017 -36.293 1.00 90.88 341 GLY A CA 1
ATOM 2612 C C . GLY A 1 341 ? 16.491 1.457 -36.215 1.00 90.88 341 GLY A C 1
ATOM 2613 O O . GLY A 1 341 ? 16.150 2.484 -36.798 1.00 90.88 341 GLY A O 1
ATOM 2614 N N . ARG A 1 342 ? 15.619 0.714 -35.518 1.00 93.81 342 ARG A N 1
ATOM 2615 C CA . ARG A 1 342 ? 14.197 1.071 -35.363 1.00 93.81 342 ARG A CA 1
ATOM 2616 C C . ARG A 1 342 ? 13.965 2.160 -34.307 1.00 93.81 342 ARG A C 1
ATOM 2618 O O . ARG A 1 342 ? 12.970 2.878 -34.386 1.00 93.81 342 ARG A O 1
ATOM 2625 N N . GLY A 1 343 ? 14.857 2.272 -33.328 1.00 89.38 343 GLY A N 1
ATOM 2626 C CA . GLY A 1 343 ? 14.771 3.250 -32.252 1.00 89.38 343 GLY A CA 1
ATOM 2627 C C . GLY A 1 343 ? 15.241 4.653 -32.666 1.00 89.38 343 GLY A C 1
ATOM 2628 O O . GLY A 1 343 ? 15.841 4.837 -33.733 1.00 89.38 343 GLY A O 1
ATOM 2629 N N . PRO A 1 344 ? 14.998 5.671 -31.819 1.00 86.62 344 PRO A N 1
ATOM 2630 C CA . PRO A 1 344 ? 15.456 7.039 -32.058 1.00 86.62 344 PRO A CA 1
ATOM 2631 C C . PRO A 1 344 ? 16.962 7.101 -32.325 1.00 86.62 344 PRO A C 1
ATOM 2633 O O . PRO A 1 344 ? 17.737 6.386 -31.690 1.00 86.62 344 PRO A O 1
ATOM 2636 N N . ASN A 1 345 ? 17.386 7.963 -33.252 1.00 89.81 345 ASN A N 1
ATOM 2637 C CA . ASN A 1 345 ? 18.798 8.156 -33.616 1.00 89.81 345 ASN A CA 1
ATOM 2638 C C . ASN A 1 345 ? 19.518 6.866 -34.070 1.00 89.81 345 ASN A C 1
ATOM 2640 O O . ASN A 1 345 ? 20.730 6.738 -33.908 1.00 89.81 345 ASN A O 1
ATOM 2644 N N . GLY A 1 346 ? 18.780 5.897 -34.629 1.00 90.75 346 GLY A N 1
ATOM 2645 C CA . GLY A 1 346 ? 19.336 4.622 -35.100 1.00 90.75 346 GLY A CA 1
ATOM 2646 C C . GLY A 1 346 ? 19.606 3.600 -33.988 1.00 90.75 346 GLY A C 1
ATOM 2647 O O . GLY A 1 346 ? 20.309 2.608 -34.214 1.00 90.75 346 GLY A O 1
ATOM 2648 N N . THR A 1 347 ? 19.065 3.822 -32.787 1.00 92.12 347 THR A N 1
ATOM 2649 C CA . THR A 1 347 ? 19.147 2.853 -31.685 1.00 92.12 347 THR A CA 1
ATOM 2650 C C . THR A 1 347 ? 18.363 1.575 -31.984 1.00 92.12 347 THR A C 1
ATOM 2652 O O . THR A 1 347 ? 17.541 1.518 -32.904 1.00 92.12 347 THR A O 1
ATOM 2655 N N . THR A 1 348 ? 18.667 0.498 -31.268 1.00 92.12 348 THR A N 1
ATOM 2656 C CA . THR A 1 348 ? 17.949 -0.778 -31.405 1.00 92.12 348 THR A CA 1
ATOM 2657 C C . THR A 1 348 ? 16.680 -0.770 -30.551 1.00 92.12 348 THR A C 1
ATOM 2659 O O . THR A 1 348 ? 16.675 -0.273 -29.427 1.00 92.12 348 THR A O 1
ATOM 2662 N N . GLU A 1 349 ? 15.593 -1.337 -31.077 1.00 94.19 349 GLU A N 1
ATOM 2663 C CA . GLU A 1 349 ? 14.446 -1.759 -30.262 1.00 94.19 349 GLU A CA 1
ATOM 2664 C C . GLU A 1 349 ? 14.504 -3.280 -30.061 1.00 94.19 349 GLU A C 1
ATOM 2666 O O . GLU A 1 349 ? 14.907 -4.003 -30.974 1.00 94.19 349 GLU A O 1
ATOM 2671 N N . ALA A 1 350 ? 14.061 -3.784 -28.912 1.00 94.50 350 ALA A N 1
ATOM 2672 C CA . ALA A 1 350 ? 13.976 -5.218 -28.643 1.00 94.50 350 ALA A CA 1
ATOM 2673 C C . ALA A 1 350 ? 12.563 -5.620 -28.199 1.00 94.50 350 ALA A C 1
ATOM 2675 O O . ALA A 1 350 ? 11.919 -4.909 -27.433 1.00 94.50 350 ALA A O 1
ATOM 2676 N N . LEU A 1 351 ? 12.060 -6.749 -28.696 1.00 95.38 351 LEU A N 1
ATOM 2677 C CA . LEU A 1 351 ? 10.767 -7.312 -28.299 1.00 95.38 351 LEU A CA 1
ATOM 2678 C C . LEU A 1 351 ? 10.957 -8.236 -27.101 1.00 95.38 351 LEU A C 1
ATOM 2680 O O . LEU A 1 351 ? 11.779 -9.147 -27.167 1.00 95.38 351 LEU A O 1
ATOM 2684 N N . ILE A 1 352 ? 10.149 -8.036 -26.062 1.00 95.31 352 ILE A N 1
ATOM 2685 C CA . ILE A 1 352 ? 10.105 -8.893 -24.874 1.00 95.31 352 ILE A CA 1
ATOM 2686 C C . ILE A 1 352 ? 8.767 -9.621 -24.752 1.00 95.31 352 ILE A C 1
ATOM 2688 O O . ILE A 1 352 ? 7.725 -9.091 -25.149 1.00 95.31 352 ILE A O 1
ATOM 2692 N N . ASN A 1 353 ? 8.788 -10.820 -24.170 1.00 94.25 353 ASN A N 1
ATOM 2693 C CA . ASN A 1 353 ? 7.602 -11.657 -23.934 1.00 94.25 353 ASN A CA 1
ATOM 2694 C C . ASN A 1 353 ? 6.785 -11.252 -22.691 1.00 94.25 353 ASN A C 1
ATOM 2696 O O . ASN A 1 353 ? 6.117 -12.089 -22.086 1.00 94.25 353 ASN A O 1
ATOM 2700 N N . VAL A 1 354 ? 6.861 -9.981 -22.292 1.00 93.00 354 VAL A N 1
ATOM 2701 C CA . VAL A 1 354 ? 6.069 -9.448 -21.188 1.00 93.00 354 VAL A CA 1
ATOM 2702 C C . VAL A 1 354 ? 5.468 -8.096 -21.542 1.00 93.00 354 VAL A C 1
ATOM 2704 O O . VAL A 1 354 ? 6.162 -7.186 -21.992 1.00 93.00 354 VAL A O 1
ATOM 2707 N N . GLY A 1 355 ? 4.158 -7.976 -21.352 1.00 91.38 355 GLY A N 1
ATOM 2708 C CA . GLY A 1 355 ? 3.385 -6.755 -21.556 1.00 91.38 355 GLY A CA 1
ATOM 2709 C C . GLY A 1 355 ? 2.781 -6.232 -20.256 1.00 91.38 355 GLY A C 1
ATOM 2710 O O . GLY A 1 355 ? 3.266 -6.521 -19.162 1.00 91.38 355 GLY A O 1
ATOM 2711 N N . CYS A 1 356 ? 1.690 -5.477 -20.356 1.00 89.19 356 CYS A N 1
ATOM 2712 C CA . CYS A 1 356 ? 1.047 -4.862 -19.196 1.00 89.19 356 CYS A CA 1
ATOM 2713 C C . CYS A 1 356 ? 0.454 -5.874 -18.201 1.00 89.19 356 CYS A C 1
ATOM 2715 O O . CYS A 1 356 ? 0.315 -5.534 -17.029 1.00 89.19 356 CYS A O 1
ATOM 2717 N N . LEU A 1 357 ? 0.175 -7.122 -18.608 1.00 85.38 357 LEU A N 1
ATOM 2718 C CA . LEU A 1 357 ? -0.230 -8.173 -17.663 1.00 85.38 357 LEU A CA 1
ATOM 2719 C C . LEU A 1 357 ? 0.885 -8.569 -16.685 1.00 85.38 357 LEU A C 1
ATOM 2721 O O . LEU A 1 357 ? 0.590 -8.980 -15.565 1.00 85.38 357 LEU A O 1
ATOM 2725 N N . GLY A 1 358 ? 2.150 -8.432 -17.094 1.00 84.88 358 GLY A N 1
ATOM 2726 C CA . GLY A 1 358 ? 3.317 -8.741 -16.266 1.00 84.88 358 GLY A CA 1
ATOM 2727 C C . GLY A 1 358 ? 4.101 -7.519 -15.784 1.00 84.88 358 GLY A C 1
ATOM 2728 O O . GLY A 1 358 ? 4.988 -7.679 -14.958 1.00 84.88 358 GLY A O 1
ATOM 2729 N N . LEU A 1 359 ? 3.802 -6.309 -16.266 1.00 87.31 359 LEU A N 1
ATOM 2730 C CA . LEU A 1 359 ? 4.485 -5.069 -15.857 1.00 87.31 359 LEU A CA 1
ATOM 2731 C C . LEU A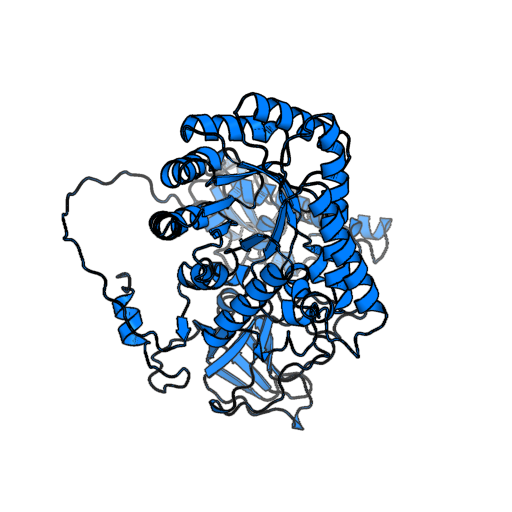 1 359 ? 3.567 -4.062 -15.145 1.00 87.31 359 LEU A C 1
ATOM 2733 O O . LEU A 1 359 ? 4.052 -3.090 -14.569 1.00 87.31 359 LEU A O 1
ATOM 2737 N N . GLY A 1 360 ? 2.252 -4.284 -15.177 1.00 83.88 360 GLY A N 1
ATOM 2738 C CA . GLY A 1 360 ? 1.258 -3.272 -14.828 1.00 83.88 360 GLY A CA 1
ATOM 2739 C C . GLY A 1 360 ? 0.913 -2.371 -16.017 1.00 83.88 360 GLY A C 1
ATOM 2740 O O . GLY A 1 360 ? 1.631 -2.303 -17.019 1.00 83.88 360 GLY A O 1
ATOM 2741 N N . ARG A 1 361 ? -0.240 -1.699 -15.930 1.00 76.81 361 ARG A N 1
ATOM 2742 C CA . ARG A 1 361 ? -0.752 -0.838 -17.005 1.00 76.81 361 ARG A CA 1
ATOM 2743 C C . ARG A 1 361 ? -0.239 0.590 -16.882 1.00 76.81 361 ARG A C 1
ATOM 2745 O O . ARG A 1 361 ? -0.041 1.242 -17.906 1.00 76.81 361 ARG A O 1
ATOM 2752 N N . GLU A 1 362 ? -0.027 1.068 -15.664 1.00 79.19 362 GLU A N 1
ATOM 2753 C CA . GLU A 1 362 ? 0.370 2.444 -15.400 1.00 79.19 362 GLU A CA 1
ATOM 2754 C C . GLU A 1 362 ? 1.902 2.588 -15.458 1.00 79.19 362 GLU A C 1
ATOM 2756 O O . GLU A 1 362 ? 2.597 1.869 -14.728 1.00 79.19 362 GLU A O 1
ATOM 2761 N N . PRO A 1 363 ? 2.443 3.490 -16.300 1.00 83.44 363 PRO A N 1
ATOM 2762 C CA . PRO A 1 363 ? 3.856 3.851 -16.244 1.00 83.44 363 PRO A CA 1
ATOM 2763 C C . PRO A 1 363 ? 4.174 4.662 -14.978 1.00 83.44 363 PRO A C 1
ATOM 2765 O O . PRO A 1 363 ? 3.271 5.100 -14.261 1.00 83.44 363 PRO A O 1
ATOM 2768 N N . CYS A 1 364 ? 5.464 4.909 -14.728 1.00 81.75 364 CYS A N 1
ATOM 2769 C CA . CYS A 1 364 ? 5.881 5.891 -13.725 1.00 81.75 364 CYS A CA 1
ATOM 2770 C C . CYS A 1 364 ? 5.247 7.244 -14.064 1.00 81.75 364 CYS A C 1
ATOM 2772 O O . CYS A 1 364 ? 5.267 7.669 -15.223 1.00 81.75 364 CYS A O 1
ATOM 2774 N N . LYS A 1 365 ? 4.667 7.913 -13.065 1.00 77.62 365 LYS A N 1
ATOM 2775 C CA . LYS A 1 365 ? 4.027 9.218 -13.270 1.00 77.62 365 LYS A CA 1
ATOM 2776 C C . LYS A 1 365 ? 5.086 10.214 -13.772 1.00 77.62 365 LYS A C 1
ATOM 2778 O O . LYS A 1 365 ? 6.190 10.237 -13.226 1.00 77.62 365 LYS A O 1
ATOM 2783 N N . ASP A 1 366 ? 4.758 11.027 -14.787 1.00 74.94 366 ASP A N 1
ATOM 2784 C CA . ASP A 1 366 ? 5.597 12.181 -15.151 1.00 74.94 366 ASP A CA 1
ATOM 2785 C C . ASP A 1 366 ? 5.442 13.233 -14.065 1.00 74.94 366 ASP A C 1
ATOM 2787 O O . ASP A 1 366 ? 4.329 13.634 -13.718 1.00 74.94 366 ASP A O 1
ATOM 2791 N N . MET A 1 367 ? 6.564 13.619 -13.484 1.00 67.69 367 MET A N 1
ATOM 2792 C CA . MET A 1 367 ? 6.600 14.422 -12.271 1.00 67.69 367 MET A CA 1
ATOM 2793 C C . MET A 1 367 ? 7.583 15.581 -12.391 1.00 67.69 367 MET A C 1
ATOM 2795 O O . MET A 1 367 ? 7.952 16.167 -11.375 1.00 67.69 367 MET A O 1
ATOM 2799 N N . GLY A 1 368 ? 8.041 15.872 -13.613 1.00 63.81 368 GLY A N 1
ATOM 2800 C CA . GLY A 1 368 ? 8.817 17.065 -13.926 1.00 63.81 368 GLY A CA 1
ATOM 2801 C C . GLY A 1 368 ? 7.915 18.272 -14.170 1.00 63.81 368 GLY A C 1
ATOM 2802 O O . GLY A 1 368 ? 6.767 18.134 -14.593 1.00 63.81 368 GLY A O 1
ATOM 2803 N N . SER A 1 369 ? 8.441 19.474 -13.923 1.00 65.38 369 SER A N 1
ATOM 2804 C CA . SER A 1 369 ? 7.788 20.726 -14.336 1.00 65.38 369 SER A CA 1
ATOM 2805 C C . SER A 1 369 ? 7.711 20.856 -15.860 1.00 65.38 369 SER A C 1
ATOM 2807 O O . SER A 1 369 ? 6.805 21.497 -16.388 1.00 65.38 369 SER A O 1
ATOM 2809 N N . GLU A 1 370 ? 8.651 20.224 -16.565 1.00 66.69 370 GLU A N 1
ATOM 2810 C CA . GLU A 1 370 ? 8.702 20.130 -18.019 1.00 66.69 370 GLU A CA 1
ATOM 2811 C C . GLU A 1 370 ? 8.383 18.695 -18.455 1.00 66.69 370 GLU A C 1
ATOM 2813 O O . GLU A 1 370 ? 9.066 17.742 -18.069 1.00 66.69 370 GLU A O 1
ATOM 2818 N N . LYS A 1 371 ? 7.328 18.542 -19.267 1.00 67.12 371 LYS A N 1
ATOM 2819 C CA . LYS A 1 371 ? 6.876 17.231 -19.750 1.00 67.12 371 LYS A CA 1
ATOM 2820 C C . LYS A 1 371 ? 7.948 16.554 -20.599 1.00 67.12 371 LYS A C 1
ATOM 2822 O O . LYS A 1 371 ? 8.509 17.167 -21.506 1.00 67.12 371 LYS A O 1
ATOM 2827 N N . GLY A 1 372 ? 8.145 15.259 -20.366 1.00 67.81 372 GLY A N 1
ATOM 2828 C CA . GLY A 1 372 ? 9.015 14.417 -21.192 1.00 67.81 372 GLY A CA 1
ATOM 2829 C C . GLY A 1 372 ? 10.510 14.492 -20.873 1.00 67.81 372 GLY A C 1
ATOM 2830 O O . GLY A 1 372 ? 11.292 13.875 -21.598 1.00 67.81 372 GLY A O 1
ATOM 2831 N N . ILE A 1 373 ? 10.907 15.201 -19.808 1.00 75.50 373 ILE A N 1
ATOM 2832 C CA . ILE A 1 373 ? 12.284 15.165 -19.285 1.00 75.50 373 ILE A CA 1
ATOM 2833 C C . ILE A 1 373 ? 12.471 14.003 -18.312 1.00 75.50 373 ILE A C 1
ATOM 2835 O O . ILE A 1 373 ? 13.493 13.328 -18.357 1.00 75.50 373 ILE A O 1
ATOM 2839 N N . HIS A 1 374 ? 11.496 13.764 -17.434 1.00 86.38 374 HIS A N 1
ATOM 2840 C CA . HIS A 1 374 ? 11.601 12.721 -16.421 1.00 86.38 374 HIS A CA 1
ATOM 2841 C C . HIS A 1 374 ? 11.217 11.344 -16.972 1.00 86.38 374 HIS A C 1
ATOM 2843 O O . HIS A 1 374 ? 10.455 11.205 -17.936 1.00 86.38 374 HIS A O 1
ATOM 2849 N N . TYR A 1 375 ? 11.715 10.304 -16.305 1.00 88.44 375 TYR A N 1
ATOM 2850 C CA . TYR A 1 375 ? 11.367 8.926 -16.612 1.00 88.44 375 TYR A CA 1
ATOM 2851 C C . TYR A 1 375 ? 9.854 8.680 -16.473 1.00 88.44 375 TYR A C 1
ATOM 2853 O O . TYR A 1 375 ? 9.256 8.928 -15.428 1.00 88.44 375 TYR A O 1
ATOM 2861 N N . THR A 1 376 ? 9.259 8.129 -17.532 1.00 85.31 376 THR A N 1
ATOM 2862 C CA . THR A 1 376 ? 7.812 7.864 -17.677 1.00 85.31 376 THR A CA 1
ATOM 2863 C C . THR A 1 376 ? 7.534 6.482 -18.282 1.00 85.31 376 THR A C 1
ATOM 2865 O O . THR A 1 376 ? 6.523 6.259 -18.944 1.00 85.31 376 THR A O 1
ATOM 2868 N N . GLY A 1 377 ? 8.470 5.541 -18.117 1.00 87.88 377 GLY A N 1
ATOM 2869 C CA . GLY A 1 377 ? 8.362 4.186 -18.667 1.00 87.88 377 GLY A CA 1
ATOM 2870 C C . GLY A 1 377 ? 7.579 3.213 -17.779 1.00 87.88 377 GLY A C 1
ATOM 2871 O O . GLY A 1 377 ? 7.172 3.545 -16.666 1.00 87.88 377 GLY A O 1
ATOM 2872 N N . TRP A 1 378 ? 7.404 1.979 -18.269 1.00 91.44 378 TRP A N 1
ATOM 2873 C CA . TRP A 1 378 ? 6.784 0.866 -17.521 1.00 91.44 378 TRP A CA 1
ATOM 2874 C C . TRP A 1 378 ? 7.788 0.029 -16.724 1.00 91.44 378 TRP A C 1
ATOM 2876 O O . TRP A 1 378 ? 7.423 -0.646 -15.761 1.00 91.44 378 TRP A O 1
ATOM 2886 N N . GLY A 1 379 ? 9.061 0.087 -17.100 1.00 92.25 379 GLY A N 1
ATOM 2887 C CA . GLY A 1 379 ? 10.138 -0.553 -16.369 1.00 92.25 379 GLY A CA 1
ATOM 2888 C C . GLY A 1 379 ? 11.509 -0.226 -16.942 1.00 92.25 379 GLY A C 1
ATOM 2889 O O . GLY A 1 379 ? 11.645 0.104 -18.123 1.00 92.25 379 GLY A O 1
ATOM 2890 N N . LEU A 1 380 ? 12.520 -0.344 -16.091 1.00 92.38 380 LEU A N 1
ATOM 2891 C CA . LEU A 1 380 ? 13.926 -0.274 -16.469 1.00 92.38 380 LEU A CA 1
ATOM 2892 C C . LEU A 1 380 ? 14.503 -1.674 -16.429 1.00 92.38 380 LEU A C 1
ATOM 2894 O O . LEU A 1 380 ? 14.236 -2.429 -15.494 1.00 92.38 380 LEU A O 1
ATOM 2898 N N . VAL A 1 381 ? 15.316 -2.013 -17.418 1.00 91.50 381 VAL A N 1
ATOM 2899 C CA . VAL A 1 381 ? 16.094 -3.239 -17.329 1.00 91.50 381 VAL A CA 1
ATOM 2900 C C . VAL A 1 381 ? 17.130 -3.054 -16.216 1.00 91.50 381 VAL A C 1
ATOM 2902 O O . VAL A 1 381 ? 17.853 -2.054 -16.190 1.00 91.50 381 VAL A O 1
ATOM 2905 N N . LYS A 1 382 ? 17.181 -3.987 -15.267 1.00 88.69 382 LYS A N 1
ATOM 2906 C CA . LYS A 1 382 ? 18.149 -3.997 -14.171 1.00 88.69 382 LYS A CA 1
ATOM 2907 C C . LYS A 1 382 ? 19.524 -4.388 -14.734 1.00 88.69 382 LYS A C 1
ATOM 2909 O O . LYS A 1 382 ? 19.591 -5.391 -15.446 1.00 88.69 382 LYS A O 1
ATOM 2914 N N . PRO A 1 383 ? 20.602 -3.650 -14.409 1.00 84.25 383 PRO A N 1
ATOM 2915 C CA . PRO A 1 383 ? 21.958 -4.101 -14.702 1.00 84.25 383 PRO A CA 1
ATOM 2916 C C . PRO A 1 383 ? 22.174 -5.513 -14.161 1.00 84.25 383 PRO A C 1
ATOM 2918 O O . PRO A 1 383 ? 21.799 -5.816 -13.024 1.00 84.25 383 PRO A O 1
ATOM 2921 N N . TRP A 1 384 ? 22.733 -6.386 -14.991 1.00 84.25 384 TRP A N 1
ATOM 2922 C CA . TRP A 1 384 ? 22.868 -7.801 -14.678 1.00 84.25 384 TRP A CA 1
ATOM 2923 C C . TRP A 1 384 ? 24.146 -8.330 -15.316 1.00 84.25 384 TRP A C 1
ATOM 2925 O O . TRP A 1 384 ? 24.142 -8.861 -16.429 1.00 84.25 384 TRP A O 1
ATOM 2935 N N . LEU A 1 385 ? 25.255 -8.146 -14.597 1.00 81.19 385 LEU A N 1
ATOM 2936 C CA . LEU A 1 385 ? 26.597 -8.456 -15.082 1.00 81.19 385 LEU A CA 1
ATOM 2937 C C . LEU A 1 385 ? 26.717 -9.919 -15.527 1.00 81.19 385 LEU A C 1
ATOM 2939 O O . LEU A 1 385 ? 27.314 -10.205 -16.562 1.00 81.19 385 LEU A O 1
ATOM 2943 N N . GLU A 1 386 ? 26.094 -10.847 -14.798 1.00 80.12 386 GLU A N 1
ATOM 2944 C CA . GLU A 1 386 ? 26.081 -12.270 -15.146 1.00 80.12 386 GLU A CA 1
ATOM 2945 C C . GLU A 1 386 ? 25.351 -12.557 -16.470 1.00 80.12 386 GLU A C 1
ATOM 2947 O O . GLU A 1 386 ? 25.656 -13.550 -17.131 1.00 80.12 386 GLU A O 1
ATOM 2952 N N . ALA A 1 387 ? 24.421 -11.689 -16.880 1.00 77.38 387 ALA A N 1
ATOM 2953 C CA . ALA A 1 387 ? 23.743 -11.739 -18.176 1.00 77.38 387 ALA A CA 1
ATOM 2954 C C . ALA A 1 387 ? 24.461 -10.923 -19.272 1.00 77.38 387 ALA A C 1
ATOM 2956 O O . ALA A 1 387 ? 23.973 -10.851 -20.401 1.00 77.38 387 ALA A O 1
ATOM 2957 N N . GLY A 1 388 ? 25.609 -10.312 -18.957 1.00 76.44 388 GLY A N 1
ATOM 2958 C CA . GLY A 1 388 ? 26.366 -9.459 -19.875 1.00 76.44 388 GLY A CA 1
ATOM 2959 C C . GLY A 1 388 ? 25.761 -8.068 -20.083 1.00 76.44 388 GLY A C 1
ATOM 2960 O O . GLY A 1 388 ? 25.970 -7.485 -21.142 1.00 76.44 388 GLY A O 1
ATOM 2961 N N . LEU A 1 389 ? 24.992 -7.568 -19.109 1.00 80.38 389 LEU A N 1
ATOM 2962 C CA . LEU A 1 389 ? 24.403 -6.226 -19.102 1.00 80.38 389 LEU A CA 1
ATOM 2963 C C . LEU A 1 389 ? 25.129 -5.363 -18.058 1.00 80.38 389 LEU A C 1
ATOM 2965 O O . LEU A 1 389 ? 24.864 -5.509 -16.861 1.00 80.38 389 LEU A O 1
ATOM 2969 N N . ASP A 1 390 ? 26.036 -4.493 -18.505 1.00 82.25 390 ASP A N 1
ATOM 2970 C CA . ASP A 1 390 ? 27.009 -3.749 -17.687 1.00 82.25 390 ASP A CA 1
ATOM 2971 C C . ASP A 1 390 ? 26.889 -2.222 -17.861 1.00 82.25 390 ASP A C 1
ATOM 2973 O O . ASP A 1 390 ? 27.840 -1.500 -18.150 1.00 82.25 390 ASP A O 1
ATOM 2977 N N . TYR A 1 391 ? 25.682 -1.703 -17.644 1.00 79.31 391 TYR A N 1
ATOM 2978 C CA . TYR A 1 391 ? 25.410 -0.265 -17.638 1.00 79.31 391 TYR A CA 1
ATOM 2979 C C . TYR A 1 391 ? 25.053 0.231 -16.229 1.00 79.31 391 TYR A C 1
ATOM 2981 O O . TYR A 1 391 ? 24.594 -0.544 -15.384 1.00 79.31 391 TYR A O 1
ATOM 2989 N N . PRO A 1 392 ? 25.239 1.534 -15.938 1.00 81.44 392 PRO A N 1
ATOM 2990 C CA . PRO A 1 392 ? 24.996 2.055 -14.603 1.00 81.44 392 PRO A CA 1
ATOM 2991 C C . PRO A 1 392 ? 23.514 1.936 -14.208 1.00 81.44 392 PRO A C 1
ATOM 2993 O O . PRO A 1 392 ? 22.628 2.214 -15.026 1.00 81.44 392 PRO A O 1
ATOM 2996 N N . PRO A 1 393 ? 23.217 1.566 -12.950 1.00 85.50 393 PRO A N 1
ATOM 2997 C CA . PRO A 1 393 ? 21.858 1.609 -12.432 1.00 85.50 393 PRO A CA 1
ATOM 2998 C C . PRO A 1 393 ? 21.360 3.062 -12.297 1.00 85.50 393 PRO A C 1
ATOM 3000 O O . PRO A 1 393 ? 22.159 4.000 -12.366 1.00 85.50 393 PRO A O 1
ATOM 3003 N N . PRO A 1 394 ? 20.052 3.275 -12.051 1.00 89.25 394 PRO A N 1
ATOM 3004 C CA . PRO A 1 394 ? 19.521 4.593 -11.709 1.00 89.25 394 PRO A CA 1
ATOM 3005 C C . PRO A 1 394 ? 20.315 5.260 -10.577 1.00 89.25 394 PRO A C 1
ATOM 3007 O O . PRO A 1 394 ? 20.547 4.639 -9.535 1.00 89.25 394 PRO A O 1
ATOM 3010 N N . THR A 1 395 ? 20.723 6.511 -10.800 1.00 89.38 395 THR A N 1
ATOM 3011 C CA . THR A 1 395 ? 21.464 7.334 -9.835 1.00 89.38 395 THR A CA 1
ATOM 3012 C C . THR A 1 395 ? 20.504 8.022 -8.857 1.00 89.38 395 THR A C 1
ATOM 3014 O O . THR A 1 395 ? 19.288 7.992 -9.071 1.00 89.38 395 THR A O 1
ATOM 3017 N N . PRO A 1 396 ? 21.018 8.686 -7.803 1.00 87.62 396 PRO A N 1
ATOM 3018 C CA . PRO A 1 396 ? 20.193 9.519 -6.933 1.00 87.62 396 PRO A CA 1
ATOM 3019 C C . PRO A 1 396 ? 19.416 10.618 -7.666 1.00 87.62 396 PRO A C 1
ATOM 3021 O O . PRO A 1 396 ? 18.412 11.064 -7.145 1.00 87.62 396 PRO A O 1
ATOM 3024 N N . ASP A 1 397 ? 19.821 11.022 -8.874 1.00 88.56 397 ASP A N 1
ATOM 3025 C CA . ASP A 1 397 ? 19.126 12.042 -9.674 1.00 88.56 397 ASP A CA 1
ATOM 3026 C C . ASP A 1 397 ? 17.930 11.485 -10.479 1.00 88.56 397 ASP A C 1
ATOM 3028 O O . ASP A 1 397 ? 17.281 12.208 -11.241 1.00 88.56 397 ASP A O 1
ATOM 3032 N N . PHE A 1 398 ? 17.617 10.192 -10.359 1.00 90.12 398 PHE A N 1
ATOM 3033 C CA . PHE A 1 398 ? 16.407 9.601 -10.935 1.00 90.12 398 PHE A CA 1
ATOM 3034 C C . PHE A 1 398 ? 15.149 10.231 -10.302 1.00 90.12 398 PHE A C 1
ATOM 3036 O O . PHE A 1 398 ? 15.118 10.389 -9.091 1.00 90.12 398 PHE A O 1
ATOM 3043 N N . PRO A 1 399 ? 14.071 10.570 -11.035 1.00 90.31 399 PRO A N 1
ATOM 3044 C CA . PRO A 1 399 ? 13.786 10.228 -12.422 1.00 90.31 399 PRO A CA 1
ATOM 3045 C C . PRO A 1 399 ? 14.243 11.287 -13.429 1.00 90.31 399 PRO A C 1
ATOM 3047 O O . PRO A 1 399 ? 13.886 11.157 -14.593 1.00 90.31 399 PRO A O 1
ATOM 3050 N N . ALA A 1 400 ? 14.974 12.327 -13.021 1.00 88.25 400 ALA A N 1
ATOM 3051 C CA . ALA A 1 400 ? 15.427 13.382 -13.929 1.00 88.25 400 ALA A CA 1
ATOM 3052 C C . ALA A 1 400 ? 16.588 12.914 -14.816 1.00 88.25 400 ALA A C 1
ATOM 3054 O O . ALA A 1 400 ? 16.616 13.202 -16.010 1.00 88.25 400 ALA A O 1
ATOM 3055 N N . ILE A 1 401 ? 17.519 12.144 -14.247 1.00 88.00 401 ILE A N 1
ATOM 3056 C CA . ILE A 1 401 ? 18.580 11.472 -15.000 1.00 88.00 401 ILE A CA 1
ATOM 3057 C C . ILE A 1 401 ? 18.246 9.987 -15.103 1.00 88.00 401 ILE A C 1
ATOM 3059 O O . ILE A 1 401 ? 18.104 9.282 -14.103 1.00 88.00 401 ILE A O 1
ATOM 3063 N N . HIS A 1 402 ? 18.122 9.501 -16.336 1.00 90.31 402 HIS A N 1
ATOM 3064 C CA . HIS A 1 402 ? 17.869 8.096 -16.626 1.00 90.31 402 HIS A CA 1
ATOM 3065 C C . HIS A 1 402 ? 18.465 7.692 -17.977 1.00 90.31 402 HIS A C 1
ATOM 3067 O O . HIS A 1 402 ? 18.551 8.494 -18.907 1.00 90.31 402 HIS A O 1
ATOM 3073 N N . GLY A 1 403 ? 18.817 6.418 -18.118 1.00 87.44 403 GLY A N 1
ATOM 3074 C CA . GLY A 1 403 ? 19.379 5.869 -19.350 1.00 87.44 403 GLY A CA 1
ATOM 3075 C C . GLY A 1 403 ? 19.142 4.369 -19.472 1.00 87.44 403 GLY A C 1
ATOM 3076 O O . GLY A 1 403 ? 18.294 3.816 -18.767 1.00 87.44 403 GLY A O 1
ATOM 3077 N N . GLY A 1 404 ? 19.874 3.732 -20.380 1.00 89.50 404 GLY A N 1
ATOM 3078 C CA . GLY A 1 404 ? 19.863 2.285 -20.572 1.00 89.50 404 GLY A CA 1
ATOM 3079 C C . GLY A 1 404 ? 18.617 1.760 -21.286 1.00 89.50 404 GLY A C 1
ATOM 3080 O O . GLY A 1 404 ? 17.890 2.499 -21.959 1.00 89.50 404 GLY A O 1
ATOM 3081 N N . TRP A 1 405 ? 18.376 0.458 -21.148 1.00 91.50 405 TRP A N 1
ATOM 3082 C CA . TRP A 1 405 ? 17.218 -0.220 -21.726 1.00 91.50 405 TRP A CA 1
ATOM 3083 C C . TRP A 1 405 ? 15.956 0.014 -20.893 1.00 91.50 405 TRP A C 1
ATOM 3085 O O . TRP A 1 405 ? 15.923 -0.248 -19.690 1.00 91.50 405 TRP A O 1
ATOM 3095 N N . GLN A 1 406 ? 14.893 0.480 -21.549 1.00 92.94 406 GLN A N 1
ATOM 3096 C CA . GLN A 1 406 ? 13.630 0.826 -20.895 1.00 92.94 406 GLN A CA 1
ATOM 3097 C C . GLN A 1 406 ? 12.449 0.237 -21.651 1.00 92.94 406 GLN A C 1
ATOM 3099 O O . GLN A 1 406 ? 12.453 0.212 -22.880 1.00 92.94 406 GLN A O 1
ATOM 3104 N N . VAL A 1 407 ? 11.401 -0.172 -20.940 1.00 93.88 407 VAL A N 1
ATOM 3105 C CA . VAL A 1 407 ? 10.136 -0.566 -21.564 1.00 93.88 407 VAL A CA 1
ATOM 3106 C C . VAL A 1 407 ? 9.419 0.696 -22.044 1.00 93.88 407 VAL A C 1
ATOM 3108 O O . VAL A 1 407 ? 8.807 1.418 -21.255 1.00 93.88 407 VAL A O 1
ATOM 3111 N N . VAL A 1 408 ? 9.508 0.964 -23.347 1.00 91.31 408 VAL A N 1
ATOM 3112 C CA . VAL A 1 408 ? 8.981 2.185 -23.983 1.00 91.31 408 VAL A CA 1
ATOM 3113 C C . VAL A 1 408 ? 7.578 2.006 -24.558 1.00 91.31 408 VAL A C 1
ATOM 3115 O O . VAL A 1 408 ? 6.890 2.991 -24.813 1.00 91.31 408 VAL A O 1
ATOM 3118 N N . LYS A 1 409 ? 7.154 0.761 -24.802 1.00 92.19 409 LYS A N 1
ATOM 3119 C CA . LYS A 1 409 ? 5.810 0.422 -25.291 1.00 92.19 409 LYS A CA 1
ATOM 3120 C C . LYS A 1 409 ? 5.374 -0.902 -24.680 1.00 92.19 409 LYS A C 1
ATOM 3122 O O . LYS A 1 409 ? 6.186 -1.818 -24.564 1.00 92.19 409 LYS A O 1
ATOM 3127 N N . VAL A 1 410 ? 4.087 -1.028 -24.378 1.00 91.88 410 VAL A N 1
ATOM 3128 C CA . VAL A 1 410 ? 3.482 -2.280 -23.913 1.00 91.88 410 VAL A CA 1
ATOM 3129 C C . VAL A 1 410 ? 2.215 -2.597 -24.701 1.00 91.88 410 VAL A C 1
ATOM 3131 O O . VAL A 1 410 ? 1.434 -1.718 -25.059 1.00 91.88 410 VAL A O 1
ATOM 3134 N N . SER A 1 411 ? 2.027 -3.880 -24.971 1.00 92.25 411 SER A N 1
ATOM 3135 C CA . SER A 1 411 ? 0.756 -4.506 -25.330 1.00 92.25 411 SER A CA 1
ATOM 3136 C C . SER A 1 411 ? 0.301 -5.381 -24.156 1.00 92.25 411 SER A C 1
ATOM 3138 O O . SER A 1 411 ? 0.884 -5.306 -23.078 1.00 92.25 411 SER A O 1
ATOM 3140 N N . GLN A 1 412 ? -0.715 -6.223 -24.347 1.00 88.25 412 GLN A N 1
ATOM 3141 C CA . GLN A 1 412 ? -1.193 -7.122 -23.293 1.00 88.25 412 GLN A CA 1
ATOM 3142 C C . GLN A 1 412 ? -0.097 -8.090 -22.804 1.00 88.25 412 GLN A C 1
ATOM 3144 O O . GLN A 1 412 ? 0.225 -8.107 -21.619 1.00 88.25 412 GLN A O 1
ATOM 3149 N N . GLU A 1 413 ? 0.511 -8.831 -23.733 1.00 90.00 413 GLU A N 1
ATOM 3150 C CA . GLU A 1 413 ? 1.458 -9.925 -23.440 1.00 90.00 413 GLU A CA 1
ATOM 3151 C C . GLU A 1 413 ? 2.911 -9.596 -23.810 1.00 90.00 413 GLU A C 1
ATOM 3153 O O . GLU A 1 413 ? 3.827 -10.301 -23.411 1.00 90.00 413 GLU A O 1
ATOM 3158 N N . HIS A 1 414 ? 3.143 -8.527 -24.577 1.00 93.75 414 HIS A N 1
ATOM 3159 C CA . HIS A 1 414 ? 4.474 -8.185 -25.087 1.00 93.75 414 HIS A CA 1
ATOM 3160 C C . HIS A 1 414 ? 4.823 -6.727 -24.832 1.00 93.75 414 HIS A C 1
ATOM 3162 O O . HIS A 1 414 ? 3.936 -5.868 -24.802 1.00 93.75 414 HIS A O 1
ATOM 3168 N N . GLY A 1 415 ? 6.115 -6.443 -24.764 1.00 94.81 415 GLY A N 1
ATOM 3169 C CA . GLY A 1 415 ? 6.665 -5.109 -24.567 1.00 94.81 415 GLY A CA 1
ATOM 3170 C C . GLY A 1 415 ? 7.778 -4.821 -25.563 1.00 94.81 415 GLY A C 1
ATOM 3171 O O . GLY A 1 415 ? 8.324 -5.730 -26.189 1.00 94.81 415 GLY A O 1
ATOM 3172 N N . ILE A 1 416 ? 8.111 -3.545 -25.717 1.00 95.00 416 ILE A N 1
ATOM 3173 C CA . ILE A 1 416 ? 9.261 -3.098 -26.499 1.00 95.00 416 ILE A CA 1
ATOM 3174 C C . ILE A 1 416 ? 10.241 -2.418 -25.558 1.00 95.00 416 ILE A C 1
ATOM 3176 O O . ILE A 1 416 ? 9.899 -1.423 -24.915 1.00 95.00 416 ILE A O 1
ATOM 3180 N N . LEU A 1 417 ? 11.460 -2.944 -25.518 1.00 94.62 417 LEU A N 1
ATOM 3181 C CA . LEU A 1 417 ? 12.604 -2.263 -24.945 1.00 94.62 417 LEU A CA 1
ATOM 3182 C C . LEU A 1 417 ? 13.172 -1.277 -25.967 1.00 94.62 417 LEU A C 1
ATOM 3184 O O . LEU A 1 417 ? 13.367 -1.620 -27.133 1.00 94.62 417 LEU A O 1
ATOM 3188 N N . GLY A 1 418 ? 13.449 -0.058 -25.522 1.00 92.75 418 GLY A N 1
ATOM 3189 C CA . GLY A 1 418 ? 14.160 0.959 -26.286 1.00 92.75 418 GLY A CA 1
ATOM 3190 C C . GLY A 1 418 ? 15.347 1.486 -25.491 1.00 92.75 418 GLY A C 1
ATOM 3191 O O . GLY A 1 418 ? 15.262 1.629 -24.270 1.00 92.75 418 GLY A O 1
ATOM 3192 N N . TRP A 1 419 ? 16.444 1.779 -26.187 1.00 91.06 419 TRP A N 1
ATOM 3193 C CA . TRP A 1 419 ? 17.630 2.379 -25.584 1.00 91.06 419 TRP A CA 1
ATOM 3194 C C . TRP A 1 419 ? 17.445 3.885 -25.358 1.00 91.06 419 TRP A C 1
ATOM 3196 O O . TRP A 1 419 ? 17.040 4.623 -26.264 1.00 91.06 419 TRP A O 1
ATOM 3206 N N . LYS A 1 420 ? 17.768 4.357 -24.151 1.00 89.00 420 LYS A N 1
ATOM 3207 C CA . LYS A 1 420 ? 17.869 5.780 -23.807 1.00 89.00 420 LYS A CA 1
ATOM 3208 C C . LYS A 1 420 ? 19.326 6.134 -23.514 1.00 89.00 420 LYS A C 1
ATOM 3210 O O . LYS A 1 420 ? 19.859 5.789 -22.466 1.00 89.00 420 LYS A O 1
ATOM 3215 N N . GLY A 1 421 ? 19.956 6.830 -24.453 1.00 85.38 421 GLY A N 1
ATOM 3216 C CA . GLY A 1 421 ? 21.366 7.217 -24.411 1.00 85.38 421 GLY A CA 1
ATOM 3217 C C . GLY A 1 421 ? 21.899 7.456 -25.822 1.00 85.38 421 GLY A C 1
ATOM 3218 O O . GLY A 1 421 ? 21.136 7.393 -26.794 1.00 85.38 421 GLY A O 1
ATOM 3219 N N . ASN A 1 422 ? 23.202 7.714 -25.964 1.00 85.44 422 ASN A N 1
ATOM 3220 C CA . ASN A 1 422 ? 23.804 7.778 -27.295 1.00 85.44 422 ASN A CA 1
ATOM 3221 C C . ASN A 1 422 ? 23.876 6.378 -27.906 1.00 85.44 422 ASN A C 1
ATOM 3223 O O . ASN A 1 422 ? 24.025 5.383 -27.198 1.00 85.44 422 ASN A O 1
ATOM 3227 N N . LYS A 1 423 ? 23.841 6.304 -29.241 1.00 86.25 423 LYS A N 1
ATOM 3228 C CA . LYS A 1 423 ? 23.999 5.037 -29.969 1.00 86.25 423 LYS A CA 1
ATOM 3229 C C . LYS A 1 423 ? 25.349 4.363 -29.699 1.00 86.25 423 LYS A C 1
ATOM 3231 O O . LYS A 1 423 ? 25.421 3.143 -29.701 1.00 86.25 423 LYS A O 1
ATOM 3236 N N . ALA A 1 424 ? 26.405 5.151 -29.498 1.00 84.62 424 ALA A N 1
ATOM 3237 C CA . ALA A 1 424 ? 27.745 4.637 -29.214 1.00 84.62 424 ALA A CA 1
ATOM 3238 C C . ALA A 1 424 ? 27.835 3.929 -27.852 1.00 84.62 424 ALA A C 1
ATOM 3240 O O . ALA A 1 424 ? 28.667 3.043 -27.693 1.00 84.62 424 ALA A O 1
ATOM 3241 N N . ASP A 1 425 ? 26.953 4.303 -26.923 1.00 82.19 425 ASP A N 1
ATOM 3242 C CA . ASP A 1 425 ? 26.878 3.743 -25.573 1.00 82.19 425 ASP A CA 1
ATOM 3243 C C . ASP A 1 425 ? 25.893 2.562 -25.510 1.00 82.19 425 ASP A C 1
ATOM 3245 O O . ASP A 1 425 ? 25.714 1.972 -24.451 1.00 82.19 425 ASP A O 1
ATOM 3249 N N . GLU A 1 426 ? 25.219 2.236 -26.623 1.00 82.81 426 GLU A N 1
ATOM 3250 C CA . GLU A 1 426 ? 24.234 1.159 -26.684 1.00 82.81 426 GLU A CA 1
ATOM 3251 C C . GLU A 1 426 ? 24.900 -0.191 -26.443 1.00 82.81 426 GLU A C 1
ATOM 3253 O O . GLU A 1 426 ? 25.593 -0.738 -27.306 1.00 82.81 426 GLU A O 1
ATOM 3258 N N . GLU A 1 427 ? 24.635 -0.755 -25.270 1.00 73.50 427 GLU A N 1
ATOM 3259 C CA . GLU A 1 427 ? 25.010 -2.127 -24.990 1.00 73.50 427 GLU A CA 1
ATOM 3260 C C . GLU A 1 427 ? 24.195 -3.080 -25.856 1.00 73.50 427 GLU A C 1
ATOM 3262 O O . GLU A 1 427 ? 22.975 -2.935 -26.005 1.00 73.50 427 GLU A O 1
ATOM 3267 N N . HIS A 1 428 ? 24.875 -4.077 -26.421 1.00 66.25 428 HIS A N 1
ATOM 3268 C CA . HIS A 1 428 ? 24.234 -5.079 -27.255 1.00 66.25 428 HIS A CA 1
ATOM 3269 C C . HIS A 1 428 ? 23.262 -5.884 -26.392 1.00 66.25 428 HIS A C 1
ATOM 3271 O O . HIS A 1 428 ? 23.670 -6.818 -25.704 1.00 66.25 428 HIS A O 1
ATOM 3277 N N . ALA A 1 429 ? 21.969 -5.554 -26.460 1.00 57.78 429 ALA A N 1
ATOM 3278 C CA . ALA A 1 429 ? 20.934 -6.465 -26.001 1.00 57.78 429 ALA A CA 1
ATOM 3279 C C . ALA A 1 429 ? 21.152 -7.789 -26.733 1.00 57.78 429 ALA A C 1
ATOM 3281 O O . ALA A 1 429 ? 21.074 -7.855 -27.960 1.00 57.78 429 ALA A O 1
ATOM 3282 N N . THR A 1 430 ? 21.495 -8.834 -25.994 1.00 59.47 430 THR A N 1
ATOM 3283 C CA . THR A 1 430 ? 21.561 -10.183 -26.539 1.00 59.47 430 THR A CA 1
ATOM 3284 C C . THR A 1 430 ? 20.137 -10.737 -26.614 1.00 59.47 430 THR A C 1
ATOM 3286 O O . THR A 1 430 ? 19.236 -10.297 -25.897 1.00 59.47 430 THR A O 1
ATOM 3289 N N . THR A 1 431 ? 19.888 -11.697 -27.505 1.00 59.06 431 THR A N 1
ATOM 3290 C CA . THR A 1 431 ? 18.664 -12.509 -27.446 1.00 59.06 431 THR A CA 1
ATOM 3291 C C . THR A 1 431 ? 18.784 -13.452 -26.247 1.00 59.06 431 THR A C 1
ATOM 3293 O O . THR A 1 431 ? 19.217 -14.595 -26.392 1.00 59.06 431 THR A O 1
ATOM 3296 N N . ALA A 1 432 ? 18.520 -12.929 -25.054 1.00 69.94 432 ALA A N 1
ATOM 3297 C CA . ALA A 1 432 ? 18.689 -13.608 -23.776 1.00 69.94 432 ALA A CA 1
ATOM 3298 C C . ALA A 1 432 ? 17.616 -13.155 -22.774 1.00 69.94 432 ALA A C 1
ATOM 3300 O O . ALA A 1 432 ? 16.723 -12.370 -23.098 1.00 69.94 432 ALA A O 1
ATOM 3301 N N . VAL A 1 433 ? 17.692 -13.682 -21.556 1.00 69.25 433 VAL A N 1
ATOM 3302 C CA . VAL A 1 433 ? 16.793 -13.320 -20.458 1.00 69.25 433 VAL A CA 1
ATOM 3303 C C . VAL A 1 433 ? 17.251 -12.017 -19.812 1.00 69.25 433 VAL A C 1
ATOM 3305 O O . VAL A 1 433 ? 18.443 -11.722 -19.757 1.00 69.25 433 VAL A O 1
ATOM 3308 N N . THR A 1 434 ? 16.309 -11.243 -19.288 1.00 75.00 434 THR A N 1
ATOM 3309 C CA . THR A 1 434 ? 16.593 -9.994 -18.592 1.00 75.00 434 THR A CA 1
ATOM 3310 C C . THR A 1 434 ? 15.672 -9.781 -17.393 1.00 75.00 434 THR A C 1
ATOM 3312 O O . THR A 1 434 ? 14.628 -10.425 -17.288 1.00 75.00 434 THR A O 1
ATOM 3315 N N . LEU A 1 435 ? 16.059 -8.887 -16.482 1.00 79.25 435 LEU A N 1
ATOM 3316 C CA . LEU A 1 435 ? 15.274 -8.508 -15.307 1.00 79.25 435 LEU A CA 1
ATOM 3317 C C . LEU A 1 435 ? 14.765 -7.081 -15.466 1.00 79.25 435 LEU A C 1
ATOM 3319 O O . LEU A 1 435 ? 15.543 -6.173 -15.736 1.00 79.25 435 LEU A O 1
ATOM 3323 N N . ILE A 1 436 ? 13.469 -6.869 -15.264 1.00 80.06 436 ILE A N 1
ATOM 3324 C CA . ILE A 1 436 ? 12.839 -5.553 -15.386 1.00 80.06 436 ILE A CA 1
ATOM 3325 C C . ILE A 1 436 ? 12.388 -5.079 -14.006 1.00 80.06 436 ILE A C 1
ATOM 3327 O O . ILE A 1 436 ? 11.517 -5.693 -13.388 1.00 80.06 436 ILE A O 1
ATOM 3331 N N . SER A 1 437 ? 12.955 -3.968 -13.540 1.00 80.25 437 SER A N 1
ATOM 3332 C CA . SER A 1 437 ? 12.438 -3.206 -12.403 1.00 80.25 437 SER A CA 1
ATOM 3333 C C . SER A 1 437 ? 11.186 -2.462 -12.850 1.00 80.25 437 SER A C 1
ATOM 3335 O O . SER A 1 437 ? 11.238 -1.648 -13.773 1.00 80.25 437 SER A O 1
ATOM 3337 N N . ILE A 1 438 ? 10.048 -2.758 -12.229 1.00 81.88 438 ILE A N 1
ATOM 3338 C CA . ILE A 1 438 ? 8.744 -2.241 -12.660 1.00 81.88 438 ILE A CA 1
ATOM 3339 C C . ILE A 1 438 ? 8.465 -0.835 -12.126 1.00 81.88 438 ILE A C 1
ATOM 3341 O O . ILE A 1 438 ? 8.971 -0.425 -11.080 1.00 81.88 438 ILE A O 1
ATOM 3345 N N . SER A 1 439 ? 7.664 -0.085 -12.884 1.00 72.94 439 SER A N 1
ATOM 3346 C CA . SER A 1 439 ? 7.264 1.289 -12.552 1.00 72.94 439 SER A CA 1
ATOM 3347 C C . SER A 1 439 ? 5.918 1.395 -11.851 1.00 72.94 439 SER A C 1
ATOM 3349 O O . SER A 1 439 ? 5.728 2.290 -11.034 1.00 72.94 439 SER A O 1
ATOM 3351 N N . SER A 1 440 ? 4.991 0.490 -12.164 1.00 62.62 440 SER A N 1
ATOM 3352 C CA . SER A 1 440 ? 3.686 0.448 -11.512 1.00 62.62 440 SER A CA 1
ATOM 3353 C C . SER A 1 440 ? 3.820 0.005 -10.055 1.00 62.62 440 SER A C 1
ATOM 3355 O O . SER A 1 440 ? 4.680 -0.835 -9.766 1.00 62.62 440 SER A O 1
ATOM 3357 N N . PRO A 1 441 ? 2.944 0.483 -9.145 1.00 58.28 441 PRO A N 1
ATOM 3358 C CA . PRO A 1 441 ? 2.900 -0.057 -7.800 1.00 58.28 441 PRO A CA 1
ATOM 3359 C C . PRO A 1 441 ? 2.687 -1.562 -7.902 1.00 58.28 441 PRO A C 1
ATOM 3361 O O . PRO A 1 441 ? 1.735 -2.019 -8.533 1.00 58.28 441 PRO A O 1
ATOM 3364 N N . VAL A 1 442 ? 3.553 -2.338 -7.254 1.00 53.72 442 VAL A N 1
ATOM 3365 C CA . VAL A 1 442 ? 3.526 -3.815 -7.251 1.00 53.72 442 VAL A CA 1
ATOM 3366 C C . VAL A 1 442 ? 2.123 -4.381 -6.961 1.00 53.72 442 VAL A C 1
ATOM 3368 O O . VAL A 1 442 ? 1.744 -5.436 -7.464 1.00 53.72 442 VAL A O 1
ATOM 3371 N N . CYS A 1 443 ? 1.302 -3.615 -6.234 1.00 50.09 443 CYS A N 1
ATOM 3372 C CA . CYS A 1 443 ? -0.126 -3.850 -6.009 1.00 50.09 443 CYS A CA 1
ATOM 3373 C C . CYS A 1 443 ? -0.936 -4.152 -7.290 1.00 50.09 443 CYS A C 1
ATOM 3375 O O . CYS A 1 443 ? -1.835 -4.991 -7.244 1.00 50.09 443 CYS A O 1
ATOM 3377 N N . SER A 1 444 ? -0.644 -3.477 -8.409 1.00 44.06 444 SER A N 1
ATOM 3378 C CA . SER A 1 444 ? -1.306 -3.675 -9.708 1.00 44.06 444 SER A CA 1
ATOM 3379 C C . SER A 1 444 ? -0.864 -4.975 -10.389 1.00 44.06 444 SER A C 1
ATOM 3381 O O . SER A 1 444 ? -1.640 -5.582 -11.123 1.00 44.06 444 SER A O 1
ATOM 3383 N N . LEU A 1 445 ? 0.361 -5.437 -10.114 1.00 47.56 445 LEU A N 1
ATOM 3384 C CA . LEU A 1 445 ? 0.955 -6.628 -10.722 1.00 47.56 445 LEU A CA 1
ATOM 3385 C C . LEU A 1 445 ? 0.452 -7.938 -10.094 1.00 47.56 445 LEU A C 1
ATOM 3387 O O . LEU A 1 445 ? 0.251 -8.930 -10.795 1.00 47.56 445 LEU A O 1
ATOM 3391 N N . VAL A 1 446 ? 0.203 -7.943 -8.781 1.00 50.94 446 VAL A N 1
ATOM 3392 C CA . VAL A 1 446 ? -0.252 -9.137 -8.030 1.00 50.94 446 VAL A CA 1
ATOM 3393 C C . VAL A 1 446 ? -1.583 -9.687 -8.553 1.00 50.94 446 VAL A C 1
ATOM 3395 O O . VAL A 1 446 ? -1.908 -10.850 -8.341 1.00 50.94 446 VAL A O 1
ATOM 3398 N N . LEU A 1 447 ? -2.364 -8.860 -9.251 1.00 41.41 447 LEU A N 1
ATOM 3399 C CA . LEU A 1 447 ? -3.627 -9.262 -9.870 1.00 41.41 447 LEU A CA 1
ATOM 3400 C C . LEU A 1 447 ? -3.437 -10.009 -11.204 1.00 41.41 447 LEU A C 1
ATOM 3402 O O . LEU A 1 447 ? -4.345 -10.726 -11.615 1.00 41.41 447 LEU A O 1
ATOM 3406 N N . GLY A 1 448 ? -2.285 -9.852 -11.870 1.00 33.12 448 GLY A N 1
ATOM 3407 C CA . GLY A 1 448 ? -1.984 -10.463 -13.171 1.00 33.12 448 GLY A CA 1
ATOM 3408 C C . GLY A 1 448 ? -1.154 -11.750 -13.102 1.00 33.12 448 GLY A C 1
ATOM 3409 O O . GLY A 1 448 ? -1.238 -12.580 -14.006 1.00 33.12 448 GLY A O 1
ATOM 3410 N N . LEU A 1 449 ? -0.379 -11.956 -12.031 1.00 44.56 449 LEU A N 1
ATOM 3411 C CA . LEU A 1 449 ? 0.528 -13.100 -11.900 1.00 44.56 449 LEU A CA 1
ATOM 3412 C C . LEU A 1 449 ? 0.019 -14.115 -10.871 1.00 44.56 449 LEU A C 1
ATOM 3414 O O . LEU A 1 449 ? -0.112 -13.823 -9.688 1.00 44.56 449 LEU A O 1
ATOM 3418 N N . ASN A 1 450 ? -0.205 -15.353 -11.316 1.00 36.50 450 ASN A N 1
ATOM 3419 C CA . ASN A 1 450 ? -0.682 -16.445 -10.462 1.00 36.50 450 ASN A CA 1
ATOM 3420 C C . ASN A 1 450 ? 0.385 -17.017 -9.502 1.00 36.50 450 ASN A C 1
ATOM 3422 O O . ASN A 1 450 ? 0.073 -17.959 -8.776 1.00 36.50 450 ASN A O 1
ATOM 3426 N N . LEU A 1 451 ? 1.633 -16.521 -9.493 1.00 40.28 451 LEU A N 1
ATOM 3427 C CA . LEU A 1 451 ? 2.701 -17.069 -8.646 1.00 40.28 451 LEU A CA 1
ATOM 3428 C C . LEU A 1 451 ? 3.871 -16.083 -8.427 1.00 40.28 451 LEU A C 1
ATOM 3430 O O . LEU A 1 451 ? 4.410 -15.550 -9.395 1.00 40.28 451 LEU A O 1
ATOM 3434 N N . PHE A 1 452 ? 4.321 -15.925 -7.177 1.00 42.03 452 PHE A N 1
ATOM 3435 C CA . PHE A 1 452 ? 5.615 -15.312 -6.826 1.00 42.03 452 PHE A CA 1
ATOM 3436 C C . PHE A 1 452 ? 6.687 -16.392 -6.630 1.00 42.03 452 PHE A C 1
ATOM 3438 O O . PHE A 1 452 ? 6.382 -17.478 -6.129 1.00 42.03 452 PHE A O 1
ATOM 3445 N N . ARG A 1 453 ? 7.946 -16.106 -6.989 1.00 41.94 453 ARG A N 1
ATOM 3446 C CA . ARG A 1 453 ? 9.094 -16.999 -6.748 1.00 41.94 453 ARG A CA 1
ATOM 3447 C C . ARG A 1 453 ? 10.129 -16.296 -5.857 1.00 41.94 453 ARG A C 1
ATOM 3449 O O . ARG A 1 453 ? 10.613 -15.229 -6.222 1.00 41.94 453 ARG A O 1
ATOM 3456 N N . PHE A 1 454 ? 10.445 -16.894 -4.706 1.00 34.53 454 PHE A N 1
ATOM 3457 C CA . PHE A 1 454 ? 11.428 -16.399 -3.727 1.00 34.53 454 PHE A CA 1
ATOM 3458 C C . PHE A 1 454 ? 12.827 -16.977 -3.998 1.00 34.53 454 PHE A C 1
ATOM 3460 O O . PHE A 1 454 ? 12.942 -18.165 -4.307 1.00 34.53 454 PHE A O 1
ATOM 3467 N N . LEU A 1 455 ? 13.879 -16.167 -3.845 1.00 32.59 455 LEU A N 1
ATOM 3468 C CA . LEU A 1 455 ? 15.285 -16.593 -3.917 1.00 32.59 455 LEU A CA 1
ATOM 3469 C C . LEU A 1 455 ? 15.897 -16.702 -2.511 1.00 32.59 455 LEU A C 1
ATOM 3471 O O . LEU A 1 455 ? 15.954 -15.700 -1.817 1.00 32.59 455 LEU A O 1
ATOM 3475 N N . GLY A 1 456 ? 16.382 -17.879 -2.097 1.00 28.72 456 GLY A N 1
ATOM 3476 C CA . GLY A 1 456 ? 17.143 -18.056 -0.845 1.00 28.72 456 GLY A CA 1
ATOM 3477 C C . GLY A 1 456 ? 17.036 -19.463 -0.239 1.00 28.72 456 GLY A C 1
ATOM 3478 O O . GLY A 1 456 ? 15.983 -20.100 -0.311 1.00 28.72 456 GLY A O 1
ATOM 3479 N N . GLU A 1 457 ? 18.129 -19.973 0.342 1.00 26.25 457 GLU A N 1
ATOM 3480 C CA . GLU A 1 457 ? 18.153 -21.262 1.050 1.00 26.25 457 GLU A CA 1
ATOM 3481 C C . GLU A 1 457 ? 17.416 -21.148 2.391 1.00 26.25 457 GLU A C 1
ATOM 3483 O O . GLU A 1 457 ? 17.871 -20.474 3.310 1.00 26.25 457 GLU A O 1
ATOM 3488 N N . THR A 1 458 ? 16.283 -21.837 2.529 1.00 29.52 458 THR A N 1
ATOM 3489 C CA . THR A 1 458 ? 15.611 -22.016 3.824 1.00 29.52 458 THR A CA 1
ATOM 3490 C C . THR A 1 458 ? 15.896 -23.417 4.355 1.00 29.52 458 THR A C 1
ATOM 3492 O O . THR A 1 458 ? 15.488 -24.426 3.778 1.00 29.52 458 THR A O 1
ATOM 3495 N N . THR A 1 459 ? 16.611 -23.486 5.476 1.00 25.48 459 THR A N 1
ATOM 3496 C CA . THR A 1 459 ? 16.768 -24.694 6.288 1.00 25.48 459 THR A CA 1
ATOM 3497 C C . THR A 1 459 ? 15.408 -25.103 6.871 1.00 25.48 459 THR A C 1
ATOM 3499 O O . THR A 1 459 ? 14.703 -24.312 7.494 1.00 25.48 459 THR A O 1
ATOM 3502 N N . GLN A 1 460 ? 15.012 -26.351 6.608 1.00 26.09 460 GLN A N 1
ATOM 3503 C CA . GLN A 1 460 ? 13.712 -26.931 6.959 1.00 26.09 460 GLN A CA 1
ATOM 3504 C C . GLN A 1 460 ? 13.474 -27.033 8.477 1.00 26.09 460 GLN A C 1
ATOM 3506 O O . GLN A 1 460 ? 14.359 -27.445 9.225 1.00 26.09 460 GLN A O 1
ATOM 3511 N N . LEU A 1 461 ? 12.221 -26.825 8.899 1.00 23.39 461 LEU A N 1
ATOM 3512 C CA . LEU A 1 461 ? 11.646 -27.399 10.123 1.00 23.39 461 LEU A CA 1
ATOM 3513 C C . LEU A 1 461 ? 10.426 -28.274 9.749 1.00 23.39 461 LEU A C 1
ATOM 3515 O O . LEU A 1 461 ? 9.673 -27.897 8.847 1.00 23.39 461 LEU A O 1
ATOM 3519 N N . PRO A 1 462 ? 10.231 -29.453 10.374 1.00 23.23 462 PRO A N 1
ATOM 3520 C CA . PRO A 1 462 ? 9.328 -30.486 9.865 1.00 23.23 462 PRO A CA 1
ATOM 3521 C C . PRO A 1 462 ? 7.871 -30.290 10.314 1.00 23.23 462 PRO A C 1
ATOM 3523 O O . PRO A 1 462 ? 7.591 -30.110 11.497 1.00 23.23 462 PRO A O 1
ATOM 3526 N N . LEU A 1 463 ? 6.929 -30.419 9.375 1.00 24.31 463 LEU A N 1
ATOM 3527 C CA . LEU A 1 463 ? 5.487 -30.504 9.635 1.00 24.31 463 LEU A CA 1
ATOM 3528 C C . LEU A 1 463 ? 5.015 -31.963 9.532 1.00 24.31 463 LEU A C 1
ATOM 3530 O O . LEU A 1 463 ? 5.185 -32.614 8.502 1.00 24.31 463 LEU A O 1
ATOM 3534 N N . MET A 1 464 ? 4.412 -32.465 10.613 1.00 22.56 464 MET A N 1
ATOM 3535 C CA . MET A 1 464 ? 3.704 -33.748 10.660 1.00 22.56 464 MET A CA 1
ATOM 3536 C C . MET A 1 464 ? 2.325 -33.625 9.994 1.00 22.56 464 MET A C 1
ATOM 3538 O O . MET A 1 464 ? 1.587 -32.675 10.245 1.00 22.56 464 MET A O 1
ATOM 3542 N N . ALA A 1 465 ? 1.968 -34.609 9.169 1.00 22.97 465 ALA A N 1
ATOM 3543 C CA . ALA A 1 465 ? 0.680 -34.691 8.481 1.00 22.97 465 ALA A CA 1
ATOM 3544 C C . ALA A 1 465 ? -0.411 -35.344 9.350 1.00 22.97 465 ALA A C 1
ATOM 3546 O O . ALA A 1 465 ? -0.116 -36.299 10.074 1.00 22.97 465 ALA A O 1
ATOM 3547 N N . PRO A 1 466 ? -1.685 -34.944 9.176 1.00 23.14 466 PRO A N 1
ATOM 3548 C CA . PRO A 1 466 ? -2.804 -35.855 9.378 1.00 23.14 466 PRO A CA 1
ATOM 3549 C C . PRO A 1 466 ? -3.537 -36.200 8.076 1.00 23.14 466 PRO A C 1
ATOM 3551 O O . PRO A 1 466 ? -3.499 -35.498 7.068 1.00 23.14 466 PRO A O 1
ATOM 3554 N N . SER A 1 467 ? -4.179 -37.356 8.160 1.00 21.66 467 SER A N 1
ATOM 3555 C CA . SER A 1 467 ? -4.754 -38.226 7.144 1.00 21.66 467 SER A CA 1
ATOM 3556 C C . SER A 1 467 ? -6.023 -37.728 6.446 1.00 21.66 467 SER A C 1
ATOM 3558 O O . SER A 1 467 ? -6.866 -37.057 7.034 1.00 21.66 467 SER A O 1
ATOM 3560 N N . ASN A 1 468 ? -6.160 -38.185 5.196 1.00 22.64 468 ASN A N 1
ATOM 3561 C CA . ASN A 1 468 ? -7.357 -38.156 4.358 1.00 22.64 468 ASN A CA 1
ATOM 3562 C C . ASN A 1 468 ? -8.599 -38.698 5.071 1.00 22.64 468 ASN A C 1
ATOM 3564 O O . ASN A 1 468 ? -8.557 -39.815 5.581 1.00 22.64 468 ASN A O 1
ATOM 3568 N N . ASP A 1 469 ? -9.731 -38.018 4.890 1.00 22.00 469 ASP A N 1
ATOM 3569 C CA . ASP A 1 469 ? -10.984 -38.730 4.670 1.00 22.00 469 ASP A CA 1
ATOM 3570 C C . ASP A 1 469 ? -11.861 -38.005 3.643 1.00 22.00 469 ASP A C 1
ATOM 3572 O O . ASP A 1 469 ? -12.103 -36.799 3.718 1.00 22.00 469 ASP A O 1
ATOM 3576 N N . LYS A 1 470 ? -12.278 -38.756 2.621 1.00 24.53 470 LYS A N 1
ATOM 3577 C CA . LYS A 1 470 ? -13.145 -38.301 1.531 1.00 24.53 470 LYS A CA 1
ATOM 3578 C C . LYS A 1 470 ? -14.586 -38.608 1.901 1.00 24.53 470 LYS A C 1
ATOM 3580 O O . LYS A 1 470 ? -14.916 -39.772 2.098 1.00 24.53 470 LYS A O 1
ATOM 3585 N N . THR A 1 471 ? -15.471 -37.620 1.821 1.00 21.94 471 THR A N 1
ATOM 3586 C CA . THR A 1 471 ? -16.902 -37.884 1.624 1.00 21.94 471 THR A CA 1
ATOM 3587 C C . THR A 1 471 ? -17.494 -36.942 0.574 1.00 21.94 471 THR A C 1
ATOM 3589 O O . THR A 1 471 ? -17.302 -35.731 0.595 1.00 21.94 471 THR A O 1
ATOM 3592 N N . ASN A 1 472 ? -18.156 -37.564 -0.404 1.00 24.58 472 ASN A N 1
ATOM 3593 C CA . ASN A 1 472 ? -18.944 -36.963 -1.479 1.00 24.58 472 ASN A CA 1
ATOM 3594 C C . ASN A 1 472 ? -20.185 -36.252 -0.931 1.00 24.58 472 ASN A C 1
ATOM 3596 O O . ASN A 1 472 ? -20.873 -36.856 -0.110 1.00 24.58 472 ASN A O 1
ATOM 3600 N N . GLN A 1 473 ? -20.556 -35.103 -1.514 1.00 23.64 473 GLN A N 1
ATOM 3601 C CA . GLN A 1 473 ? -21.952 -34.705 -1.786 1.00 23.64 473 GLN A CA 1
ATOM 3602 C C . GLN A 1 473 ? -22.022 -33.444 -2.696 1.00 23.64 473 GLN A C 1
ATOM 3604 O O . GLN A 1 473 ? -20.976 -32.857 -2.963 1.00 23.64 473 GLN A O 1
ATOM 3609 N N . PRO A 1 474 ? -23.176 -33.113 -3.320 1.00 25.78 474 PRO A N 1
ATOM 3610 C CA . PRO A 1 474 ? -23.331 -33.074 -4.776 1.00 25.78 474 PRO A CA 1
ATOM 3611 C C . PRO A 1 474 ? -23.453 -31.666 -5.392 1.00 25.78 474 PRO A C 1
ATOM 3613 O O . PRO A 1 474 ? -23.611 -30.662 -4.706 1.00 25.78 474 PRO A O 1
ATOM 3616 N N . ALA A 1 475 ? -23.388 -31.633 -6.727 1.00 29.36 475 ALA A N 1
ATOM 3617 C CA . ALA A 1 475 ? -23.456 -30.452 -7.583 1.00 29.36 475 ALA A CA 1
ATOM 3618 C C . ALA A 1 475 ? -24.728 -29.603 -7.384 1.00 29.36 475 ALA A C 1
ATOM 3620 O O . ALA A 1 475 ? -25.842 -30.125 -7.418 1.00 29.36 475 ALA A O 1
ATOM 3621 N N . ALA A 1 476 ? -24.543 -28.284 -7.278 1.00 26.36 476 ALA A N 1
ATOM 3622 C CA . ALA A 1 476 ? -25.595 -27.278 -7.392 1.00 26.36 476 ALA A CA 1
ATOM 3623 C C . ALA A 1 476 ? -25.403 -26.469 -8.687 1.00 26.36 476 ALA A C 1
ATOM 3625 O O . ALA A 1 476 ? -24.290 -26.079 -9.038 1.00 26.36 476 ALA A O 1
ATOM 3626 N N . ALA A 1 477 ? -26.506 -26.289 -9.411 1.00 30.00 477 ALA A N 1
ATOM 3627 C CA . ALA A 1 477 ? -26.601 -25.731 -10.753 1.00 30.00 477 ALA A CA 1
ATOM 3628 C C . ALA A 1 477 ? -26.506 -24.193 -10.793 1.00 30.00 477 ALA A C 1
ATOM 3630 O O . ALA A 1 477 ? -27.003 -23.521 -9.892 1.00 30.00 477 ALA A O 1
ATOM 3631 N N . GLY A 1 478 ? -25.938 -23.663 -11.889 1.00 34.47 478 GLY A N 1
ATOM 3632 C CA . GLY A 1 478 ? -25.988 -22.243 -12.267 1.00 34.47 478 GLY A CA 1
ATOM 3633 C C . GLY A 1 478 ? -24.670 -21.687 -12.822 1.00 34.47 478 GLY A C 1
ATOM 3634 O O . GLY A 1 478 ? -24.048 -20.852 -12.177 1.00 34.47 478 GLY A O 1
ATOM 3635 N N . GLN A 1 479 ? -24.229 -22.133 -14.004 1.00 38.69 479 GLN A N 1
ATOM 3636 C CA . GLN A 1 479 ? -23.120 -21.511 -14.745 1.00 38.69 479 GLN A CA 1
ATOM 3637 C C . GLN A 1 479 ? -23.556 -21.153 -16.173 1.00 38.69 479 GLN A C 1
ATOM 3639 O O . GLN A 1 479 ? -23.972 -22.036 -16.917 1.00 38.69 479 GLN A O 1
ATOM 3644 N N . GLY A 1 480 ? -23.353 -19.886 -16.552 1.00 52.91 480 GLY A N 1
ATOM 3645 C CA . GLY A 1 480 ? -22.828 -19.527 -17.874 1.00 52.91 480 GLY A CA 1
ATOM 3646 C C . GLY A 1 480 ? -23.811 -19.150 -18.986 1.00 52.91 480 GLY A C 1
ATOM 3647 O O . GLY A 1 480 ? -23.734 -19.745 -20.057 1.00 52.91 480 GLY A O 1
ATOM 3648 N N . GLU A 1 481 ? -24.652 -18.130 -18.804 1.00 65.44 481 GLU A N 1
ATOM 3649 C CA . GLU A 1 481 ? -25.212 -17.415 -19.964 1.00 65.44 481 GLU A CA 1
ATOM 3650 C C . GLU A 1 481 ? -24.292 -16.246 -20.344 1.00 65.44 481 GLU A C 1
ATOM 3652 O O . GLU A 1 481 ? -23.959 -15.419 -19.502 1.00 65.44 481 GLU A O 1
ATOM 3657 N N . VAL A 1 482 ? -23.849 -16.221 -21.605 1.00 82.50 482 VAL A N 1
ATOM 3658 C CA . VAL A 1 482 ? -22.990 -15.169 -22.181 1.00 82.50 482 VAL A CA 1
ATOM 3659 C C . VAL A 1 482 ? -23.821 -13.903 -22.402 1.00 82.50 482 VAL A C 1
ATOM 3661 O O . VAL A 1 482 ? -24.910 -14.007 -22.969 1.00 82.50 482 VAL A O 1
ATOM 3664 N N . ILE A 1 483 ? -23.295 -12.737 -22.015 1.00 90.25 483 ILE A N 1
ATOM 3665 C CA . ILE A 1 483 ? -23.971 -11.425 -22.083 1.00 90.25 483 ILE A CA 1
ATOM 3666 C C . ILE A 1 483 ? -23.254 -10.434 -23.024 1.00 90.25 483 ILE A C 1
ATOM 3668 O O . ILE A 1 483 ? -22.204 -10.734 -23.593 1.00 90.25 483 ILE A O 1
ATOM 3672 N N . LEU A 1 484 ? -23.829 -9.245 -23.246 1.00 88.62 484 LEU A N 1
ATOM 3673 C CA . LEU A 1 484 ? -23.328 -8.229 -24.183 1.00 88.62 484 LEU A CA 1
ATOM 3674 C C . LEU A 1 484 ? -21.922 -7.729 -23.830 1.00 88.62 484 LEU A C 1
ATOM 3676 O O . LEU A 1 484 ? -21.098 -7.570 -24.739 1.00 88.62 484 LEU A O 1
ATOM 3680 N N . SER A 1 485 ? -21.624 -7.533 -22.541 1.00 88.75 485 SER A N 1
ATOM 3681 C CA . SER A 1 485 ? -20.290 -7.144 -22.060 1.00 88.75 485 SER A CA 1
ATOM 3682 C C . SER A 1 485 ? -19.204 -8.169 -22.441 1.00 88.75 485 SER A C 1
ATOM 3684 O O . SER A 1 485 ? -18.077 -7.774 -22.757 1.00 88.75 485 SER A O 1
ATOM 3686 N N . ASP A 1 486 ? -19.555 -9.458 -22.551 1.00 88.06 486 ASP A N 1
ATOM 3687 C CA . ASP A 1 486 ? -18.637 -10.538 -22.945 1.00 88.06 486 ASP A CA 1
ATOM 3688 C C . ASP A 1 486 ? -18.321 -10.576 -24.450 1.00 88.06 486 ASP A C 1
ATOM 3690 O O . ASP A 1 486 ? -17.318 -11.181 -24.858 1.00 88.06 486 ASP A O 1
ATOM 3694 N N . VAL A 1 487 ? -19.198 -10.019 -25.298 1.00 89.44 487 VAL A N 1
ATOM 3695 C CA . VAL A 1 487 ? -19.140 -10.195 -26.764 1.00 89.44 487 VAL A CA 1
ATOM 3696 C C . VAL A 1 487 ? -18.840 -8.923 -27.546 1.00 89.44 487 VAL A C 1
ATOM 3698 O O . VAL A 1 487 ? -18.232 -9.022 -28.611 1.00 89.44 487 VAL A O 1
ATOM 3701 N N . ILE A 1 488 ? -19.188 -7.740 -27.028 1.00 85.50 488 ILE A N 1
ATOM 3702 C CA . ILE A 1 488 ? -19.073 -6.465 -27.759 1.00 85.50 488 ILE A CA 1
ATOM 3703 C C . ILE A 1 488 ? -17.639 -6.147 -28.226 1.00 85.50 488 ILE A C 1
ATOM 3705 O O . ILE A 1 488 ? -17.456 -5.544 -29.279 1.00 85.50 488 ILE A O 1
ATOM 3709 N N . GLY A 1 489 ? -16.623 -6.615 -27.495 1.00 84.19 489 GLY A N 1
ATOM 3710 C CA . GLY A 1 489 ? -15.204 -6.419 -27.826 1.00 84.19 489 GLY A CA 1
ATOM 3711 C C . GLY A 1 489 ? -14.539 -7.568 -28.594 1.00 84.19 489 GLY A C 1
ATOM 3712 O O . GLY A 1 489 ? -13.316 -7.579 -28.724 1.00 84.19 489 GLY A O 1
ATOM 3713 N N . ARG A 1 490 ? -15.293 -8.583 -29.045 1.00 86.75 490 ARG A N 1
ATOM 3714 C CA . ARG A 1 490 ? -14.722 -9.735 -29.775 1.00 86.75 490 ARG A CA 1
ATOM 3715 C C . ARG A 1 490 ? -14.466 -9.430 -31.248 1.00 86.75 490 ARG A C 1
ATOM 3717 O O . ARG A 1 490 ? -13.537 -9.991 -31.832 1.00 86.75 490 ARG A O 1
ATOM 3724 N N . ASP A 1 491 ? -15.282 -8.567 -31.849 1.00 85.69 491 ASP A N 1
ATOM 3725 C CA . ASP A 1 491 ? -15.163 -8.218 -33.261 1.00 85.69 491 ASP A CA 1
ATOM 3726 C C . ASP A 1 491 ? -14.186 -7.050 -33.458 1.00 85.69 491 ASP A C 1
ATOM 3728 O O . ASP A 1 491 ? -14.453 -5.896 -33.119 1.00 85.69 491 ASP A O 1
ATOM 3732 N N . LYS A 1 492 ? -13.032 -7.360 -34.061 1.00 88.56 492 LYS A N 1
ATOM 3733 C CA . LYS A 1 492 ? -11.947 -6.396 -34.289 1.00 88.56 492 LYS A CA 1
ATOM 3734 C C . LYS A 1 492 ? -12.375 -5.191 -35.127 1.00 88.56 492 LYS A C 1
ATOM 3736 O O . LYS A 1 492 ? -11.730 -4.147 -35.032 1.00 88.56 492 LYS A O 1
ATOM 3741 N N . SER A 1 493 ? -13.426 -5.318 -35.939 1.00 89.38 493 SER A N 1
ATOM 3742 C CA . SER A 1 493 ? -13.900 -4.250 -36.820 1.00 89.38 493 SER A CA 1
ATOM 3743 C C . SER A 1 493 ? -14.615 -3.109 -36.087 1.00 89.38 493 SER A C 1
ATOM 3745 O O . SER A 1 493 ? -14.764 -2.045 -36.684 1.00 89.38 493 SER A O 1
ATOM 3747 N N . ILE A 1 494 ? -14.983 -3.291 -34.811 1.00 92.50 494 ILE A N 1
ATOM 3748 C CA . ILE A 1 494 ? -15.700 -2.299 -33.983 1.00 92.50 494 ILE A CA 1
ATOM 3749 C C . ILE A 1 494 ? -15.003 -1.985 -32.644 1.00 92.50 494 ILE A C 1
ATOM 3751 O O . ILE A 1 494 ? -15.583 -1.333 -31.773 1.00 92.50 494 ILE A O 1
ATOM 3755 N N . ASN A 1 495 ? -13.758 -2.435 -32.450 1.00 91.12 495 ASN A N 1
ATOM 3756 C CA . ASN A 1 495 ? -13.034 -2.291 -31.181 1.00 91.12 495 ASN A CA 1
ATOM 3757 C C . ASN A 1 495 ? -12.912 -0.845 -30.677 1.00 91.12 495 ASN A C 1
ATOM 3759 O O . ASN A 1 495 ? -12.895 -0.641 -29.465 1.00 91.12 495 ASN A O 1
ATOM 3763 N N . ILE A 1 496 ? -12.850 0.154 -31.568 1.00 91.56 496 ILE A N 1
ATOM 3764 C CA . ILE A 1 496 ? -12.817 1.565 -31.151 1.00 91.56 496 ILE A CA 1
ATOM 3765 C C . ILE A 1 496 ? -14.117 1.916 -30.416 1.00 91.56 496 ILE A C 1
ATOM 3767 O O . ILE A 1 496 ? -14.080 2.439 -29.304 1.00 91.56 496 ILE A O 1
ATOM 3771 N N . PHE A 1 497 ? -15.266 1.561 -30.996 1.00 94.69 497 PHE A N 1
ATOM 3772 C CA . PHE A 1 497 ? -16.567 1.810 -30.382 1.00 94.69 497 PHE A CA 1
ATOM 3773 C C . PHE A 1 497 ? -16.778 0.987 -29.104 1.00 94.69 497 PHE A C 1
ATOM 3775 O O . PHE A 1 497 ? -17.276 1.511 -28.109 1.00 94.69 497 PHE A O 1
ATOM 3782 N N . SER A 1 498 ? -16.338 -0.278 -29.091 1.00 91.88 498 SER A N 1
ATOM 3783 C CA . SER A 1 498 ? -16.362 -1.100 -27.874 1.00 91.88 498 SER A CA 1
ATOM 3784 C C . SER A 1 498 ? -15.536 -0.483 -26.738 1.00 91.88 498 SER A C 1
ATOM 3786 O O . SER A 1 498 ? -15.908 -0.642 -25.576 1.00 91.88 498 SER A O 1
ATOM 3788 N N . GLY A 1 499 ? -14.445 0.225 -27.048 1.00 91.56 499 GLY A N 1
ATOM 3789 C CA . GLY A 1 499 ? -13.696 1.010 -26.066 1.00 91.56 499 GLY A CA 1
ATOM 3790 C C . GLY A 1 499 ? -14.563 2.107 -25.452 1.00 91.56 499 GLY A C 1
ATOM 3791 O O . GLY A 1 499 ? -14.748 2.130 -24.239 1.00 91.56 499 GLY A O 1
ATOM 3792 N N . PHE A 1 500 ? -15.207 2.923 -26.291 1.00 94.62 500 PHE A N 1
ATOM 3793 C CA . PHE A 1 500 ? -16.060 4.021 -25.825 1.00 94.62 500 PHE A CA 1
ATOM 3794 C C . PHE A 1 500 ? -17.223 3.558 -24.942 1.00 94.62 500 PHE A C 1
ATOM 3796 O O . PHE A 1 500 ? -17.580 4.251 -23.995 1.00 94.62 500 PHE A O 1
ATOM 3803 N N . THR A 1 501 ? -17.801 2.378 -25.196 1.00 92.62 501 THR A N 1
ATOM 3804 C CA . THR A 1 501 ? -18.868 1.845 -24.326 1.00 92.62 501 THR A CA 1
ATOM 3805 C C . THR A 1 501 ? -18.412 1.564 -22.893 1.00 92.62 501 THR A C 1
ATOM 3807 O O . THR A 1 501 ? -19.237 1.633 -21.987 1.00 92.62 501 THR A O 1
ATOM 3810 N N . ARG A 1 502 ? -17.118 1.285 -22.680 1.00 90.88 502 ARG A N 1
ATOM 3811 C CA . ARG A 1 502 ? -16.525 1.060 -21.350 1.00 90.88 502 ARG A CA 1
ATOM 3812 C C . ARG A 1 502 ? -16.152 2.367 -20.656 1.00 90.88 502 ARG A C 1
ATOM 3814 O O . ARG A 1 502 ? -16.189 2.443 -19.438 1.00 90.88 502 ARG A O 1
ATOM 3821 N N . ASP A 1 503 ? -15.869 3.413 -21.427 1.00 87.75 503 ASP A N 1
ATOM 3822 C CA . ASP A 1 503 ? -15.578 4.750 -20.894 1.00 87.75 503 ASP A CA 1
ATOM 3823 C C . ASP A 1 503 ? -16.846 5.479 -20.394 1.00 87.75 503 ASP A C 1
ATOM 3825 O O . ASP A 1 503 ? -16.768 6.566 -19.820 1.00 87.75 503 ASP A O 1
ATOM 3829 N N . VAL A 1 504 ? -18.033 4.889 -20.591 1.00 91.12 504 VAL A N 1
ATOM 3830 C CA . VAL A 1 504 ? -19.330 5.447 -20.192 1.00 91.12 504 VAL A CA 1
ATOM 3831 C C . VAL A 1 504 ? -20.018 4.505 -19.200 1.00 91.12 504 VAL A C 1
ATOM 3833 O O . VAL A 1 504 ? -20.734 3.582 -19.585 1.00 91.12 504 VAL A O 1
ATOM 3836 N N . ALA A 1 505 ? -19.852 4.780 -17.903 1.00 86.62 505 ALA A N 1
ATOM 3837 C CA . ALA A 1 505 ? -20.272 3.897 -16.805 1.00 86.62 505 ALA A CA 1
ATOM 3838 C C . ALA A 1 505 ? -21.746 3.437 -16.859 1.00 86.62 505 ALA A C 1
ATOM 3840 O O . ALA A 1 505 ? -22.057 2.291 -16.531 1.00 86.62 505 ALA A O 1
ATOM 3841 N N . CYS A 1 506 ? -22.677 4.301 -17.289 1.00 87.50 506 CYS A N 1
ATOM 3842 C CA . CYS A 1 506 ? -24.092 3.925 -17.417 1.00 87.50 506 CYS A CA 1
ATOM 3843 C C . CYS A 1 506 ? -24.344 2.912 -18.546 1.00 87.50 506 CYS A C 1
ATOM 3845 O O . CYS A 1 506 ? -25.271 2.108 -18.444 1.00 87.50 506 CYS A O 1
ATOM 3847 N N . ILE A 1 507 ? -23.531 2.937 -19.605 1.00 91.75 507 ILE A N 1
ATOM 3848 C CA . ILE A 1 507 ? -23.619 1.994 -20.719 1.00 91.75 507 ILE A CA 1
ATOM 3849 C C . ILE A 1 507 ? -22.933 0.686 -20.350 1.00 91.75 507 ILE A C 1
ATOM 3851 O O . ILE A 1 507 ? -23.535 -0.363 -20.550 1.00 91.75 507 ILE A O 1
ATOM 3855 N N . GLU A 1 508 ? -21.754 0.734 -19.730 1.00 91.38 508 GLU A N 1
ATOM 3856 C CA . GLU A 1 508 ? -21.082 -0.461 -19.208 1.00 91.38 508 GLU A CA 1
ATOM 3857 C C . GLU A 1 508 ? -22.002 -1.249 -18.262 1.00 91.38 508 GLU A C 1
ATOM 3859 O O . GLU A 1 508 ? -22.273 -2.425 -18.502 1.00 91.38 508 GLU A O 1
ATOM 3864 N N . THR A 1 509 ? -22.596 -0.568 -17.275 1.00 89.25 509 THR A N 1
ATOM 3865 C CA . THR A 1 509 ? -23.557 -1.178 -16.337 1.00 89.25 509 THR A CA 1
ATOM 3866 C C . THR A 1 509 ? -24.749 -1.802 -17.068 1.00 89.25 509 THR A C 1
ATOM 3868 O O . THR A 1 509 ? -25.220 -2.873 -16.700 1.00 89.25 509 THR A O 1
ATOM 3871 N N . ARG A 1 510 ? -25.251 -1.146 -18.122 1.00 90.75 510 ARG A N 1
ATOM 3872 C CA . ARG A 1 510 ? -26.394 -1.644 -18.896 1.00 90.75 510 ARG A CA 1
ATOM 3873 C C . ARG A 1 510 ? -26.052 -2.905 -19.690 1.00 90.75 510 ARG A C 1
ATOM 3875 O O . ARG A 1 510 ? -26.892 -3.793 -19.784 1.00 90.75 510 ARG A O 1
ATOM 3882 N N . LEU A 1 511 ? -24.869 -2.962 -20.297 1.00 90.44 511 LEU A N 1
ATOM 3883 C CA . LEU A 1 511 ? -24.438 -4.117 -21.091 1.00 90.44 511 LEU A CA 1
ATOM 3884 C C . LEU A 1 511 ? -24.108 -5.333 -20.210 1.00 90.44 511 LEU A C 1
ATOM 3886 O O . LEU A 1 511 ? -24.186 -6.462 -20.698 1.00 90.44 511 LEU A O 1
ATOM 3890 N N . ASP A 1 512 ? -23.789 -5.099 -18.935 1.00 89.69 512 ASP A N 1
ATOM 3891 C CA . ASP A 1 512 ? -23.517 -6.134 -17.932 1.00 89.69 512 ASP A CA 1
ATOM 3892 C C . ASP A 1 512 ? -24.781 -6.643 -17.201 1.00 89.69 512 ASP A C 1
ATOM 3894 O O . ASP A 1 512 ? -24.768 -7.693 -16.558 1.00 89.69 512 ASP A O 1
ATOM 3898 N N . ASP A 1 513 ? -25.914 -5.937 -17.316 1.00 86.88 513 ASP A N 1
ATOM 3899 C CA . ASP A 1 513 ? -27.172 -6.334 -16.676 1.00 86.88 513 ASP A CA 1
ATOM 3900 C C . ASP A 1 513 ? -27.929 -7.382 -17.513 1.00 86.88 513 ASP A C 1
ATOM 3902 O O . ASP A 1 513 ? -28.507 -7.096 -18.567 1.00 86.88 513 ASP A O 1
ATOM 3906 N N . PHE A 1 514 ? -27.973 -8.617 -17.007 1.00 86.06 514 PHE A N 1
ATOM 3907 C CA . PHE A 1 514 ? -28.684 -9.741 -17.625 1.00 86.06 514 PHE A CA 1
ATOM 3908 C C . PHE A 1 514 ? -30.205 -9.541 -17.720 1.00 86.06 514 PHE A C 1
ATOM 3910 O O . PHE A 1 514 ? -30.874 -10.247 -18.472 1.00 86.06 514 PHE A O 1
ATOM 3917 N N . LYS A 1 515 ? -30.780 -8.606 -16.955 1.00 82.50 515 LYS A N 1
ATOM 3918 C CA . LYS A 1 515 ? -32.226 -8.334 -16.946 1.00 82.50 515 LYS A CA 1
ATOM 3919 C C . LYS A 1 515 ? -32.642 -7.313 -18.001 1.00 82.50 515 LYS A C 1
ATOM 3921 O O . LYS A 1 515 ? -33.840 -7.079 -18.174 1.00 82.50 515 LYS A O 1
ATOM 3926 N N . VAL A 1 516 ? -31.683 -6.670 -18.669 1.00 83.69 516 VAL A N 1
ATOM 3927 C CA . VAL A 1 516 ? -31.933 -5.495 -19.504 1.00 83.69 516 VAL A CA 1
ATOM 3928 C C . VAL A 1 516 ? -31.551 -5.761 -20.956 1.00 83.69 516 VAL A C 1
ATOM 3930 O O . VAL A 1 516 ? -30.394 -5.656 -21.353 1.00 83.69 516 VAL A O 1
ATOM 3933 N N . ASN A 1 517 ? -32.563 -6.006 -21.787 1.00 87.62 517 ASN A N 1
ATOM 3934 C CA . ASN A 1 517 ? -32.359 -6.219 -23.217 1.00 87.62 517 ASN A CA 1
ATOM 3935 C C . ASN A 1 517 ? -31.885 -4.943 -23.925 1.00 87.62 517 ASN A C 1
ATOM 3937 O O . ASN A 1 517 ? -32.500 -3.876 -23.807 1.00 87.62 517 ASN A O 1
ATOM 3941 N N . THR A 1 518 ? -30.811 -5.061 -24.703 1.00 89.75 518 THR A N 1
ATOM 3942 C CA . THR A 1 518 ? -30.181 -3.926 -25.389 1.00 89.75 518 THR A CA 1
ATOM 3943 C C . THR A 1 518 ? -29.744 -4.301 -26.802 1.00 89.75 518 THR A C 1
ATOM 3945 O O . THR A 1 518 ? -29.226 -5.385 -27.032 1.00 89.75 518 THR A O 1
ATOM 3948 N N . THR A 1 519 ? -29.941 -3.405 -27.764 1.00 89.69 519 THR A N 1
ATOM 3949 C CA . THR A 1 519 ? -29.343 -3.539 -29.097 1.00 89.69 519 THR A CA 1
ATOM 3950 C C . THR A 1 519 ? -28.268 -2.475 -29.255 1.00 89.69 519 THR A C 1
ATOM 3952 O O . THR A 1 519 ? -28.540 -1.283 -29.109 1.00 89.69 519 THR A O 1
ATOM 3955 N N . VAL A 1 520 ? -27.041 -2.908 -29.528 1.00 92.25 520 VAL A N 1
ATOM 3956 C CA . VAL A 1 520 ? -25.883 -2.039 -29.744 1.00 92.25 520 VAL A CA 1
ATOM 3957 C C . VAL A 1 520 ? -25.690 -1.843 -31.240 1.00 92.25 520 VAL A C 1
ATOM 3959 O O . VAL A 1 520 ? -25.468 -2.810 -31.963 1.00 92.25 520 VAL A O 1
ATOM 3962 N N . LEU A 1 521 ? -25.740 -0.597 -31.703 1.00 92.62 521 LEU A N 1
ATOM 3963 C CA . LEU A 1 521 ? -25.460 -0.225 -33.087 1.00 92.62 521 LEU A CA 1
ATOM 3964 C C . LEU A 1 521 ? -23.990 0.204 -33.184 1.00 92.62 521 LEU A C 1
ATOM 3966 O O . LEU A 1 521 ? -23.662 1.367 -32.994 1.00 92.62 521 LEU A O 1
ATOM 3970 N N . ALA A 1 522 ? -23.087 -0.742 -33.419 1.00 94.00 522 ALA A N 1
ATOM 3971 C CA . ALA A 1 522 ? -21.646 -0.528 -33.375 1.00 94.00 522 ALA A CA 1
ATOM 3972 C C . ALA A 1 522 ? -21.086 -0.056 -34.737 1.00 94.00 522 ALA A C 1
ATOM 3974 O O . ALA A 1 522 ? -21.070 -0.834 -35.698 1.00 94.00 522 ALA A O 1
ATOM 3975 N N . PRO A 1 523 ? -20.604 1.192 -34.868 1.00 94.75 523 PRO A N 1
ATOM 3976 C CA . PRO A 1 523 ? -19.937 1.659 -36.077 1.00 94.75 523 PRO A CA 1
ATOM 3977 C C . PRO A 1 523 ? -18.611 0.940 -36.316 1.00 94.75 523 PRO A C 1
ATOM 3979 O O . PRO A 1 523 ? -17.842 0.688 -35.388 1.00 94.75 523 PRO A O 1
ATOM 3982 N N . LEU A 1 524 ? -18.309 0.675 -37.589 1.00 94.19 524 LEU A N 1
ATOM 3983 C CA . LEU A 1 524 ? -16.983 0.220 -38.004 1.00 94.19 524 LEU A CA 1
ATOM 3984 C C . LEU A 1 524 ? -15.895 1.210 -37.556 1.00 94.19 524 LEU A C 1
ATOM 3986 O O . LEU A 1 524 ? -16.075 2.425 -37.651 1.00 94.19 524 LEU A O 1
ATOM 3990 N N . ASN A 1 525 ? -14.713 0.703 -37.201 1.00 93.56 525 ASN A N 1
ATOM 3991 C CA . ASN A 1 525 ? -13.533 1.523 -36.903 1.00 93.56 525 ASN A CA 1
ATOM 3992 C C . ASN A 1 525 ? -13.258 2.522 -38.036 1.00 93.56 525 ASN A C 1
ATOM 3994 O O . ASN A 1 525 ? -13.059 3.705 -37.785 1.00 93.56 525 ASN A O 1
ATOM 3998 N N . SER A 1 526 ? -13.383 2.078 -39.293 1.00 92.88 526 SER A N 1
ATOM 3999 C CA . SER A 1 526 ? -13.211 2.936 -40.469 1.00 92.88 526 SER A CA 1
ATOM 4000 C C . SER A 1 526 ? -14.233 4.074 -40.565 1.00 92.88 526 SER A C 1
ATOM 4002 O O . SER A 1 526 ? -13.981 5.052 -41.261 1.00 92.88 526 SER A O 1
ATOM 4004 N N . ALA A 1 527 ? -15.409 3.933 -39.946 1.00 90.94 527 ALA A N 1
ATOM 4005 C CA . ALA A 1 527 ? -16.412 4.993 -39.890 1.00 90.94 527 ALA A CA 1
ATOM 4006 C C . ALA A 1 527 ? -16.039 6.042 -38.833 1.00 90.94 527 ALA A C 1
ATOM 4008 O O . ALA A 1 527 ? -16.148 7.231 -39.113 1.00 90.94 527 ALA A O 1
ATOM 4009 N N . ILE A 1 528 ? -15.528 5.613 -37.672 1.00 92.00 528 ILE A N 1
ATOM 4010 C CA . ILE A 1 528 ? -15.034 6.511 -36.615 1.00 92.00 528 ILE A CA 1
ATOM 4011 C C . ILE A 1 528 ? -13.757 7.241 -37.059 1.00 92.00 528 ILE A C 1
ATOM 4013 O O . ILE A 1 528 ? -13.614 8.438 -36.833 1.00 92.00 528 ILE A O 1
ATOM 4017 N N . GLU A 1 529 ? -12.834 6.550 -37.725 1.00 91.00 529 GLU A N 1
ATOM 4018 C CA . GLU A 1 529 ? -11.566 7.127 -38.199 1.00 91.00 529 GLU A CA 1
ATOM 4019 C C . GLU A 1 529 ? -11.752 8.182 -39.297 1.00 91.00 529 GLU A C 1
ATOM 4021 O O . GLU A 1 529 ? -10.922 9.076 -39.438 1.00 91.00 529 GLU A O 1
ATOM 4026 N N . LYS A 1 530 ? -12.841 8.094 -40.071 1.00 91.81 530 LYS A N 1
ATOM 4027 C CA . LYS A 1 530 ? -13.182 9.068 -41.121 1.00 91.81 530 LYS A CA 1
ATOM 4028 C C . LYS A 1 530 ? -13.894 10.310 -40.591 1.00 91.81 530 LYS A C 1
ATOM 4030 O O . LYS A 1 530 ? -14.215 11.194 -41.386 1.00 91.81 530 LYS A O 1
ATOM 4035 N N . LEU A 1 531 ? -14.177 10.378 -39.290 1.00 89.62 531 LEU A N 1
ATOM 4036 C CA . LEU A 1 531 ? -14.841 11.537 -38.718 1.00 89.62 531 LEU A CA 1
ATOM 4037 C C . LEU A 1 531 ? -13.932 12.770 -38.820 1.00 89.62 531 LEU A C 1
ATOM 4039 O O . LEU A 1 531 ? -12.733 12.675 -38.561 1.00 89.62 531 LEU A O 1
ATOM 4043 N N . PRO A 1 532 ? -14.485 13.943 -39.174 1.00 87.44 532 PRO A N 1
ATOM 4044 C CA . PRO A 1 532 ? -13.709 15.176 -39.278 1.00 87.44 532 PRO A CA 1
ATOM 4045 C C . PRO A 1 532 ? -13.117 15.627 -37.934 1.00 87.44 532 PRO A C 1
ATOM 4047 O O . PRO A 1 532 ? -12.203 16.446 -37.924 1.00 87.44 532 PRO A O 1
ATOM 4050 N N . ARG A 1 533 ? -13.655 15.126 -36.815 1.00 89.31 533 ARG A N 1
ATOM 4051 C CA . ARG A 1 533 ? -13.239 15.399 -35.432 1.00 89.31 533 ARG A CA 1
ATOM 4052 C C . ARG A 1 533 ? -13.430 14.161 -34.567 1.00 89.31 533 ARG A C 1
ATOM 4054 O O . ARG A 1 533 ? -14.199 13.265 -34.933 1.00 89.31 533 ARG A O 1
ATOM 4061 N N . LYS A 1 534 ? -12.779 14.116 -33.406 1.00 91.44 534 LYS A N 1
ATOM 4062 C CA . LYS A 1 534 ? -12.974 13.024 -32.447 1.00 91.44 534 LYS A CA 1
ATOM 4063 C C . LYS A 1 534 ? -14.429 12.984 -31.948 1.00 91.44 534 LYS A C 1
ATOM 4065 O O . LYS A 1 534 ? -15.079 14.023 -31.886 1.00 91.44 534 LYS A O 1
ATOM 4070 N N . PRO A 1 535 ? -14.951 11.815 -31.537 1.00 90.19 535 PRO A N 1
ATOM 4071 C CA . PRO A 1 535 ? -16.329 11.691 -31.040 1.00 90.19 535 PRO A CA 1
ATOM 4072 C C . PRO A 1 535 ? -16.679 12.543 -29.808 1.00 90.19 535 PRO A C 1
ATOM 4074 O O . PRO A 1 535 ? -17.853 12.751 -29.527 1.00 90.19 535 PRO A O 1
ATOM 4077 N N . TRP A 1 536 ? -15.677 13.026 -29.071 1.00 91.56 536 TRP A N 1
ATOM 4078 C CA . TRP A 1 536 ? -15.839 13.906 -27.909 1.00 91.56 536 TRP A CA 1
ATOM 4079 C C . TRP A 1 536 ? -15.675 15.403 -28.229 1.00 91.56 536 TRP A C 1
ATOM 4081 O O . TRP A 1 536 ? -15.810 16.234 -27.332 1.00 91.56 536 TRP A O 1
ATOM 4091 N N . GLU A 1 537 ? -15.394 15.758 -29.485 1.00 90.19 537 GLU A N 1
ATOM 4092 C CA . GLU A 1 537 ? -15.165 17.134 -29.935 1.00 90.19 537 GLU A CA 1
ATOM 4093 C C . GLU A 1 537 ? -16.418 17.728 -30.613 1.00 90.19 537 GLU A C 1
ATOM 4095 O O . GLU A 1 537 ? -16.760 17.384 -31.743 1.00 90.19 537 GLU A O 1
ATOM 4100 N N . ASP A 1 538 ? -17.074 18.676 -29.944 1.00 88.06 538 ASP A N 1
ATOM 4101 C CA . ASP A 1 538 ? -18.200 19.475 -30.434 1.00 88.06 538 ASP A CA 1
ATOM 4102 C C . ASP A 1 538 ? -17.736 20.831 -31.026 1.00 88.06 538 ASP A C 1
ATOM 4104 O O . ASP A 1 538 ? -17.007 21.587 -30.370 1.00 88.06 538 ASP A O 1
ATOM 4108 N N . PRO A 1 539 ? -18.170 21.206 -32.247 1.00 87.25 539 PRO A N 1
ATOM 4109 C CA . PRO A 1 539 ? -17.884 22.514 -32.848 1.00 87.25 539 PRO A CA 1
ATOM 4110 C C . PRO A 1 539 ? -18.360 23.715 -32.023 1.00 87.25 539 PRO A C 1
ATOM 4112 O O . PRO A 1 539 ? -17.763 24.790 -32.102 1.00 87.25 539 PRO A O 1
ATOM 4115 N N . ARG A 1 540 ? -19.438 23.554 -31.248 1.00 88.25 540 ARG A N 1
ATOM 4116 C CA . ARG A 1 540 ? -19.988 24.606 -30.382 1.00 88.25 540 ARG A CA 1
ATOM 4117 C C . ARG A 1 540 ? -19.047 24.924 -29.230 1.00 88.25 540 ARG A C 1
ATOM 4119 O O . ARG A 1 540 ? -18.935 26.090 -28.864 1.00 88.25 540 ARG A O 1
ATOM 4126 N N . ASP A 1 541 ? -18.336 23.919 -28.723 1.00 89.81 541 ASP A N 1
ATOM 4127 C CA . ASP A 1 541 ? -17.361 24.100 -27.648 1.00 89.81 541 ASP A CA 1
ATOM 4128 C C . ASP A 1 541 ? -16.147 24.889 -28.151 1.00 89.81 541 ASP A C 1
ATOM 4130 O O . ASP A 1 541 ? -15.732 25.844 -27.501 1.00 89.81 541 ASP A O 1
ATOM 4134 N N . TYR A 1 542 ? -15.652 24.613 -29.363 1.00 88.69 542 TYR A N 1
ATOM 4135 C CA . TYR A 1 542 ? -14.619 25.456 -29.983 1.00 88.69 542 TYR A CA 1
ATOM 4136 C C . TYR A 1 542 ? -15.101 26.890 -30.245 1.00 88.69 542 TYR A C 1
ATOM 4138 O O . TYR A 1 542 ? -14.331 27.839 -30.110 1.00 88.69 542 TYR A O 1
ATOM 4146 N N . GLY A 1 543 ? -16.379 27.066 -30.600 1.00 86.69 543 GLY A N 1
ATOM 4147 C CA . GLY A 1 543 ? -16.980 28.389 -30.779 1.00 86.69 543 GLY A CA 1
ATOM 4148 C C . GLY A 1 543 ? -17.107 29.189 -29.477 1.00 86.69 543 GLY A C 1
ATOM 4149 O O . GLY A 1 543 ? -17.001 30.413 -29.509 1.00 86.69 543 GLY A O 1
ATOM 4150 N N . ALA A 1 544 ? -17.321 28.513 -28.345 1.00 87.12 544 ALA A N 1
ATOM 4151 C CA . ALA A 1 544 ? -17.503 29.140 -27.036 1.00 87.12 544 ALA A CA 1
ATOM 4152 C C . ALA A 1 544 ? -16.190 29.336 -26.259 1.00 87.12 544 ALA A C 1
ATOM 4154 O O . ALA A 1 544 ? -16.052 30.330 -25.549 1.00 87.12 544 ALA A O 1
ATOM 4155 N N . PHE A 1 545 ? -15.238 28.409 -26.392 1.00 87.75 545 PHE A N 1
ATOM 4156 C CA . PHE A 1 545 ? -14.042 28.330 -25.543 1.00 87.75 545 PHE A CA 1
ATOM 4157 C C . PHE A 1 545 ? -12.717 28.431 -26.318 1.00 87.75 545 PHE A C 1
ATOM 4159 O O . PHE A 1 545 ? -11.654 28.443 -25.705 1.00 87.75 545 PHE A O 1
ATOM 4166 N N . GLY A 1 546 ? -12.752 28.555 -27.649 1.00 87.56 546 GLY A N 1
ATOM 4167 C CA . GLY A 1 546 ? -11.551 28.685 -28.478 1.00 87.56 546 GLY A CA 1
ATOM 4168 C C . GLY A 1 546 ? -10.839 27.352 -28.731 1.00 87.56 546 GLY A C 1
ATOM 4169 O O . GLY A 1 546 ? -11.421 26.285 -28.556 1.00 87.56 546 GLY A O 1
ATOM 4170 N N . ALA A 1 547 ? -9.584 27.405 -29.190 1.00 87.12 547 ALA A N 1
ATOM 4171 C CA . ALA A 1 547 ? -8.813 26.211 -29.564 1.00 87.12 547 ALA A CA 1
ATOM 4172 C C . ALA A 1 547 ? -8.569 25.254 -28.380 1.00 87.12 547 ALA A C 1
ATOM 4174 O O . ALA A 1 547 ? -8.530 24.041 -28.579 1.00 87.12 547 ALA A O 1
ATOM 4175 N N . ASP A 1 548 ? -8.525 25.798 -27.163 1.00 87.06 548 ASP A N 1
ATOM 4176 C CA . ASP A 1 548 ? -8.220 25.071 -25.927 1.00 87.06 548 ASP A CA 1
ATOM 4177 C C . ASP A 1 548 ? -9.496 24.576 -25.220 1.00 87.06 548 ASP A C 1
ATOM 4179 O O . ASP A 1 548 ? -9.508 24.309 -24.020 1.00 87.06 548 ASP A O 1
ATOM 4183 N N . ALA A 1 549 ? -10.604 24.432 -25.959 1.00 84.12 549 ALA A N 1
ATOM 4184 C CA . ALA A 1 549 ? -11.915 24.053 -25.426 1.00 84.12 549 ALA A CA 1
ATOM 4185 C C . ALA A 1 549 ? -11.922 22.744 -24.614 1.00 84.12 549 ALA A C 1
ATOM 4187 O O . ALA A 1 549 ? -12.848 22.523 -23.832 1.00 84.12 549 ALA A O 1
ATOM 4188 N N . TYR A 1 550 ? -10.906 21.894 -24.759 1.00 89.88 550 TYR A N 1
ATOM 4189 C CA . TYR A 1 550 ? -10.772 20.622 -24.045 1.00 89.88 550 TYR A CA 1
ATOM 4190 C C . TYR A 1 550 ? -9.517 20.541 -23.162 1.00 89.88 550 TYR A C 1
ATOM 4192 O O . TYR A 1 550 ? -9.167 19.453 -22.708 1.00 89.88 550 TYR A O 1
ATOM 4200 N N . GLU A 1 551 ? -8.856 21.669 -22.888 1.00 83.00 551 GLU A N 1
ATOM 4201 C CA . GLU A 1 551 ? -7.762 21.744 -21.916 1.00 83.00 551 GLU A CA 1
ATOM 4202 C C . GLU A 1 551 ? -8.282 22.019 -20.492 1.00 83.00 551 GLU A C 1
ATOM 4204 O O . GLU A 1 551 ? -9.325 22.648 -20.296 1.00 83.00 551 GLU A O 1
ATOM 4209 N N . GLY A 1 552 ? -7.546 21.542 -19.483 1.00 84.44 552 GLY A N 1
ATOM 4210 C CA . GLY A 1 552 ? -7.913 21.683 -18.068 1.00 84.44 552 GLY A CA 1
ATOM 4211 C C . GLY A 1 552 ? -9.075 20.785 -17.619 1.00 84.44 552 GLY A C 1
ATOM 4212 O O . GLY A 1 552 ? -9.634 20.018 -18.402 1.00 84.44 552 GLY A O 1
ATOM 4213 N N . GLU A 1 553 ? -9.433 20.870 -16.335 1.00 75.19 553 GLU A N 1
ATOM 4214 C CA . GLU A 1 553 ? -10.479 20.029 -15.725 1.00 75.19 553 GLU A CA 1
ATOM 4215 C C . GLU A 1 553 ? -11.845 20.226 -16.398 1.00 75.19 553 GLU A C 1
ATOM 4217 O O . GLU A 1 553 ? -12.468 19.256 -16.829 1.00 75.19 553 GLU A O 1
ATOM 4222 N N . ASP A 1 554 ? -12.254 21.477 -16.633 1.00 82.50 554 ASP A N 1
ATOM 4223 C CA . ASP A 1 554 ? -13.518 21.774 -17.317 1.00 82.50 554 ASP A CA 1
ATOM 4224 C C . ASP A 1 554 ? -13.554 21.227 -18.761 1.00 82.50 554 ASP A C 1
ATOM 4226 O O . ASP A 1 554 ? -14.621 20.914 -19.301 1.00 82.50 554 ASP A O 1
ATOM 4230 N N . GLY A 1 555 ? -12.388 21.140 -19.412 1.00 88.56 555 GLY A N 1
ATOM 4231 C CA . GLY A 1 555 ? -12.227 20.573 -20.749 1.00 88.56 555 GLY A CA 1
ATOM 4232 C C . GLY A 1 555 ? -12.417 19.060 -20.772 1.00 88.56 555 GLY A C 1
ATOM 4233 O O . GLY A 1 555 ? -13.113 18.539 -21.648 1.00 88.56 555 GLY A O 1
ATOM 4234 N N . ILE A 1 556 ? -11.878 18.368 -19.767 1.00 84.94 556 ILE A N 1
ATOM 4235 C CA . ILE A 1 556 ? -12.069 16.926 -19.573 1.00 84.94 556 ILE A CA 1
ATOM 4236 C C . ILE A 1 556 ? -13.556 16.618 -19.354 1.00 84.94 556 ILE A C 1
ATOM 4238 O O . ILE A 1 556 ? -14.102 15.737 -20.022 1.00 84.94 556 ILE A O 1
ATOM 4242 N N . ASP A 1 557 ? -14.241 17.394 -18.513 1.00 87.19 557 ASP A N 1
ATOM 4243 C CA . ASP A 1 557 ? -15.671 17.211 -18.236 1.00 87.19 557 ASP A CA 1
ATOM 4244 C C . ASP A 1 557 ? -16.555 17.440 -19.473 1.00 87.19 557 ASP A C 1
ATOM 4246 O O . ASP A 1 557 ? -17.570 16.761 -19.674 1.00 87.19 557 ASP A O 1
ATOM 4250 N N . ARG A 1 558 ? -16.191 18.389 -20.348 1.00 91.69 558 ARG A N 1
ATOM 4251 C CA . ARG A 1 558 ? -16.857 18.573 -21.652 1.00 91.69 558 ARG A CA 1
ATOM 4252 C C . ARG A 1 558 ? -16.642 17.367 -22.562 1.00 91.69 558 ARG A C 1
ATOM 4254 O O . ARG A 1 558 ? -17.622 16.817 -23.067 1.00 91.69 558 ARG A O 1
ATOM 4261 N N . ALA A 1 559 ? -15.397 16.913 -22.710 1.00 89.44 559 ALA A N 1
ATOM 4262 C CA . ALA A 1 559 ? -15.071 15.758 -23.543 1.00 89.44 559 ALA A CA 1
ATOM 4263 C C . ALA A 1 559 ? -15.813 14.491 -23.078 1.00 89.44 559 ALA A C 1
ATOM 4265 O O . ALA A 1 559 ? -16.405 13.785 -23.895 1.00 89.44 559 ALA A O 1
ATOM 4266 N N . GLN A 1 560 ? -15.861 14.234 -21.767 1.00 89.50 560 GLN A N 1
ATOM 4267 C CA . GLN A 1 560 ? -16.582 13.089 -21.202 1.00 89.50 560 GLN A CA 1
ATOM 4268 C C . GLN A 1 560 ? -18.094 13.164 -21.455 1.00 89.50 560 GLN A C 1
ATOM 4270 O O . GLN A 1 560 ? -18.706 12.164 -21.839 1.00 89.50 560 GLN A O 1
ATOM 4275 N N . ARG A 1 561 ? -18.716 14.344 -21.305 1.00 90.94 561 ARG A N 1
ATOM 4276 C CA . ARG A 1 561 ? -20.146 14.530 -21.619 1.00 90.94 561 ARG A CA 1
ATOM 4277 C C . ARG A 1 561 ? -20.449 14.315 -23.102 1.00 90.94 561 ARG A C 1
ATOM 4279 O O . ARG A 1 561 ? -21.448 13.668 -23.424 1.00 90.94 561 ARG A O 1
ATOM 4286 N N . ASN A 1 562 ? -19.594 14.817 -23.989 1.00 91.69 562 ASN A N 1
ATOM 4287 C CA . ASN A 1 562 ? -19.750 14.656 -25.434 1.00 91.69 562 ASN A CA 1
ATOM 4288 C C . ASN A 1 562 ? -19.585 13.187 -25.848 1.00 91.69 562 ASN A C 1
ATOM 4290 O O . ASN A 1 562 ? -20.435 12.653 -26.563 1.00 91.69 562 ASN A O 1
ATOM 4294 N N . LEU A 1 563 ? -18.566 12.502 -25.313 1.00 92.56 563 LEU A N 1
ATOM 4295 C CA . LEU A 1 563 ? -18.357 11.071 -25.540 1.00 92.56 563 LEU A CA 1
ATOM 4296 C C . LEU A 1 563 ? -19.555 10.247 -25.065 1.00 92.56 563 LEU A C 1
ATOM 4298 O O . LEU A 1 563 ? -20.045 9.388 -25.795 1.00 92.56 563 LEU A O 1
ATOM 4302 N N . ARG A 1 564 ? -20.074 10.543 -23.870 1.00 92.44 564 ARG A N 1
ATOM 4303 C CA . ARG A 1 564 ? -21.269 9.888 -23.337 1.00 92.44 564 ARG A CA 1
ATOM 4304 C C . ARG A 1 564 ? -22.462 10.026 -24.279 1.00 92.44 564 ARG A C 1
ATOM 4306 O O . ARG A 1 564 ? -23.096 9.023 -24.595 1.00 92.44 564 ARG A O 1
ATOM 4313 N N . ARG A 1 565 ? -22.741 11.237 -24.764 1.00 90.06 565 ARG A N 1
ATOM 4314 C CA . ARG A 1 565 ? -23.843 11.490 -25.703 1.00 90.06 565 ARG A CA 1
ATOM 4315 C C . ARG A 1 565 ? -23.662 10.732 -27.021 1.00 90.06 565 ARG A C 1
ATOM 4317 O O . ARG A 1 565 ? -24.637 10.200 -27.551 1.00 90.06 565 ARG A O 1
ATOM 4324 N N . PHE A 1 566 ? -22.430 10.673 -27.526 1.00 93.00 566 PHE A N 1
ATOM 4325 C CA . PHE A 1 566 ? -22.089 9.909 -28.723 1.00 93.00 566 PHE A CA 1
ATOM 4326 C C . PHE A 1 566 ? -22.324 8.407 -28.527 1.00 93.00 566 PHE A C 1
ATOM 4328 O O . PHE A 1 566 ? -22.891 7.757 -29.396 1.00 93.00 566 PHE A O 1
ATOM 4335 N N . VAL A 1 567 ? -21.929 7.833 -27.391 1.00 92.81 567 VAL A N 1
ATOM 4336 C CA . VAL A 1 567 ? -22.160 6.406 -27.126 1.00 92.81 567 VAL A CA 1
ATOM 4337 C C . VAL A 1 567 ? -23.649 6.123 -26.935 1.00 92.81 567 VAL A C 1
ATOM 4339 O O . VAL A 1 567 ? -24.168 5.190 -27.539 1.00 92.81 567 VAL A O 1
ATOM 4342 N N . GLU A 1 568 ? -24.360 6.937 -26.153 1.00 91.00 568 GLU A N 1
ATOM 4343 C CA . GLU A 1 568 ? -25.792 6.756 -25.879 1.00 91.00 568 GLU A CA 1
ATOM 4344 C C . GLU A 1 568 ? -26.650 6.771 -27.159 1.00 91.00 568 GLU A C 1
ATOM 4346 O O . GLU A 1 568 ? -27.627 6.027 -27.234 1.00 91.00 568 GLU A O 1
ATOM 4351 N N . SER A 1 569 ? -26.276 7.530 -28.201 1.00 89.81 569 SER A N 1
ATOM 4352 C CA . SER A 1 569 ? -27.009 7.543 -29.482 1.00 89.81 569 SER A CA 1
ATOM 4353 C C . SER A 1 569 ? -26.957 6.213 -30.246 1.00 89.81 569 SER A C 1
ATOM 4355 O O . SER A 1 569 ? -27.796 5.966 -31.112 1.00 89.81 569 SER A O 1
ATOM 4357 N N . HIS A 1 570 ? -26.002 5.347 -29.910 1.00 92.31 570 HIS A N 1
ATOM 4358 C CA . HIS A 1 570 ? -25.788 4.039 -30.525 1.00 92.31 570 HIS A CA 1
ATOM 4359 C C . HIS A 1 570 ? -26.345 2.885 -29.673 1.00 92.31 570 HIS A C 1
ATOM 4361 O O . HIS A 1 570 ? -26.190 1.714 -30.029 1.00 92.31 570 HIS A O 1
ATOM 4367 N N . ILE A 1 571 ? -27.004 3.196 -28.552 1.00 91.12 571 ILE A N 1
ATOM 4368 C CA . ILE A 1 571 ? -27.594 2.213 -27.644 1.00 91.12 571 ILE A CA 1
ATOM 4369 C C . ILE A 1 571 ? -29.114 2.268 -27.747 1.00 91.12 571 ILE A C 1
ATOM 4371 O O . ILE A 1 571 ? -29.761 3.236 -27.352 1.00 91.12 571 ILE A O 1
ATOM 4375 N N . VAL A 1 572 ? -29.709 1.180 -28.231 1.00 87.88 572 VAL A N 1
ATOM 4376 C CA . VAL A 1 572 ? -31.160 1.025 -28.306 1.00 87.88 572 VAL A CA 1
ATOM 4377 C C . VAL A 1 572 ? -31.627 0.188 -27.114 1.00 87.88 572 VAL A C 1
ATOM 4379 O O . VAL A 1 572 ? -31.226 -0.970 -26.978 1.00 87.88 572 VAL A O 1
ATOM 4382 N N . PRO A 1 573 ? -32.510 0.704 -26.242 1.00 82.38 573 PRO A N 1
ATOM 4383 C CA . PRO A 1 573 ? -32.824 0.062 -24.968 1.00 82.38 573 PRO A CA 1
ATOM 4384 C C . PRO A 1 573 ? -33.807 -1.125 -25.069 1.00 82.38 573 PRO A C 1
ATOM 4386 O O . PRO A 1 573 ? -34.553 -1.386 -24.125 1.00 82.38 573 PRO A O 1
ATOM 4389 N N . ARG A 1 574 ? -33.871 -1.805 -26.222 1.00 77.38 574 ARG A N 1
ATOM 4390 C CA . ARG A 1 574 ? -34.760 -2.948 -26.496 1.00 77.38 574 ARG A CA 1
ATOM 4391 C C . ARG A 1 574 ? -34.066 -3.961 -27.412 1.00 77.38 574 ARG A C 1
ATOM 4393 O O . ARG A 1 574 ? -33.324 -3.563 -28.307 1.00 77.38 574 ARG A O 1
ATOM 4400 N N . SER A 1 575 ? -34.342 -5.250 -27.209 1.00 70.06 575 SER A N 1
ATOM 4401 C CA . SER A 1 575 ? -33.911 -6.375 -28.058 1.00 70.06 575 SER A CA 1
ATOM 4402 C C . SER A 1 575 ? -34.805 -7.610 -27.796 1.00 70.06 575 SER A C 1
ATOM 4404 O O . SER A 1 575 ? -35.247 -7.764 -26.648 1.00 70.06 575 SER A O 1
ATOM 4406 N N . PRO A 1 576 ? -35.097 -8.478 -28.792 1.00 62.16 576 PRO A N 1
ATOM 4407 C CA . PRO A 1 576 ? -34.851 -8.306 -30.231 1.00 62.16 576 PRO A CA 1
ATOM 4408 C C . PRO A 1 576 ? -35.818 -7.288 -30.861 1.00 62.16 576 PRO A C 1
ATOM 4410 O O . PRO A 1 576 ? -36.896 -7.016 -30.330 1.00 62.16 576 PRO A O 1
ATOM 4413 N N . TRP A 1 577 ? -35.447 -6.711 -32.006 1.00 66.75 577 TRP A N 1
ATOM 4414 C CA . TRP A 1 577 ? -36.332 -5.813 -32.760 1.00 66.75 577 TRP A CA 1
ATOM 4415 C C . TRP A 1 577 ? -37.371 -6.574 -33.591 1.00 66.75 577 TRP A C 1
ATOM 4417 O O . TRP A 1 577 ? -37.031 -7.497 -34.337 1.00 66.75 577 TRP A O 1
ATOM 4427 N N . ALA A 1 578 ? -38.634 -6.140 -33.512 1.00 58.91 578 ALA A N 1
ATOM 4428 C CA . ALA A 1 578 ? -39.699 -6.636 -34.377 1.00 58.91 578 ALA A CA 1
ATOM 4429 C C . ALA A 1 578 ? -39.372 -6.329 -35.848 1.00 58.91 578 ALA A C 1
ATOM 4431 O O . ALA A 1 578 ? -38.866 -5.259 -36.177 1.00 58.91 578 ALA A O 1
ATOM 4432 N N . GLU A 1 579 ? -39.656 -7.270 -36.749 1.00 51.84 579 GLU A N 1
ATOM 4433 C CA . GLU A 1 579 ? -39.215 -7.223 -38.151 1.00 51.84 579 GLU A CA 1
ATOM 4434 C C . GLU A 1 579 ? -39.705 -5.978 -38.916 1.00 51.84 579 GLU A C 1
ATOM 4436 O O . GLU A 1 579 ? -38.997 -5.472 -39.785 1.00 51.84 579 GLU A O 1
ATOM 4441 N N . ASN A 1 580 ? -40.848 -5.417 -38.508 1.00 51.69 580 ASN A N 1
ATOM 4442 C CA . ASN A 1 580 ? -41.424 -4.190 -39.067 1.00 51.69 580 ASN A CA 1
ATOM 4443 C C . ASN A 1 580 ? -40.791 -2.889 -38.524 1.00 51.69 580 ASN A C 1
ATOM 4445 O O . ASN A 1 580 ? -40.914 -1.852 -39.171 1.00 51.69 580 ASN A O 1
ATOM 4449 N N . ASP A 1 581 ? -40.071 -2.940 -37.395 1.00 51.91 581 ASP A N 1
ATOM 4450 C CA . ASP A 1 581 ? -39.367 -1.792 -36.793 1.00 51.91 581 ASP A CA 1
ATOM 4451 C C . ASP A 1 581 ? -37.903 -1.690 -37.262 1.00 51.91 581 ASP A C 1
ATOM 4453 O O . ASP A 1 581 ? -37.284 -0.629 -37.157 1.00 51.91 581 ASP A O 1
ATOM 4457 N N . LYS A 1 582 ? -37.358 -2.762 -37.865 1.00 52.41 582 LYS A N 1
ATOM 4458 C CA . LYS A 1 582 ? -35.982 -2.821 -38.403 1.00 52.41 582 LYS A CA 1
ATOM 4459 C C . LYS A 1 582 ? -35.691 -1.755 -39.467 1.00 52.41 582 LYS A C 1
ATOM 4461 O O . LYS A 1 582 ? -34.533 -1.417 -39.693 1.00 52.41 582 LYS A O 1
ATOM 4466 N N . VAL A 1 583 ? -36.731 -1.216 -40.109 1.00 45.75 583 VAL A N 1
ATOM 4467 C CA . VAL A 1 583 ? -36.633 -0.228 -41.198 1.00 45.75 583 VAL A CA 1
ATOM 4468 C C . VAL A 1 583 ? -36.838 1.216 -40.702 1.00 45.75 583 VAL A C 1
ATOM 4470 O O . VAL A 1 583 ? -36.545 2.159 -41.435 1.00 45.75 583 VAL A O 1
ATOM 4473 N N . GLN A 1 584 ? -37.296 1.432 -39.460 1.00 45.25 584 GLN A N 1
ATOM 4474 C CA . GLN A 1 584 ? -37.761 2.757 -39.019 1.00 45.25 584 GLN A CA 1
ATOM 4475 C C . GLN A 1 584 ? -36.787 3.547 -38.126 1.00 45.25 584 GLN A C 1
ATOM 4477 O O . GLN A 1 584 ? -36.985 4.746 -37.953 1.00 45.25 584 GLN A O 1
ATOM 4482 N N . ALA A 1 585 ? -35.704 2.940 -37.630 1.00 47.66 585 ALA A N 1
ATOM 4483 C CA . ALA A 1 585 ? -34.718 3.614 -36.767 1.00 47.66 585 ALA A CA 1
ATOM 4484 C C . ALA A 1 585 ? -33.357 3.896 -37.441 1.00 47.66 585 ALA A C 1
ATOM 4486 O O . ALA A 1 585 ? -32.408 4.318 -36.788 1.00 47.66 585 ALA A O 1
ATOM 4487 N N . ILE A 1 586 ? -33.294 3.762 -38.771 1.00 53.62 586 ILE A N 1
ATOM 4488 C CA . ILE A 1 586 ? -32.178 4.226 -39.613 1.00 53.62 586 ILE A CA 1
ATOM 4489 C C . ILE A 1 586 ? -32.565 5.502 -40.396 1.00 53.62 586 ILE A C 1
ATOM 4491 O O . ILE A 1 586 ? -32.186 5.703 -41.550 1.00 53.62 586 ILE A O 1
ATOM 4495 N N . LYS A 1 587 ? -33.354 6.397 -39.796 1.00 43.00 587 LYS A N 1
ATOM 4496 C CA . LYS A 1 587 ? -33.520 7.774 -40.290 1.00 43.00 587 LYS A CA 1
ATOM 4497 C C . LYS A 1 587 ? -33.510 8.732 -39.102 1.00 43.00 587 LYS A C 1
ATOM 4499 O O . LYS A 1 587 ? -34.260 8.500 -38.157 1.00 43.00 587 LYS A O 1
ATOM 4504 N N . PRO A 1 588 ? -32.642 9.760 -39.135 1.00 51.28 588 PRO A N 1
ATOM 4505 C CA . PRO A 1 588 ? -32.412 10.607 -40.316 1.00 51.28 588 PRO A CA 1
ATOM 4506 C C . PRO A 1 588 ? -31.249 10.210 -41.246 1.00 51.28 588 PRO A C 1
ATOM 4508 O O . PRO A 1 588 ? -31.242 10.652 -42.392 1.00 51.28 588 PRO A O 1
ATOM 4511 N N . ASP A 1 589 ? -30.325 9.348 -40.806 1.00 53.47 589 ASP A N 1
ATOM 4512 C CA . ASP A 1 589 ? -28.982 9.264 -41.415 1.00 53.47 589 ASP A CA 1
ATOM 4513 C C . ASP A 1 589 ? -28.780 8.151 -42.474 1.00 53.47 589 ASP A C 1
ATOM 4515 O O . ASP A 1 589 ? -27.716 8.077 -43.084 1.00 53.47 589 ASP A O 1
ATOM 4519 N N . ASN A 1 590 ? -29.781 7.296 -42.742 1.00 61.91 590 ASN A N 1
ATOM 4520 C CA . ASN A 1 590 ? -29.760 6.285 -43.822 1.00 61.91 590 ASN A CA 1
ATOM 4521 C C . ASN A 1 590 ? -28.521 5.344 -43.789 1.00 61.91 590 ASN A C 1
ATOM 4523 O O . ASN A 1 590 ? -27.976 4.966 -44.827 1.00 61.91 590 ASN A O 1
ATOM 4527 N N . ILE A 1 591 ? -28.062 4.988 -42.585 1.00 71.69 591 ILE A N 1
ATOM 4528 C CA . ILE A 1 591 ? -26.859 4.193 -42.309 1.00 71.69 591 ILE A CA 1
ATOM 4529 C C . ILE A 1 591 ? -27.084 2.694 -42.570 1.00 71.69 591 ILE A C 1
ATOM 4531 O O . ILE A 1 591 ? -27.901 2.039 -41.936 1.00 71.69 591 ILE A O 1
ATOM 4535 N N . GLU A 1 592 ? -26.300 2.106 -43.467 1.00 76.00 592 GLU A N 1
ATOM 4536 C CA . GLU A 1 592 ? -26.391 0.680 -43.795 1.00 76.00 592 GLU A CA 1
ATOM 4537 C C . GLU A 1 592 ? -25.885 -0.220 -42.647 1.00 76.00 592 GLU A C 1
ATOM 4539 O O . GLU A 1 592 ? -24.766 -0.040 -42.149 1.00 76.00 592 GLU A O 1
ATOM 4544 N N . VAL A 1 593 ? -26.687 -1.221 -42.264 1.00 80.56 593 VAL A N 1
ATOM 4545 C CA . VAL A 1 593 ? -26.277 -2.315 -41.366 1.00 80.56 593 VAL A CA 1
ATOM 4546 C C . VAL A 1 593 ? -25.463 -3.325 -42.169 1.00 80.56 593 VAL A C 1
ATOM 4548 O O . VAL A 1 593 ? -25.930 -3.841 -43.180 1.00 80.56 593 VAL A O 1
ATOM 4551 N N . VAL A 1 594 ? -24.250 -3.620 -41.708 1.00 79.31 594 VAL A N 1
ATOM 4552 C CA . VAL A 1 594 ? -23.346 -4.602 -42.320 1.00 79.31 594 VAL A CA 1
ATOM 4553 C C . VAL A 1 594 ? -23.821 -6.021 -42.012 1.00 79.31 594 VAL A C 1
ATOM 4555 O O . VAL A 1 594 ? -24.002 -6.826 -42.922 1.00 79.31 594 VAL A O 1
ATOM 4558 N N . ASN A 1 595 ? -24.020 -6.325 -40.729 1.00 78.94 595 ASN A N 1
ATOM 4559 C CA . ASN A 1 595 ? -24.478 -7.616 -40.217 1.00 78.94 595 ASN A CA 1
ATOM 4560 C C . ASN A 1 595 ? -24.820 -7.516 -38.717 1.00 78.94 595 ASN A C 1
ATOM 4562 O O . ASN A 1 595 ? -24.480 -6.541 -38.048 1.00 78.94 595 ASN A O 1
ATOM 4566 N N . VAL A 1 596 ? -25.450 -8.562 -38.178 1.00 84.25 596 VAL A N 1
ATOM 4567 C CA . VAL A 1 596 ? -25.567 -8.790 -36.728 1.00 84.25 596 VAL A CA 1
ATOM 4568 C C . VAL A 1 596 ? -24.374 -9.643 -36.298 1.00 84.25 596 VAL A C 1
ATOM 4570 O O . VAL A 1 596 ? -24.249 -10.788 -36.728 1.00 84.25 596 VAL A O 1
ATOM 4573 N N . ALA A 1 597 ? -23.465 -9.073 -35.509 1.00 80.00 597 ALA A N 1
ATOM 4574 C CA . ALA A 1 597 ? -22.209 -9.713 -35.119 1.00 80.00 597 ALA A CA 1
ATOM 4575 C C . ALA A 1 597 ? -22.375 -10.704 -33.964 1.00 80.00 597 ALA A C 1
ATOM 4577 O O . ALA A 1 597 ? -21.626 -11.675 -33.863 1.00 80.00 597 ALA A O 1
ATOM 4578 N N . SER A 1 598 ? -23.329 -10.465 -33.065 1.00 83.69 598 SER A N 1
ATOM 4579 C CA . SER A 1 598 ? -23.605 -11.346 -31.927 1.00 83.69 598 SER A CA 1
ATOM 4580 C C . SER A 1 598 ? -25.041 -11.180 -31.438 1.00 83.69 598 SER A C 1
ATOM 4582 O O . SER A 1 598 ? -25.582 -10.076 -31.458 1.00 83.69 598 SER A O 1
ATOM 4584 N N . SER A 1 599 ? -25.626 -12.284 -30.974 1.00 86.50 599 SER A N 1
ATOM 4585 C CA . SER A 1 599 ? -26.912 -12.341 -30.276 1.00 86.50 599 SER A CA 1
ATOM 4586 C C . SER A 1 599 ? -26.702 -13.180 -29.013 1.00 86.50 599 SER A C 1
ATOM 4588 O O . SER A 1 599 ? -26.181 -14.295 -29.093 1.00 86.50 599 SER A O 1
ATOM 4590 N N . VAL A 1 600 ? -26.991 -12.598 -27.854 1.00 87.25 600 VAL A N 1
ATOM 4591 C CA . VAL A 1 600 ? -26.676 -13.107 -26.509 1.00 87.25 600 VAL A CA 1
ATOM 4592 C C . VAL A 1 600 ? -27.873 -12.926 -25.575 1.00 87.25 600 VAL A C 1
ATOM 4594 O O . VAL A 1 600 ? -28.875 -12.327 -25.967 1.00 87.25 600 VAL A O 1
ATOM 4597 N N . SER A 1 601 ? -27.799 -13.448 -24.345 1.00 84.69 601 SER A N 1
ATOM 4598 C CA . SER A 1 601 ? -28.970 -13.543 -23.458 1.00 84.69 601 SER A CA 1
ATOM 4599 C C . SER A 1 601 ? -29.624 -12.191 -23.147 1.00 84.69 601 SER A C 1
ATOM 4601 O O . SER A 1 601 ? -30.848 -12.126 -23.065 1.00 84.69 601 SER A O 1
ATOM 4603 N N . ASN A 1 602 ? -28.841 -11.109 -23.056 1.00 89.12 602 ASN A N 1
ATOM 4604 C CA . ASN A 1 602 ? -29.333 -9.748 -22.811 1.00 89.12 602 ASN A CA 1
ATOM 4605 C C . ASN A 1 602 ? -29.276 -8.812 -24.040 1.00 89.12 602 ASN A C 1
ATOM 4607 O O . ASN A 1 602 ? -29.411 -7.594 -23.889 1.00 89.12 602 ASN A O 1
ATOM 4611 N N . GLY A 1 603 ? -29.139 -9.341 -25.266 1.00 89.75 603 GLY A N 1
ATOM 4612 C CA . GLY A 1 603 ? -29.411 -8.573 -26.487 1.00 89.75 603 GLY A CA 1
ATOM 4613 C C . GLY A 1 603 ? -28.501 -8.829 -27.689 1.00 89.75 603 GLY A C 1
ATOM 4614 O O . GLY A 1 603 ? -27.988 -9.928 -27.877 1.00 89.75 603 GLY A O 1
ATOM 4615 N N . GLU A 1 604 ? -28.330 -7.821 -28.551 1.00 90.88 604 GLU A N 1
ATOM 4616 C CA . GLU A 1 604 ? -27.669 -7.972 -29.858 1.00 90.88 604 GLU A CA 1
ATOM 4617 C C . GLU A 1 604 ? -26.641 -6.874 -30.157 1.00 90.88 604 GLU A C 1
ATOM 4619 O O . GLU A 1 604 ? -26.804 -5.722 -29.758 1.00 90.88 604 GLU A O 1
ATOM 4624 N N . VAL A 1 605 ? -25.612 -7.220 -30.938 1.00 90.50 605 VAL A N 1
ATOM 4625 C CA . VAL A 1 605 ? -24.627 -6.278 -31.495 1.00 90.50 605 VAL A CA 1
ATOM 4626 C C . VAL A 1 605 ? -24.764 -6.247 -33.013 1.00 90.50 605 VAL A C 1
ATOM 4628 O O . VAL A 1 605 ? -24.566 -7.257 -33.688 1.00 90.50 605 VAL A O 1
ATOM 4631 N N . TRP A 1 606 ? -25.092 -5.080 -33.552 1.00 91.19 606 TRP A N 1
ATOM 4632 C CA . TRP A 1 606 ? -25.295 -4.821 -34.972 1.00 91.19 606 TRP A CA 1
ATOM 4633 C C . TRP A 1 606 ? -24.174 -3.922 -35.479 1.00 91.19 606 TRP A C 1
ATOM 4635 O O . TRP A 1 606 ? -23.971 -2.838 -34.942 1.00 91.19 606 TRP A O 1
ATOM 4645 N N . ILE A 1 607 ? -23.457 -4.344 -36.517 1.00 89.00 607 ILE A N 1
ATOM 4646 C CA . ILE A 1 607 ? -22.379 -3.545 -37.106 1.00 89.00 607 ILE A CA 1
ATOM 4647 C C . ILE A 1 607 ? -22.964 -2.621 -38.170 1.00 89.00 607 ILE A C 1
ATOM 4649 O O . ILE A 1 607 ? -23.700 -3.070 -39.049 1.00 89.00 607 ILE A O 1
ATOM 4653 N N . ILE A 1 608 ? -22.612 -1.337 -38.126 1.00 90.81 608 ILE A N 1
ATOM 4654 C CA . ILE A 1 608 ? -23.114 -0.311 -39.050 1.00 90.81 608 ILE A CA 1
ATOM 4655 C C . ILE A 1 608 ? -21.967 0.403 -39.788 1.00 90.81 608 ILE A C 1
ATOM 4657 O O . ILE A 1 608 ? -20.865 0.565 -39.262 1.00 90.81 608 ILE A O 1
ATOM 4661 N N . LYS A 1 609 ? -22.206 0.837 -41.037 1.00 86.31 609 LYS A N 1
ATOM 4662 C CA . LYS A 1 609 ? -21.183 1.497 -41.884 1.00 86.31 609 LYS A CA 1
ATOM 4663 C C . LYS A 1 609 ? -20.941 2.981 -41.568 1.00 86.31 609 LYS A C 1
ATOM 4665 O O . LYS A 1 609 ? -20.038 3.576 -42.153 1.00 86.31 609 LYS A O 1
ATOM 4670 N N . GLY A 1 610 ? -21.735 3.582 -40.688 1.00 86.38 610 GLY A N 1
ATOM 4671 C CA . GLY A 1 610 ? -21.689 5.004 -40.328 1.00 86.38 610 GLY A CA 1
ATOM 4672 C C . GLY A 1 610 ? -21.906 5.209 -38.832 1.00 86.38 610 GLY A C 1
ATOM 4673 O O . GLY A 1 610 ? -22.054 4.236 -38.107 1.00 86.38 610 GLY A O 1
ATOM 4674 N N . VAL A 1 611 ? -21.927 6.460 -38.376 1.00 87.88 611 VAL A N 1
ATOM 4675 C CA . VAL A 1 611 ? -22.164 6.827 -36.968 1.00 87.88 611 VAL A CA 1
ATOM 4676 C C . VAL A 1 611 ? -23.507 7.535 -36.818 1.00 87.88 611 VAL A C 1
ATOM 4678 O O . VAL A 1 611 ? -23.924 8.260 -37.717 1.00 87.88 611 VAL A O 1
ATOM 4681 N N . ILE A 1 612 ? -24.177 7.337 -35.688 1.00 83.94 612 ILE A N 1
ATOM 4682 C CA . ILE A 1 612 ? -25.509 7.873 -35.401 1.00 83.94 612 ILE A CA 1
ATOM 4683 C C . ILE A 1 612 ? -25.392 9.202 -34.655 1.00 83.94 612 ILE A C 1
ATOM 4685 O O . ILE A 1 612 ? -24.762 9.270 -33.597 1.00 83.94 612 ILE A O 1
ATOM 4689 N N . ASN A 1 613 ? -26.083 10.233 -35.156 1.00 71.31 613 ASN A N 1
ATOM 4690 C CA . ASN A 1 613 ? -26.267 11.511 -34.457 1.00 71.31 613 ASN A CA 1
ATOM 4691 C C . ASN A 1 613 ? -24.942 12.221 -34.091 1.00 71.31 613 ASN A C 1
ATOM 4693 O O . ASN A 1 613 ? -24.776 12.714 -32.977 1.00 71.31 613 ASN A O 1
ATOM 4697 N N . TYR A 1 614 ? -23.999 12.261 -35.040 1.00 66.81 614 TYR A N 1
ATOM 4698 C CA . TYR A 1 614 ? -22.682 12.920 -34.930 1.00 66.81 614 TYR A CA 1
ATOM 4699 C C . TYR A 1 614 ? -22.729 14.459 -35.133 1.00 66.81 614 TYR A C 1
ATOM 4701 O O . TYR A 1 614 ? -21.697 15.096 -35.322 1.00 66.81 614 TYR A O 1
ATOM 4709 N N . ALA A 1 615 ? -23.923 15.063 -35.147 1.00 56.62 615 ALA A N 1
ATOM 4710 C CA . ALA A 1 615 ? -24.128 16.475 -35.491 1.00 56.62 615 ALA A CA 1
ATOM 4711 C C . ALA A 1 615 ? -23.686 17.475 -34.408 1.00 56.62 615 ALA A C 1
ATOM 4713 O O . ALA A 1 615 ? -24.051 17.287 -33.219 1.00 56.62 615 ALA A O 1
#